Protein AF-A0A1W9XHZ7-F1 (afdb_monomer_lite)

Sequence (477 aa):
MTGFQPDLIRPMPIPFHDLPALVERVLEEKSKRTSPLFPPPMQFPEPEPVSERLSREDRLMGLFKAWVILRHFSPFSNLTDWDAFLYEWIPKVEIAQDLKEYYQIFEKLTAQLHGIHVQVRHRMSDKTAVLPIRLKYAEGRMVVGGIKGEPEILLGDEIVSINEAPFGLVEKQWRKRISASSDQAFRRDFLRQVVIGEKGEHLKLSVRSSGRIREIRLPFLEPPSGLILADIMDGQTAEVLSVFVGKAFMNQGISKALMARLEEELTRRGCTGVFGIYT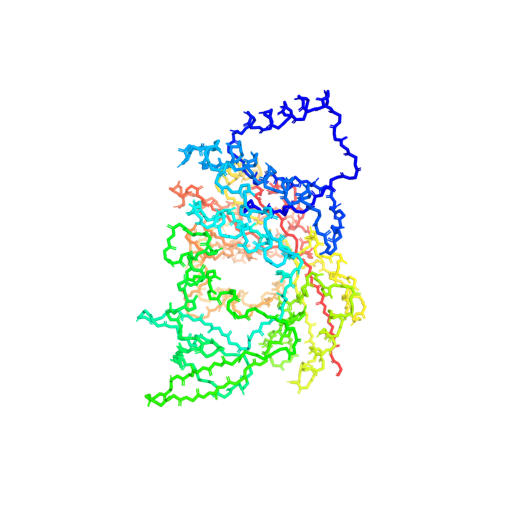ANKPFASGLERLLEKCEWNQPKPRQLVCTSKGEDVERMMKSDWMNHYRLPKSFDIFPWADIITEELEKIRGWPDDPPYYHDGLSPFLKDGADFEPVNSLGLSYRGEIAGRMITTRVVRDTVRYERLFVKKEFQRMGRAIPLLTESIRRQYAHEGHIPTKGGIWIIQADSMPMVQFIRKRMEPYLTSLIETKQSFKSLQ

pLDDT: mean 82.16, std 16.04, range [34.16, 97.56]

Foldseek 3Di:
DPEAALQFDDPDDDPPVCVVVVVVVVVVVVVPDPPDDDDDPDPDDDGDDDDQDDDLVSLLSSLVVVLCCCCPPDPLVPVDDSVVLSVVLSVCSSPQGGPVSSQQSVLLSQLVSLDPRYDYDDPQNPQQFFWQFQWDDDPNFIFTCGGHDDFPHDHGKTFQDKPPHGPVVLLVSQSSRDRHNDPVSSRVVSRVVSGGDHAQAWIWTFIADPNDTDIGITGGGHDPQWDWDWDDDPQAEIETPDTTGDPVNPPVCVSLVNLVVVLVVCVVSNHQKYKYKDWPPDPCRVVVQVSCVVNVWPRWDWFKKKFKFWFVLLVVLLVDPLLPVDDDDPQKDKDFPVPDDPVLVVVPPCDVPADDDPDPVPDPPDPDDDFFDRQQWIFMDGNRHTFWTWTWGDPDPQEIETEGGDGPPVCPPVCPSSNSVSSSSVSQCVVCVVPRTHIYIYIGTPVPVVVVCVCVVRVVVSTPDIIIMIMIMDGRD

Secondary structure (DSSP, 8-state):
-EEE-TT---SSPPPGGGHHHHHHHHHHHHHT-SS-S-PPP--PPPPPPP-SS--HHHHHHHHHHHHHHHHHHSTTTTSS-HHHHHHHHHHHHHT--SHHHHHHHHHHHHHTT--TTEEE--GGG---EE-SEEEEEETTEEEEEEE-S--S--TT-EEEEETTEEHHHHHHHHHTT---SSHHHHHHHHHHHHTEE-TT-EEEEEEEETTEEEEEEEEPBPPPSEEEEEEESSSSEEEEEEEEE-GGGTTSSHHHHHHHHHHHHHHHTT--EEEEEEETTSTTHHHHHHHHHHTTPPPPEEEEEEEEEETHHHHHHHTSHHHHH----TTEEEEEGGG--HHHHHHHTT-TTSPP-SSGGG-TT-SSS-SS-TTT-EEEEETTEEEEEEEEEEEETTEEEEEEEEE-GGGTTTTTHHHHHHHHHHHHHHHTTT-TT-EEEEEEETT-HHHHHHIIIIIGGG-SEEEEEEEEEEE--

Structure (mmCIF, N/CA/C/O backbone):
data_AF-A0A1W9XHZ7-F1
#
_entry.id   AF-A0A1W9XHZ7-F1
#
loop_
_atom_site.group_PDB
_atom_site.id
_atom_site.type_symbol
_atom_site.label_atom_id
_atom_site.label_alt_id
_atom_site.label_comp_id
_atom_site.label_asym_id
_atom_site.label_entity_id
_atom_site.label_seq_id
_atom_site.pdbx_PDB_ins_code
_atom_site.Cartn_x
_atom_site.Cartn_y
_atom_site.Cartn_z
_atom_site.occupancy
_atom_site.B_iso_or_equiv
_atom_site.auth_seq_id
_atom_site.auth_comp_id
_atom_site.auth_asym_id
_atom_site.auth_atom_id
_atom_site.pdbx_PDB_model_num
ATOM 1 N N . MET A 1 1 ? -10.812 17.001 6.864 1.00 36.19 1 MET A N 1
ATOM 2 C CA . MET A 1 1 ? -11.675 17.002 8.065 1.00 36.19 1 MET A CA 1
ATOM 3 C C . MET A 1 1 ? -11.307 18.220 8.877 1.00 36.19 1 MET A C 1
ATOM 5 O O . MET A 1 1 ? -10.132 18.365 9.191 1.00 36.19 1 MET A O 1
ATOM 9 N N . THR A 1 2 ? -12.268 19.085 9.172 1.00 41.31 2 THR A N 1
ATOM 10 C CA . THR A 1 2 ? -12.075 20.257 10.029 1.00 41.31 2 THR A CA 1
ATOM 11 C C . THR A 1 2 ? -12.403 19.807 11.452 1.00 41.31 2 THR A C 1
ATOM 13 O O . THR A 1 2 ? -13.551 19.820 11.884 1.00 41.31 2 THR A O 1
ATOM 16 N N . GLY A 1 3 ? -11.404 19.251 12.140 1.00 46.16 3 GLY A N 1
ATOM 17 C CA . GLY A 1 3 ? -11.535 18.912 13.557 1.00 46.16 3 GLY A CA 1
ATOM 18 C C . GLY A 1 3 ? -11.428 20.182 14.393 1.00 46.16 3 GLY A C 1
ATOM 19 O O . GLY A 1 3 ? -10.591 21.030 14.090 1.00 46.16 3 GLY A O 1
ATOM 20 N N . PHE A 1 4 ? -12.259 20.312 15.424 1.00 55.50 4 PHE A N 1
ATOM 21 C CA . PHE A 1 4 ? -12.187 21.420 16.371 1.00 55.50 4 PHE A CA 1
ATOM 22 C C . PHE A 1 4 ? -12.126 20.877 17.802 1.00 55.50 4 PHE A C 1
ATOM 24 O O . PHE A 1 4 ? -12.840 19.934 18.152 1.00 55.50 4 PHE A O 1
ATOM 31 N N . GLN A 1 5 ? -11.237 21.461 18.600 1.00 57.28 5 GLN A N 1
ATOM 32 C CA . GLN A 1 5 ? -11.004 21.134 20.004 1.00 57.28 5 GLN A CA 1
ATOM 33 C C . GLN A 1 5 ? -11.331 22.405 20.809 1.00 57.28 5 GLN A C 1
ATOM 35 O O . GLN A 1 5 ? -10.547 23.359 20.782 1.00 57.28 5 GLN A O 1
ATOM 40 N N . PRO A 1 6 ? -12.531 22.481 21.415 1.00 57.91 6 PRO A N 1
ATOM 41 C CA . PRO A 1 6 ? -13.087 23.717 21.975 1.00 57.91 6 PRO A CA 1
ATOM 42 C C . PRO A 1 6 ? -12.300 24.278 23.160 1.00 57.91 6 PRO A C 1
ATOM 44 O O . PRO A 1 6 ? -12.413 25.457 23.484 1.00 57.91 6 PRO A O 1
ATOM 47 N N . ASP A 1 7 ? -11.497 23.441 23.791 1.00 56.31 7 ASP A N 1
ATOM 48 C CA . ASP A 1 7 ? -10.775 23.688 25.024 1.00 56.31 7 ASP A CA 1
ATOM 49 C C . ASP A 1 7 ? -9.363 24.251 24.791 1.00 56.31 7 ASP A C 1
ATOM 51 O O . ASP A 1 7 ? -8.827 24.933 25.643 1.00 56.31 7 ASP A O 1
ATOM 55 N N . LEU A 1 8 ? -8.757 24.113 23.617 1.00 52.59 8 LEU A N 1
ATOM 56 C CA . LEU A 1 8 ? -7.355 24.512 23.448 1.00 52.59 8 LEU A CA 1
ATOM 57 C C . LEU A 1 8 ? -7.151 26.031 23.427 1.00 52.59 8 LEU A C 1
ATOM 59 O O . LEU A 1 8 ? -7.563 26.704 22.476 1.00 52.59 8 LEU A O 1
ATOM 63 N N . ILE A 1 9 ? -6.497 26.589 24.451 1.00 47.84 9 ILE A N 1
ATOM 64 C CA . ILE A 1 9 ? -6.181 28.023 24.579 1.00 47.84 9 ILE A CA 1
ATOM 65 C C . ILE A 1 9 ? -4.662 28.227 24.459 1.00 47.84 9 ILE A C 1
ATOM 67 O O . ILE A 1 9 ? -3.875 27.469 25.016 1.00 47.84 9 ILE A O 1
ATOM 71 N N . ARG A 1 10 ? -4.237 29.270 23.732 1.00 48.19 10 ARG A N 1
ATOM 72 C CA . ARG A 1 10 ? -2.845 29.744 23.764 1.00 48.19 10 ARG A CA 1
ATOM 73 C C . ARG A 1 10 ? -2.606 30.463 25.103 1.00 48.19 10 ARG A C 1
ATOM 75 O O . ARG A 1 10 ? -3.413 31.325 25.437 1.00 48.19 10 ARG A O 1
ATOM 82 N N . PRO A 1 11 ? -1.497 30.219 25.817 1.00 40.28 11 PRO A N 1
ATOM 83 C CA . PRO A 1 11 ? -1.254 30.824 27.131 1.00 40.28 11 PRO A CA 1
ATOM 84 C C . PRO A 1 11 ? -1.120 32.357 27.113 1.00 40.28 11 PRO A C 1
ATOM 86 O O . PRO A 1 11 ? -1.281 32.991 28.150 1.00 40.28 11 PRO A O 1
ATOM 89 N N . MET A 1 12 ? -0.865 32.972 25.951 1.00 44.16 12 MET A N 1
ATOM 90 C CA . MET A 1 12 ? -0.882 34.429 25.797 1.00 44.16 12 MET A CA 1
ATOM 91 C C . MET A 1 12 ? -1.950 34.880 24.791 1.00 44.16 12 MET A C 1
ATOM 93 O O . MET A 1 12 ? -2.010 34.313 23.690 1.00 44.16 12 MET A O 1
ATOM 97 N N . PRO A 1 13 ? -2.759 35.909 25.125 1.00 50.41 13 PRO A N 1
ATOM 98 C CA . PRO A 1 13 ? -3.672 36.521 24.172 1.00 50.41 13 PRO A CA 1
ATOM 99 C C . PRO A 1 13 ? -2.875 37.037 22.973 1.00 50.41 13 PRO A C 1
ATOM 101 O O . PRO A 1 13 ? -1.821 37.650 23.137 1.00 50.41 13 PRO A O 1
ATOM 104 N N . ILE A 1 14 ? -3.366 36.775 21.759 1.00 54.50 14 ILE A N 1
ATOM 105 C CA . ILE A 1 14 ? -2.845 37.450 20.568 1.00 54.50 14 ILE A CA 1
ATOM 106 C C . ILE A 1 14 ? -3.210 38.928 20.739 1.00 54.50 14 ILE A C 1
ATOM 108 O O . ILE A 1 14 ? -4.402 39.220 20.885 1.00 54.50 14 ILE A O 1
ATOM 112 N N . PRO A 1 15 ? -2.233 39.849 20.774 1.00 60.06 15 PRO A N 1
ATOM 113 C CA . PRO A 1 15 ? -2.525 41.266 20.881 1.00 60.06 15 PRO A CA 1
ATOM 114 C C . PRO A 1 15 ? -3.509 41.690 19.792 1.00 60.06 15 PRO A C 1
ATOM 116 O O . PRO A 1 15 ? -3.393 41.275 18.641 1.00 60.06 15 PRO A O 1
ATOM 119 N N . PHE A 1 16 ? -4.489 42.526 20.138 1.00 45.38 16 PHE A N 1
ATOM 120 C CA . PHE A 1 16 ? -5.557 42.907 19.207 1.00 45.38 16 PHE A CA 1
ATOM 121 C C . PHE A 1 16 ? -5.018 43.550 17.913 1.00 45.38 16 PHE A C 1
ATOM 123 O O . PHE A 1 16 ? -5.622 43.414 16.853 1.00 45.38 16 PHE A O 1
ATOM 130 N N . HIS A 1 17 ? -3.842 44.184 17.985 1.00 65.56 17 HIS A N 1
ATOM 131 C CA . HIS A 1 17 ? -3.147 44.771 16.839 1.00 65.56 17 HIS A CA 1
ATOM 132 C C . HIS A 1 17 ? -2.531 43.741 15.873 1.00 65.56 17 HIS A C 1
ATOM 134 O O . HIS A 1 17 ? -2.276 44.084 14.724 1.00 65.56 17 HIS A O 1
ATOM 140 N N . ASP A 1 18 ? -2.342 42.489 16.299 1.00 53.91 18 ASP A N 1
ATOM 141 C CA . ASP A 1 18 ? -1.789 41.406 15.474 1.00 53.91 18 ASP A CA 1
ATOM 142 C C . ASP A 1 18 ? -2.874 40.607 14.731 1.00 53.91 18 ASP A C 1
ATOM 144 O O . ASP A 1 18 ? -2.579 39.881 13.776 1.00 53.91 18 ASP A O 1
ATOM 148 N N . LEU A 1 19 ? -4.141 40.732 15.147 1.00 47.31 19 LEU A N 1
ATOM 149 C CA . LEU A 1 19 ? -5.272 40.037 14.524 1.00 47.31 19 LEU A CA 1
ATOM 150 C C . LEU A 1 19 ? -5.466 40.405 13.042 1.00 47.31 19 LEU A C 1
ATOM 152 O O . LEU A 1 19 ? -5.666 39.479 12.254 1.00 47.31 19 LEU A O 1
ATOM 156 N N . PRO A 1 20 ? -5.360 41.680 12.613 1.00 56.88 20 PRO A N 1
ATOM 157 C CA . PRO A 1 20 ? -5.482 42.041 11.202 1.00 56.88 20 PRO A CA 1
ATOM 158 C C . PRO A 1 20 ? -4.428 41.356 10.325 1.00 56.88 20 PRO A C 1
ATOM 160 O O . PRO A 1 20 ? -4.779 40.771 9.309 1.00 56.88 20 PRO A O 1
ATOM 163 N N . ALA A 1 21 ? -3.164 41.314 10.760 1.00 56.12 21 ALA A N 1
ATOM 164 C CA . ALA A 1 21 ? -2.077 40.673 10.012 1.00 56.12 21 ALA A CA 1
ATOM 165 C C . ALA A 1 21 ? -2.195 39.137 9.963 1.00 56.12 21 ALA A C 1
ATOM 167 O O . ALA A 1 21 ? -1.682 38.486 9.047 1.00 56.12 21 ALA A O 1
ATOM 168 N N . LEU A 1 22 ? -2.841 38.534 10.965 1.00 51.94 22 LEU A N 1
ATOM 169 C CA . LEU A 1 22 ? -3.170 37.110 10.975 1.00 51.94 22 LEU A CA 1
ATOM 170 C C . LEU A 1 22 ? -4.322 36.811 10.005 1.00 51.94 22 LEU A C 1
ATOM 172 O O . LEU A 1 22 ? -4.250 35.854 9.238 1.00 51.94 22 LEU A O 1
ATOM 176 N N . VAL A 1 23 ? -5.360 37.650 10.014 1.00 50.34 23 VAL A N 1
ATOM 177 C CA . VAL A 1 23 ? -6.508 37.549 9.104 1.00 50.34 23 VAL A CA 1
ATOM 178 C C . VAL A 1 23 ? -6.069 37.784 7.658 1.00 50.34 23 VAL A C 1
ATOM 180 O O . VAL A 1 23 ? -6.437 36.994 6.795 1.00 50.34 23 VAL A O 1
ATOM 183 N N . GLU A 1 24 ? -5.229 38.785 7.389 1.00 56.81 24 GLU A N 1
ATOM 184 C CA . GLU A 1 24 ? -4.691 39.057 6.051 1.00 56.81 24 GLU A CA 1
ATOM 185 C C . GLU A 1 24 ? -3.868 37.890 5.509 1.00 56.81 24 GLU A C 1
ATOM 187 O O . GLU A 1 24 ? -4.136 37.443 4.399 1.00 56.81 24 GLU A O 1
ATOM 192 N N . ARG A 1 25 ? -2.962 37.301 6.302 1.00 56.97 25 ARG A N 1
ATOM 193 C CA . ARG A 1 25 ? -2.212 36.099 5.885 1.00 56.97 25 ARG A CA 1
ATOM 194 C C . ARG A 1 25 ? -3.127 34.935 5.506 1.00 56.97 25 ARG A C 1
ATOM 196 O O . ARG A 1 25 ? -2.900 34.255 4.509 1.00 56.97 25 ARG A O 1
ATOM 203 N N . VAL A 1 26 ? -4.194 34.728 6.272 1.00 51.84 26 VAL A N 1
ATOM 204 C CA . VAL A 1 26 ? -5.178 33.667 6.017 1.00 51.84 26 VAL A CA 1
ATOM 205 C C . VAL A 1 26 ? -6.039 33.968 4.778 1.00 51.84 26 VAL A C 1
ATOM 207 O O . VAL A 1 26 ? -6.432 33.053 4.047 1.00 51.84 26 VAL A O 1
ATOM 210 N N . LEU A 1 27 ? -6.326 35.243 4.506 1.00 53.81 27 LEU A N 1
ATOM 211 C CA . LEU A 1 27 ? -7.033 35.685 3.301 1.00 53.81 27 LEU A CA 1
ATOM 212 C C . LEU A 1 27 ? -6.139 35.624 2.047 1.00 53.81 27 LEU A C 1
ATOM 214 O O . LEU A 1 27 ? -6.616 35.217 0.986 1.00 53.81 27 LEU A O 1
ATOM 218 N N . GLU A 1 28 ? -4.845 35.928 2.164 1.00 52.88 28 GLU A N 1
ATOM 219 C CA . GLU A 1 28 ? -3.842 35.758 1.102 1.00 52.88 28 GLU A CA 1
ATOM 220 C C . GLU A 1 28 ? -3.629 34.283 0.735 1.00 52.88 28 GLU A C 1
ATOM 222 O O . GLU A 1 28 ? -3.523 33.938 -0.444 1.00 52.88 28 GLU A O 1
ATOM 227 N N . GLU A 1 29 ? -3.630 33.378 1.718 1.00 51.62 29 GLU A N 1
ATOM 228 C CA . GLU A 1 29 ? -3.616 31.930 1.469 1.00 51.62 29 GLU A CA 1
ATOM 229 C C . GLU A 1 29 ? -4.889 31.443 0.753 1.00 51.62 29 GLU A C 1
ATOM 231 O O . GLU A 1 29 ? -4.840 30.491 -0.032 1.00 51.62 29 GLU A O 1
ATOM 236 N N . LYS A 1 30 ? -6.035 32.104 0.976 1.00 48.19 30 LYS A N 1
ATOM 237 C CA . LYS A 1 30 ? -7.289 31.835 0.251 1.00 48.19 30 LYS A CA 1
ATOM 238 C C . LYS A 1 30 ? -7.222 32.290 -1.210 1.00 48.19 30 LYS A C 1
ATOM 240 O O . LYS A 1 30 ? -7.724 31.563 -2.069 1.00 48.19 30 LYS A O 1
ATOM 245 N N . SER A 1 31 ? -6.627 33.451 -1.501 1.00 49.69 31 SER A N 1
ATOM 246 C CA . SER A 1 31 ? -6.617 34.028 -2.858 1.00 49.69 31 SER A CA 1
ATOM 247 C C . SER A 1 31 ? -5.683 33.290 -3.826 1.00 49.69 31 SER A C 1
ATOM 249 O O . SER A 1 31 ? -5.933 33.268 -5.029 1.00 49.69 31 SER A O 1
ATOM 251 N N . LYS A 1 32 ? -4.660 32.595 -3.309 1.00 47.09 32 LYS A N 1
ATOM 252 C CA . LYS A 1 32 ? -3.700 31.803 -4.104 1.00 47.09 32 LYS A CA 1
ATOM 253 C C . LYS A 1 32 ? -4.208 30.421 -4.543 1.00 47.09 32 LYS A C 1
ATOM 255 O O . LYS A 1 32 ? -3.453 29.662 -5.151 1.00 47.09 32 LYS A O 1
ATOM 260 N N . ARG A 1 33 ? -5.469 30.059 -4.277 1.00 38.88 33 ARG A N 1
ATOM 261 C CA . ARG A 1 33 ? -6.035 28.762 -4.694 1.00 38.88 33 ARG A CA 1
ATOM 262 C C . ARG A 1 33 ? -6.372 28.729 -6.193 1.00 38.88 33 ARG A C 1
ATOM 264 O O . ARG A 1 33 ? -7.524 28.877 -6.581 1.00 38.88 33 ARG A O 1
ATOM 271 N N . THR A 1 34 ? -5.381 28.415 -7.024 1.00 43.16 34 THR A N 1
ATOM 272 C CA . THR A 1 34 ? -5.603 27.504 -8.162 1.00 43.16 34 THR A CA 1
ATOM 273 C C . THR A 1 34 ? -5.514 26.082 -7.613 1.00 43.16 34 THR A C 1
ATOM 275 O O . THR A 1 34 ? -4.657 25.822 -6.771 1.00 43.16 34 THR A O 1
ATOM 278 N N . SER A 1 35 ? -6.460 25.207 -7.977 1.00 52.84 35 SER A N 1
ATOM 279 C CA . SER A 1 35 ? -6.627 23.859 -7.402 1.00 52.84 35 SER A CA 1
ATOM 280 C C . SER A 1 35 ? -5.298 23.174 -7.070 1.00 52.84 35 SER A C 1
ATOM 282 O O . SER A 1 35 ? -4.546 22.891 -8.003 1.00 52.84 35 SER A O 1
ATOM 284 N N . PRO A 1 36 ? -5.012 22.847 -5.793 1.00 43.72 36 PRO A N 1
ATOM 285 C CA . PRO A 1 36 ? -3.801 22.102 -5.502 1.00 43.72 36 PRO A CA 1
ATOM 286 C C . PRO A 1 36 ? -4.038 20.844 -4.662 1.00 43.72 36 PRO A C 1
ATOM 288 O O . PRO A 1 36 ? -4.919 20.762 -3.802 1.00 43.72 36 PRO A O 1
ATOM 291 N N . LEU A 1 37 ? -3.164 19.869 -4.928 1.00 43.03 37 LEU A N 1
ATOM 292 C CA . LEU A 1 37 ? -2.411 19.123 -3.920 1.00 43.03 37 LEU A CA 1
ATOM 293 C C . LEU A 1 37 ? -2.627 19.679 -2.507 1.00 43.03 37 LEU A C 1
ATOM 295 O O . LEU A 1 37 ? -2.367 20.855 -2.256 1.00 43.03 37 LEU A O 1
ATOM 299 N N . PHE A 1 38 ? -3.106 18.817 -1.606 1.00 34.16 38 PHE A N 1
ATOM 300 C CA . PHE A 1 38 ? -3.296 19.123 -0.191 1.00 34.16 38 PHE A CA 1
ATOM 301 C C . PHE A 1 38 ? -2.130 19.983 0.330 1.00 34.16 38 PHE A C 1
ATOM 303 O O . PHE A 1 38 ? -0.991 19.506 0.288 1.00 34.16 38 PHE A O 1
ATOM 310 N N . PRO A 1 39 ? -2.371 21.225 0.799 1.00 38.97 39 PRO A N 1
ATOM 311 C CA . PRO A 1 39 ? -1.317 21.992 1.445 1.00 38.97 39 PRO A CA 1
ATOM 312 C C . PRO A 1 39 ? -0.773 21.180 2.630 1.00 38.97 39 PRO A C 1
ATOM 314 O O . PRO A 1 39 ? -1.526 20.381 3.211 1.00 38.97 39 PRO A O 1
ATOM 317 N N . PRO A 1 40 ? 0.509 21.350 3.007 1.00 40.88 40 PRO A N 1
ATOM 318 C CA . PRO A 1 40 ? 0.993 20.792 4.261 1.00 40.88 40 PRO A CA 1
ATOM 319 C C . PRO A 1 40 ? 0.025 21.227 5.372 1.00 40.88 40 PRO A C 1
ATOM 321 O O . PRO A 1 40 ? -0.438 22.372 5.355 1.00 40.88 40 PRO A O 1
ATOM 324 N N . PRO A 1 41 ? -0.364 20.322 6.288 1.00 44.34 41 PRO A N 1
ATOM 325 C CA . PRO A 1 41 ? -1.288 20.680 7.350 1.00 44.34 41 PRO A CA 1
ATOM 326 C C . PRO A 1 41 ? -0.715 21.891 8.082 1.00 44.34 41 PRO A C 1
ATOM 328 O O . PRO A 1 41 ? 0.449 21.858 8.479 1.00 44.34 41 PRO A O 1
ATOM 331 N N . MET A 1 42 ? -1.520 22.950 8.226 1.00 40.56 42 MET A N 1
ATOM 332 C CA . MET A 1 42 ? -1.204 24.065 9.116 1.00 40.56 42 MET A CA 1
ATOM 333 C C . MET A 1 42 ? -0.717 23.464 10.438 1.00 40.56 42 MET A C 1
ATOM 335 O O . MET A 1 42 ? -1.468 22.753 11.112 1.00 40.56 42 MET A O 1
ATOM 339 N N . GLN A 1 43 ? 0.559 23.673 10.762 1.00 37.22 43 GLN A N 1
ATOM 340 C CA . GLN A 1 43 ? 1.115 23.242 12.035 1.00 37.22 43 GLN A CA 1
ATOM 341 C C . GLN A 1 43 ? 0.643 24.239 13.083 1.00 37.22 43 GLN A C 1
ATOM 343 O O . GLN A 1 43 ? 1.273 25.265 13.328 1.00 37.22 43 GLN A O 1
ATOM 348 N N . PHE A 1 44 ? -0.515 23.948 13.668 1.00 40.50 44 PHE A N 1
ATOM 349 C CA . PHE A 1 44 ? -0.895 24.574 14.919 1.00 40.50 44 PHE A CA 1
ATOM 350 C C . PHE A 1 44 ? 0.063 24.058 16.003 1.00 40.50 44 PHE A C 1
ATOM 352 O O . PHE A 1 44 ? 0.312 22.849 16.043 1.00 40.50 44 PHE A O 1
ATOM 359 N N . PRO A 1 45 ? 0.640 24.937 16.841 1.00 41.00 45 PRO A N 1
ATOM 360 C CA . PRO A 1 45 ? 1.456 24.503 17.970 1.00 41.00 45 PRO A CA 1
ATOM 361 C C . PRO A 1 45 ? 0.660 23.543 18.858 1.00 41.00 45 PRO A C 1
ATOM 363 O O . PRO A 1 45 ? -0.568 23.660 18.942 1.00 41.00 45 PRO A O 1
ATOM 366 N N . GLU A 1 46 ? 1.355 22.589 19.490 1.00 43.09 46 GLU A N 1
ATOM 367 C CA . GLU A 1 46 ? 0.686 21.650 20.384 1.00 43.09 46 GLU A CA 1
ATOM 368 C C . GLU A 1 46 ? -0.007 22.430 21.506 1.00 43.09 46 GLU A C 1
ATOM 370 O O . GLU A 1 46 ? 0.607 23.269 22.168 1.00 43.09 46 GLU A O 1
ATOM 375 N N . PRO A 1 47 ? -1.307 22.213 21.674 1.00 50.16 47 PRO A N 1
ATOM 376 C CA . PRO A 1 47 ? -2.095 22.953 22.625 1.00 50.16 47 PRO A CA 1
ATOM 377 C C . PRO A 1 47 ? -1.894 22.375 24.032 1.00 50.16 47 PRO A C 1
ATOM 379 O O . PRO A 1 47 ? -1.871 21.156 24.211 1.00 50.16 47 PRO A O 1
ATOM 382 N N . GLU A 1 48 ? -1.762 23.232 25.042 1.00 47.25 48 GLU A N 1
ATOM 383 C CA . GLU A 1 48 ? -1.678 22.762 26.426 1.00 47.25 48 GLU A CA 1
ATOM 384 C C . GLU A 1 48 ? -3.047 22.240 26.907 1.00 47.25 48 GLU A C 1
ATOM 386 O O . GLU A 1 48 ? -4.085 22.808 26.549 1.00 47.25 48 GLU A O 1
ATOM 391 N N . PRO A 1 49 ? -3.085 21.144 27.691 1.00 50.97 49 PRO A N 1
ATOM 392 C CA . PRO A 1 49 ? -4.332 20.570 28.182 1.00 50.97 49 PRO A CA 1
ATOM 393 C C . PRO A 1 49 ? -5.027 21.527 29.154 1.00 50.97 49 PRO A C 1
ATOM 395 O O . PRO A 1 49 ? -4.405 22.044 30.082 1.00 50.97 49 PRO A O 1
ATOM 398 N N . VAL A 1 50 ? -6.335 21.722 28.982 1.00 55.66 50 VAL A N 1
ATOM 399 C CA . VAL A 1 50 ? -7.129 22.480 29.956 1.00 55.66 50 VAL A CA 1
ATOM 400 C C . VAL A 1 50 ? -7.303 21.679 31.243 1.00 55.66 50 VAL A C 1
ATOM 402 O O . VAL A 1 50 ? -7.408 20.452 31.223 1.00 55.66 50 VAL A O 1
ATOM 405 N N . SER A 1 51 ? -7.358 22.406 32.361 1.00 57.59 51 SER A N 1
ATOM 406 C CA . SER A 1 51 ? -7.851 21.945 33.662 1.00 57.59 51 SER A CA 1
ATOM 407 C C . SER A 1 51 ? -9.081 21.031 33.528 1.00 57.59 51 SER A C 1
ATOM 409 O O . SER A 1 51 ? -9.990 21.309 32.746 1.00 57.59 51 SER A O 1
ATOM 411 N N . GLU A 1 52 ? -9.162 19.974 34.348 1.00 61.00 52 GLU A N 1
ATOM 412 C CA . GLU A 1 52 ? -10.324 19.066 34.406 1.00 61.00 52 GLU A CA 1
ATOM 413 C C . GLU A 1 52 ? -11.647 19.786 34.730 1.00 61.00 52 GLU A C 1
ATOM 415 O O . GLU A 1 52 ? -12.732 19.256 34.484 1.00 61.00 52 GLU A O 1
ATOM 420 N N . ARG A 1 53 ? -11.566 21.009 35.266 1.00 67.12 53 ARG A N 1
ATOM 421 C CA . ARG A 1 53 ? -12.704 21.899 35.504 1.00 67.12 53 ARG A CA 1
ATOM 422 C C . ARG A 1 53 ? -12.589 23.134 34.622 1.00 67.12 53 ARG A C 1
ATOM 424 O O . ARG A 1 53 ? -11.671 23.932 34.803 1.00 67.12 53 ARG A O 1
ATOM 431 N N . LEU A 1 54 ? -13.557 23.295 33.724 1.00 75.94 54 LEU A N 1
ATOM 432 C CA . LEU A 1 54 ? -13.722 24.496 32.908 1.00 75.94 54 LEU A CA 1
ATOM 433 C C . LEU A 1 54 ? -14.441 25.575 33.719 1.00 75.94 54 LEU A C 1
ATOM 435 O O . LEU A 1 54 ? -15.505 25.308 34.286 1.00 75.94 54 LEU A O 1
ATOM 439 N N . SER A 1 55 ? -13.909 26.797 33.739 1.00 84.19 55 SER A N 1
ATOM 440 C CA . SER A 1 55 ? -14.669 27.964 34.203 1.00 84.19 55 SER A CA 1
ATOM 441 C C . SER A 1 55 ? -15.830 28.270 33.246 1.00 84.19 55 SER A C 1
ATOM 443 O O . SER A 1 55 ? -15.905 27.732 32.137 1.00 84.19 55 SER A O 1
ATOM 445 N N . ARG A 1 56 ? -16.763 29.137 33.655 1.00 86.00 56 ARG A N 1
ATOM 446 C CA . ARG A 1 56 ? -17.821 29.620 32.751 1.00 86.00 56 ARG A CA 1
ATOM 447 C C . ARG A 1 56 ? -17.205 30.297 31.524 1.00 86.00 56 ARG A C 1
ATOM 449 O O . ARG A 1 56 ? -17.657 30.077 30.402 1.00 86.00 56 ARG A O 1
ATOM 456 N N . GLU A 1 57 ? -16.160 31.081 31.746 1.00 84.94 57 GLU A N 1
ATOM 457 C CA . GLU A 1 57 ? -15.413 31.817 30.735 1.00 84.94 57 GLU A CA 1
ATOM 458 C C . GLU A 1 57 ? -14.739 30.863 29.740 1.00 84.94 57 GLU A C 1
ATOM 460 O O . GLU A 1 57 ? -14.853 31.081 28.534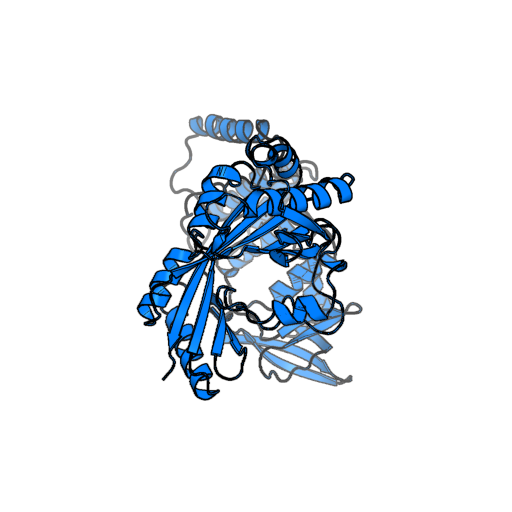 1.00 84.94 57 GLU A O 1
ATOM 465 N N . ASP A 1 58 ? -14.137 29.763 30.209 1.00 82.38 58 ASP A N 1
ATOM 466 C CA . ASP A 1 58 ? -13.547 28.734 29.336 1.00 82.38 58 ASP A CA 1
ATOM 467 C C . ASP A 1 58 ? -14.605 28.072 28.450 1.00 82.38 58 ASP A C 1
ATOM 469 O O . ASP A 1 58 ? -14.394 27.881 27.247 1.00 82.38 58 ASP A O 1
ATOM 473 N N . ARG A 1 59 ? -15.774 27.757 29.027 1.00 87.25 59 ARG A N 1
ATOM 474 C CA . ARG A 1 59 ? -16.883 27.148 28.281 1.00 87.25 59 ARG A CA 1
ATOM 475 C C . ARG A 1 59 ? -17.394 28.078 27.180 1.00 87.25 59 ARG A C 1
ATOM 477 O O . ARG A 1 59 ? -17.562 27.654 26.035 1.00 87.25 59 ARG A O 1
ATOM 484 N N . LEU A 1 60 ? -17.603 29.353 27.504 1.00 87.88 60 LEU A N 1
ATOM 485 C CA . LEU A 1 60 ? -18.041 30.366 26.540 1.00 87.88 60 LEU A CA 1
ATOM 486 C C . LEU A 1 60 ? -16.981 30.645 25.470 1.00 87.88 60 LEU A C 1
ATOM 488 O O . LEU A 1 60 ? -17.312 30.763 24.291 1.00 87.88 60 LEU A O 1
ATOM 492 N N . MET A 1 61 ? -15.704 30.687 25.849 1.00 84.12 61 MET A N 1
ATOM 493 C CA . MET A 1 61 ? -14.593 30.852 24.912 1.00 84.12 61 MET A CA 1
ATOM 494 C C . MET A 1 61 ? -14.575 29.738 23.858 1.00 84.12 61 MET A C 1
ATOM 496 O O . MET A 1 61 ? -14.400 30.015 22.668 1.00 84.12 61 MET A O 1
ATOM 500 N N . GLY A 1 62 ? -14.800 28.483 24.258 1.00 83.56 62 GLY A N 1
ATOM 501 C CA . GLY A 1 62 ? -14.911 27.373 23.312 1.00 83.56 62 GLY A CA 1
ATOM 502 C C . GLY A 1 62 ? -16.087 27.515 22.346 1.00 83.56 62 GLY A C 1
ATOM 503 O O . GLY A 1 62 ? -15.941 27.218 21.156 1.00 83.56 62 GLY A O 1
ATOM 504 N N . LEU A 1 63 ? -17.223 28.045 22.817 1.00 87.44 63 LEU A N 1
ATOM 505 C CA . LEU A 1 63 ? -18.386 28.328 21.969 1.00 87.44 63 LEU A CA 1
ATOM 506 C C . LEU A 1 63 ? -18.065 29.421 20.949 1.00 87.44 63 LEU A C 1
ATOM 508 O O . LEU A 1 63 ? -18.328 29.236 19.761 1.00 87.44 63 LEU A O 1
ATOM 512 N N . PHE A 1 64 ? -17.443 30.520 21.379 1.00 84.81 64 PHE A N 1
ATOM 513 C CA . PHE A 1 64 ? -17.063 31.613 20.483 1.00 84.81 64 PHE A CA 1
ATOM 514 C C . PHE A 1 64 ? -16.054 31.167 19.428 1.00 84.81 64 PHE A C 1
ATOM 516 O O . PHE A 1 64 ? -16.205 31.503 18.256 1.00 84.81 64 PHE A O 1
ATOM 523 N N . LYS A 1 65 ? -15.067 30.345 19.793 1.00 82.12 65 LYS A N 1
ATOM 524 C CA . LYS A 1 65 ? -14.130 29.755 18.826 1.00 82.12 65 LYS A CA 1
ATOM 525 C C . LYS A 1 65 ? -14.840 28.878 17.795 1.00 82.12 65 LYS A C 1
ATOM 527 O O . LYS A 1 65 ? -14.597 29.042 16.599 1.00 82.12 65 LYS A O 1
ATOM 532 N N . ALA A 1 66 ? -15.724 27.977 18.239 1.00 81.44 66 ALA A N 1
ATOM 533 C CA . ALA A 1 66 ? -16.511 27.141 17.330 1.00 81.44 66 ALA A CA 1
ATOM 534 C C . ALA A 1 66 ? -17.327 28.011 16.375 1.00 81.44 66 ALA A C 1
ATOM 536 O O . ALA A 1 66 ? -17.304 27.800 15.167 1.00 81.44 66 ALA A O 1
ATOM 537 N N . TRP A 1 67 ? -18.002 29.020 16.918 1.00 84.44 67 TRP A N 1
ATOM 538 C CA . TRP A 1 67 ? -18.814 29.957 16.164 1.00 84.44 67 TRP A CA 1
ATOM 539 C C . TRP A 1 67 ? -18.000 30.736 15.122 1.00 84.44 67 TRP A C 1
ATOM 541 O O . TRP A 1 67 ? -18.398 30.768 13.962 1.00 84.44 67 TRP A O 1
ATOM 551 N N . VAL A 1 68 ? -16.825 31.275 15.476 1.00 81.12 68 VAL A N 1
ATOM 552 C CA . VAL A 1 68 ? -15.932 31.976 14.530 1.00 81.12 68 VAL A CA 1
ATOM 553 C C . VAL A 1 68 ? -15.516 31.044 13.392 1.00 81.12 68 VAL A C 1
ATOM 555 O O . VAL A 1 68 ? -15.581 31.418 12.218 1.00 81.12 68 VAL A O 1
ATOM 558 N N . ILE A 1 69 ? -15.121 29.811 13.720 1.00 77.06 69 ILE A N 1
ATOM 559 C CA . ILE A 1 69 ? -14.712 28.812 12.727 1.00 77.06 69 ILE A CA 1
ATOM 560 C C . ILE A 1 69 ? -15.878 28.461 11.801 1.00 77.06 69 ILE A C 1
ATOM 562 O O . ILE A 1 69 ? -15.726 28.460 10.579 1.00 77.06 69 ILE A O 1
ATOM 566 N N . LEU A 1 70 ? -17.054 28.191 12.362 1.00 76.44 70 LEU A N 1
ATOM 567 C CA . LEU A 1 70 ? -18.233 27.801 11.598 1.00 76.44 70 LEU A CA 1
ATOM 568 C C . LEU A 1 70 ? -18.761 28.942 10.719 1.00 76.44 70 LEU A C 1
ATOM 570 O O . LEU A 1 70 ? -19.068 28.705 9.553 1.00 76.44 70 LEU A O 1
ATOM 574 N N . ARG A 1 71 ? -18.788 30.175 11.229 1.00 77.81 71 ARG A N 1
ATOM 575 C CA . ARG A 1 71 ? -19.252 31.359 10.496 1.00 77.81 71 ARG A CA 1
ATOM 576 C C . ARG A 1 71 ? -18.317 31.748 9.351 1.00 77.81 71 ARG A C 1
ATOM 578 O O . ARG A 1 71 ? -18.795 32.083 8.272 1.00 77.81 71 ARG A O 1
ATOM 585 N N . HIS A 1 72 ? -16.998 31.724 9.561 1.00 73.19 72 HIS A N 1
ATOM 586 C CA . HIS A 1 72 ? -16.041 32.331 8.618 1.00 73.19 72 HIS A CA 1
ATOM 587 C C . HIS A 1 72 ? -15.215 31.331 7.793 1.00 73.19 72 HIS A C 1
ATOM 589 O O . HIS A 1 72 ? -14.703 31.679 6.720 1.00 73.19 72 HIS A O 1
ATOM 595 N N . PHE A 1 73 ? -15.062 30.093 8.271 1.00 68.50 73 PHE A N 1
ATOM 596 C CA . PHE A 1 73 ? -14.151 29.103 7.682 1.00 68.50 73 PHE A CA 1
ATOM 597 C C . PHE A 1 73 ? -14.843 27.839 7.177 1.00 68.50 73 PHE A C 1
ATOM 599 O O . PHE A 1 73 ? -14.218 27.037 6.479 1.00 68.50 73 PHE A O 1
ATOM 606 N N . SER A 1 74 ? -16.123 27.661 7.487 1.00 64.75 74 SER A N 1
ATOM 607 C CA . SER A 1 74 ? -16.905 26.525 7.021 1.00 64.75 74 SER A CA 1
ATOM 608 C C . SER A 1 74 ? -17.632 26.833 5.706 1.00 64.75 74 SER A C 1
ATOM 610 O O . SER A 1 74 ? -18.116 27.953 5.538 1.00 64.75 74 SER A O 1
ATOM 612 N N . PRO A 1 75 ? -17.829 25.849 4.802 1.00 62.28 75 PRO A N 1
ATOM 613 C CA . PRO A 1 75 ? -18.757 25.984 3.669 1.00 62.28 75 PRO A CA 1
ATOM 614 C C . PRO A 1 75 ? -20.225 26.187 4.101 1.00 62.28 75 PRO A C 1
ATOM 616 O O . PRO A 1 75 ? -21.098 26.368 3.260 1.00 62.28 75 PRO A O 1
ATOM 619 N N . PHE A 1 76 ? -20.499 26.144 5.408 1.00 62.28 76 PHE A N 1
ATOM 620 C CA . PHE A 1 76 ? -21.817 26.278 6.023 1.00 62.28 76 PHE A CA 1
ATOM 621 C C . PHE A 1 76 ? -22.191 27.718 6.407 1.00 62.28 76 PHE A C 1
ATOM 623 O O . PHE A 1 76 ? -23.247 27.913 7.000 1.00 62.28 76 PHE A O 1
ATOM 630 N N . SER A 1 77 ? -21.376 28.727 6.068 1.00 60.47 77 SER A N 1
ATOM 631 C CA . SER A 1 77 ? -21.562 30.128 6.491 1.00 60.47 77 SER A CA 1
ATOM 632 C C . SER A 1 77 ? -22.928 30.739 6.146 1.00 60.47 77 SER A C 1
ATOM 634 O O . SER A 1 77 ? -23.317 31.720 6.767 1.00 60.47 77 SER A O 1
ATOM 636 N N . ASN A 1 78 ? -23.669 30.170 5.192 1.00 63.47 78 ASN A N 1
ATOM 637 C CA . ASN A 1 78 ? -24.968 30.687 4.745 1.00 63.47 78 ASN A CA 1
ATOM 638 C C . ASN A 1 78 ? -26.162 29.833 5.222 1.00 63.47 78 ASN A C 1
ATOM 640 O O . ASN A 1 78 ? -27.271 30.027 4.734 1.00 63.47 78 ASN A O 1
ATOM 644 N N . LEU A 1 79 ? -25.951 28.854 6.113 1.00 65.19 79 LEU A N 1
ATOM 645 C CA . LEU A 1 79 ? -26.993 27.893 6.511 1.00 65.19 79 LEU A CA 1
ATOM 646 C C . LEU A 1 79 ? -27.911 28.369 7.643 1.00 65.19 79 LEU A C 1
ATOM 648 O O . LEU A 1 79 ? -28.972 27.782 7.833 1.00 65.19 79 LEU A O 1
ATOM 652 N N . THR A 1 80 ? -27.516 29.380 8.414 1.00 71.75 80 THR A N 1
ATOM 653 C CA . THR A 1 80 ? -28.290 29.843 9.571 1.00 71.75 80 THR A CA 1
ATOM 654 C C . THR A 1 80 ? -28.030 31.315 9.855 1.00 71.75 80 THR A C 1
ATOM 656 O O . THR A 1 80 ? -27.016 31.873 9.432 1.00 71.75 80 THR A O 1
ATOM 659 N N . ASP A 1 81 ? -28.927 31.924 10.624 1.00 82.69 81 ASP A N 1
ATOM 660 C CA . ASP A 1 81 ? -28.620 33.137 11.370 1.00 82.69 81 ASP A CA 1
ATOM 661 C C . ASP A 1 81 ? -27.618 32.783 12.479 1.00 82.69 81 ASP A C 1
ATOM 663 O O . ASP A 1 81 ? -27.930 32.056 13.428 1.00 82.69 81 ASP A O 1
ATOM 667 N N . TRP A 1 82 ? -26.378 33.236 12.310 1.00 81.94 82 TRP A N 1
ATOM 668 C CA . TRP A 1 82 ? -25.289 32.942 13.235 1.00 81.94 82 TRP A CA 1
ATOM 669 C C . TRP A 1 82 ? -25.410 33.697 14.551 1.00 81.94 82 TRP A C 1
ATOM 671 O O . TRP A 1 82 ? -24.931 33.196 15.569 1.00 81.94 82 TRP A O 1
ATOM 681 N N . ASP A 1 83 ? -26.030 34.872 14.554 1.00 84.38 83 ASP A N 1
ATOM 682 C CA . ASP A 1 83 ? -26.181 35.659 15.771 1.00 84.38 83 ASP A CA 1
ATOM 683 C C . ASP A 1 83 ? -27.277 35.014 16.635 1.00 84.38 83 ASP A C 1
ATOM 685 O O . ASP A 1 83 ? -27.041 34.717 17.808 1.00 84.38 83 ASP A O 1
ATOM 689 N N . ALA A 1 84 ? -28.414 34.635 16.035 1.00 84.94 84 ALA A N 1
ATOM 690 C CA . ALA A 1 84 ? -29.458 33.855 16.709 1.00 84.94 84 ALA A CA 1
ATOM 691 C C . ALA A 1 84 ? -28.943 32.500 17.228 1.00 84.94 84 ALA A C 1
ATOM 693 O O . ALA A 1 84 ? -29.227 32.121 18.367 1.00 84.94 84 ALA A O 1
ATOM 694 N N . PHE A 1 85 ? -28.133 31.797 16.430 1.00 84.81 85 PHE A N 1
ATOM 695 C CA . PHE A 1 85 ? -27.475 30.556 16.846 1.00 84.81 85 PHE A CA 1
ATOM 696 C C . PHE A 1 85 ? -26.621 30.762 18.103 1.00 84.81 85 PHE A C 1
ATOM 698 O O . PHE A 1 85 ? -26.664 29.952 19.030 1.00 84.81 85 PHE A O 1
ATOM 705 N N . LEU A 1 86 ? -25.852 31.852 18.169 1.00 86.94 86 LEU A N 1
ATOM 706 C CA . LEU A 1 86 ? -25.010 32.128 19.327 1.00 86.94 86 LEU A CA 1
ATOM 707 C C . LEU A 1 86 ? -25.854 32.347 20.589 1.00 86.94 86 LEU A C 1
ATOM 709 O O . LEU A 1 86 ? -25.567 31.740 21.622 1.00 86.94 86 LEU A O 1
ATOM 713 N N . TYR A 1 87 ? -26.925 33.139 20.494 1.00 89.62 87 TYR A N 1
ATOM 714 C CA . TYR A 1 87 ? -27.848 33.367 21.610 1.00 89.62 87 TYR A CA 1
ATOM 715 C C . TYR A 1 87 ? -28.540 32.085 22.085 1.00 89.62 87 TYR A C 1
ATOM 717 O O . TYR A 1 87 ? -28.740 31.910 23.286 1.00 89.62 87 TYR A O 1
ATOM 725 N N . GLU A 1 88 ? -28.861 31.162 21.176 1.00 89.62 88 GLU A N 1
ATOM 726 C CA . GLU A 1 88 ? -29.450 29.866 21.527 1.00 89.62 88 GLU A CA 1
ATOM 727 C C . GLU A 1 88 ? -28.476 28.974 22.319 1.00 89.62 88 GLU A C 1
ATOM 729 O O . GLU A 1 88 ? -28.882 28.260 23.244 1.00 89.62 88 GLU A O 1
ATOM 734 N N . TRP A 1 89 ? -27.192 28.974 21.949 1.00 90.81 89 TRP A N 1
ATOM 735 C CA . TRP A 1 89 ? -26.205 28.030 22.482 1.00 90.81 89 TRP A CA 1
ATOM 736 C C . TRP A 1 89 ? -25.440 28.530 23.709 1.00 90.81 89 TRP A C 1
ATOM 738 O O . TRP A 1 89 ? -24.986 27.687 24.485 1.00 90.81 89 TRP A O 1
ATOM 748 N N . ILE A 1 90 ? -25.356 29.846 23.946 1.00 92.50 90 ILE A N 1
ATOM 749 C CA . ILE A 1 90 ? -24.767 30.428 25.169 1.00 92.50 90 ILE A CA 1
ATOM 750 C C . ILE A 1 90 ? -25.322 29.766 26.443 1.00 92.50 90 ILE A C 1
ATOM 752 O O . ILE A 1 90 ? -24.539 29.121 27.145 1.00 92.50 90 ILE A O 1
ATOM 756 N N . PRO A 1 91 ? -26.642 29.803 26.728 1.00 93.94 91 PRO A N 1
ATOM 757 C CA . PRO A 1 91 ? -27.160 29.256 27.981 1.00 93.94 91 PRO A CA 1
ATOM 758 C C . PRO A 1 91 ? -26.957 27.739 28.083 1.00 93.94 91 PRO A C 1
ATOM 760 O O . PRO A 1 91 ? -26.749 27.212 29.171 1.00 93.94 91 PRO A O 1
ATOM 763 N N . LYS A 1 92 ? -26.964 27.015 26.954 1.00 92.25 92 LYS A N 1
ATOM 764 C CA . LYS A 1 92 ? -26.755 25.558 26.929 1.00 92.25 92 LYS A CA 1
ATOM 765 C C . LYS A 1 92 ? -25.320 25.174 27.273 1.00 92.25 92 LYS A C 1
ATOM 767 O O . LYS A 1 92 ? -25.112 24.153 27.912 1.00 92.25 92 LYS A O 1
ATOM 772 N N . VAL A 1 93 ? -24.341 25.960 26.830 1.00 90.19 93 VAL A N 1
ATOM 773 C CA . VAL A 1 93 ? -22.919 25.729 27.119 1.00 90.19 93 VAL A CA 1
ATOM 774 C C . VAL A 1 93 ? -22.576 26.153 28.548 1.00 90.19 93 VAL A C 1
ATOM 776 O O . VAL A 1 93 ? -21.781 25.490 29.213 1.00 90.19 93 VAL A O 1
ATOM 779 N N . GLU A 1 94 ? -23.199 27.218 29.057 1.00 89.81 94 GLU A N 1
ATOM 780 C CA . GLU A 1 94 ? -22.963 27.716 30.417 1.00 89.81 94 GLU A CA 1
ATOM 781 C C . GLU A 1 94 ? -23.342 26.712 31.504 1.00 89.81 94 GLU A C 1
ATOM 783 O O . GLU A 1 94 ? -22.608 26.603 32.490 1.00 89.81 94 GLU A O 1
ATOM 788 N N . ILE A 1 95 ? -24.439 25.971 31.317 1.00 89.00 95 ILE A N 1
ATOM 789 C CA . ILE A 1 95 ? -24.951 25.019 32.315 1.00 89.00 95 ILE A CA 1
ATOM 790 C C . ILE A 1 95 ? -24.118 23.742 32.446 1.00 89.00 95 ILE A C 1
ATOM 792 O O . ILE A 1 95 ? -24.345 22.994 33.394 1.00 89.00 95 ILE A O 1
ATOM 796 N N . ALA A 1 96 ? -23.175 23.488 31.531 1.00 88.38 96 ALA A N 1
ATOM 797 C CA . ALA A 1 96 ? -22.374 22.271 31.570 1.00 88.38 96 ALA A CA 1
ATOM 798 C C . ALA A 1 96 ? -21.579 22.185 32.882 1.00 88.38 96 ALA A C 1
ATOM 800 O O . ALA A 1 96 ? -20.790 23.083 33.198 1.00 88.38 96 ALA A O 1
ATOM 801 N N . GLN A 1 97 ? -21.786 21.106 33.633 1.00 82.50 97 GLN A N 1
ATOM 802 C CA . GLN A 1 97 ? -21.223 20.934 34.975 1.00 82.50 97 GLN A CA 1
ATOM 803 C C . GLN A 1 97 ? -19.832 20.302 34.955 1.00 82.50 97 GLN A C 1
ATOM 805 O O . GLN A 1 97 ? -19.014 20.555 35.841 1.00 82.50 97 GLN A O 1
ATOM 810 N N . ASP A 1 98 ? -19.558 19.496 33.933 1.00 81.31 98 ASP A N 1
ATOM 811 C CA . ASP A 1 98 ? -18.299 18.790 33.758 1.00 81.31 98 ASP A CA 1
ATOM 812 C C . ASP A 1 98 ? -17.855 18.767 32.287 1.00 81.31 98 ASP A C 1
ATOM 814 O O . ASP A 1 98 ? -18.569 19.186 31.368 1.00 81.31 98 ASP A O 1
ATOM 818 N N . LEU A 1 99 ? -16.635 18.273 32.056 1.00 79.88 99 LEU A N 1
ATOM 819 C CA . LEU A 1 99 ? -16.074 18.141 30.713 1.00 79.88 99 LEU A CA 1
ATOM 820 C C . LEU A 1 99 ? -16.934 17.252 29.805 1.00 79.88 99 LEU A C 1
ATOM 822 O O . LEU A 1 99 ? -17.029 17.512 28.607 1.00 79.88 99 LEU A O 1
ATOM 826 N N . LYS A 1 100 ? -17.553 16.193 30.335 1.00 80.81 100 LYS A N 1
ATOM 827 C CA . LYS A 1 100 ? -18.325 15.232 29.537 1.00 80.81 100 LYS A CA 1
ATOM 828 C C . LYS A 1 100 ? -19.592 15.884 29.004 1.00 80.81 100 LYS A C 1
ATOM 830 O O . LYS A 1 100 ? -19.877 15.767 27.813 1.00 80.81 100 LYS A O 1
ATOM 835 N N . GLU A 1 101 ? -20.329 16.579 29.858 1.00 85.12 101 GLU A N 1
ATOM 836 C CA . GLU A 1 101 ? -21.514 17.336 29.477 1.00 85.12 101 GLU A CA 1
ATOM 837 C C . GLU A 1 101 ? -21.154 18.444 28.485 1.00 85.12 101 GLU A C 1
ATOM 839 O O . GLU A 1 101 ? -21.811 18.577 27.450 1.00 85.12 101 GLU A O 1
ATOM 844 N N . TYR A 1 102 ? -20.056 19.161 28.738 1.00 87.62 102 TYR A N 1
ATOM 845 C CA . TYR A 1 102 ? -19.543 20.198 27.848 1.00 87.62 102 TYR A CA 1
ATOM 846 C C . TYR A 1 102 ? -19.322 19.678 26.421 1.00 87.62 102 TYR A C 1
ATOM 848 O O . TYR A 1 102 ? -19.901 20.209 25.473 1.00 87.62 102 TYR A O 1
ATOM 856 N N . TYR A 1 103 ? -18.574 18.585 26.237 1.00 85.44 103 TYR A N 1
ATOM 857 C CA . TYR A 1 103 ? -18.362 18.027 24.896 1.00 85.44 103 TYR A CA 1
ATOM 858 C C . TYR A 1 103 ? -19.642 17.472 24.267 1.00 85.44 103 TYR A C 1
ATOM 860 O O . TYR A 1 103 ? -19.849 17.644 23.066 1.00 85.44 103 TYR A O 1
ATOM 868 N N . GLN A 1 104 ? -20.541 16.874 25.055 1.00 85.06 104 GLN A N 1
ATOM 869 C CA . GLN A 1 104 ? -21.842 16.420 24.553 1.00 85.06 104 GLN A CA 1
ATOM 870 C C . GLN A 1 104 ? -22.707 17.574 24.034 1.00 85.06 104 GLN A C 1
ATOM 872 O O . GLN A 1 104 ? -23.486 17.382 23.097 1.00 85.06 104 GLN A O 1
ATOM 877 N N . ILE A 1 105 ? -22.592 18.768 24.619 1.00 89.44 105 ILE A N 1
ATOM 878 C CA . ILE A 1 105 ? -23.254 19.976 24.117 1.00 89.44 105 ILE A CA 1
ATOM 879 C C . ILE A 1 105 ? -22.675 20.366 22.753 1.00 89.44 105 ILE A C 1
ATOM 881 O O . ILE A 1 105 ? -23.450 20.596 21.826 1.00 89.44 105 ILE A O 1
ATOM 885 N N . PHE A 1 106 ? -21.349 20.348 22.578 1.00 87.38 106 PHE A N 1
ATOM 886 C CA . PHE A 1 106 ? -20.724 20.621 21.274 1.00 87.38 106 PHE A CA 1
ATOM 887 C C . PHE A 1 106 ? -21.051 19.565 20.213 1.00 87.38 106 PHE A C 1
ATOM 889 O O . PHE A 1 106 ? -21.236 19.897 19.042 1.00 87.38 106 PHE A O 1
ATOM 896 N N . GLU A 1 107 ? -21.160 18.292 20.583 1.00 86.31 107 GLU A N 1
ATOM 897 C CA . GLU A 1 107 ? -21.612 17.242 19.662 1.00 86.31 107 GLU A CA 1
ATOM 898 C C . GLU A 1 107 ? -23.049 17.497 19.193 1.00 86.31 107 GLU A C 1
ATOM 900 O O . GLU A 1 107 ? -23.337 17.404 18.002 1.00 86.31 107 GLU A O 1
ATOM 905 N N . LYS A 1 108 ? -23.949 17.890 20.106 1.00 87.81 108 LYS A N 1
ATOM 906 C CA . LYS A 1 108 ? -25.326 18.276 19.750 1.00 87.81 108 LYS A CA 1
ATOM 907 C C . LYS A 1 108 ? -25.363 19.508 18.850 1.00 87.81 108 LYS A C 1
ATOM 909 O O . LYS A 1 108 ? -26.112 19.526 17.877 1.00 87.81 108 LYS A O 1
ATOM 914 N N . LEU A 1 109 ? -24.542 20.508 19.159 1.00 87.50 109 LEU A N 1
ATOM 915 C CA . LEU A 1 109 ? -24.390 21.731 18.374 1.00 87.50 109 LEU A CA 1
ATOM 916 C C . LEU A 1 109 ? -23.937 21.410 16.950 1.00 87.50 109 LEU A C 1
ATOM 918 O O . LEU A 1 109 ? -24.547 21.841 15.977 1.00 87.50 109 LEU A O 1
ATOM 922 N N . THR A 1 110 ? -22.892 20.599 16.810 1.00 81.75 110 THR A N 1
ATOM 923 C CA . THR A 1 110 ? -22.336 20.258 15.494 1.00 81.75 110 THR A CA 1
ATOM 924 C C . THR A 1 110 ? -23.215 19.290 14.702 1.00 81.75 110 THR A C 1
ATOM 926 O O . THR A 1 110 ? -23.209 19.338 13.469 1.00 81.75 110 THR A O 1
ATOM 929 N N . ALA A 1 111 ? -24.023 18.455 15.363 1.00 83.31 111 ALA A N 1
ATOM 930 C CA . ALA A 1 111 ? -24.980 17.572 14.699 1.00 83.31 111 ALA A CA 1
ATOM 931 C C . ALA A 1 111 ? -26.032 18.334 13.873 1.00 83.31 111 ALA A C 1
ATOM 933 O O . ALA A 1 111 ? -26.433 17.845 12.818 1.00 83.31 111 ALA A O 1
ATOM 934 N N . GLN A 1 112 ? -26.414 19.550 14.290 1.00 79.69 112 GLN A N 1
ATOM 935 C CA . GLN A 1 112 ? -27.355 20.411 13.553 1.00 79.69 112 GLN A CA 1
ATOM 936 C C . GLN A 1 112 ? -26.807 20.916 12.211 1.00 79.69 112 GLN A C 1
ATOM 938 O O . GLN A 1 112 ? -27.567 21.355 11.356 1.00 79.69 112 GLN A O 1
ATOM 943 N N . LEU A 1 113 ? -25.490 20.849 12.001 1.00 74.94 113 LEU A N 1
ATOM 944 C CA . LEU A 1 113 ? -24.858 21.330 10.772 1.00 74.94 113 LEU A CA 1
ATOM 945 C C . LEU A 1 113 ? -25.024 20.358 9.594 1.00 74.94 113 LEU A C 1
ATOM 947 O O . LEU A 1 113 ? -24.718 20.727 8.464 1.00 74.94 113 LEU A O 1
ATOM 951 N N . HIS A 1 114 ? -25.458 19.115 9.852 1.00 69.38 114 HIS A N 1
ATOM 952 C CA . HIS A 1 114 ? -25.682 18.066 8.845 1.00 69.38 114 HIS A CA 1
ATOM 953 C C . HIS A 1 114 ? -24.509 17.858 7.858 1.00 69.38 114 HIS A C 1
ATOM 955 O O . HIS A 1 114 ? -24.691 17.469 6.704 1.00 69.38 114 HIS A O 1
ATOM 961 N N . GLY A 1 115 ? -23.275 18.106 8.307 1.00 64.12 115 GLY A N 1
ATOM 962 C CA . GLY A 1 115 ? -22.083 18.157 7.464 1.00 64.12 115 GLY A CA 1
ATOM 963 C C . GLY A 1 115 ? -21.101 17.020 7.742 1.00 64.12 115 GLY A C 1
ATOM 964 O O . GLY A 1 115 ? -20.826 16.688 8.887 1.00 64.12 115 GLY A O 1
ATOM 965 N N . ILE A 1 116 ? -20.476 16.467 6.697 1.00 52.03 116 ILE A N 1
ATOM 966 C CA . ILE A 1 116 ? -19.473 15.378 6.802 1.00 52.03 116 ILE A CA 1
ATOM 967 C C . ILE A 1 116 ? -18.076 15.833 7.268 1.00 52.03 116 ILE A C 1
ATOM 969 O O . ILE A 1 116 ? -17.116 15.060 7.225 1.00 52.03 116 ILE A O 1
ATOM 973 N N . HIS A 1 117 ? -17.913 17.103 7.640 1.00 63.47 117 HIS A N 1
ATOM 974 C CA . HIS A 1 117 ? -16.597 17.714 7.852 1.00 63.47 117 HIS A CA 1
ATOM 975 C C . HIS A 1 117 ? -16.361 18.270 9.254 1.00 63.47 117 HIS A C 1
ATOM 977 O O . HIS A 1 117 ? -15.272 18.792 9.485 1.00 63.47 117 HIS A O 1
ATOM 983 N N . VAL A 1 118 ? -17.315 18.118 10.177 1.00 65.88 118 VAL A N 1
ATOM 984 C CA . VAL A 1 118 ? -17.213 18.637 11.546 1.00 65.88 118 VAL A CA 1
ATOM 985 C C . VAL A 1 118 ? -17.171 17.478 12.536 1.00 65.88 118 VAL A C 1
ATOM 987 O O . VAL A 1 118 ? -18.053 16.624 12.538 1.00 65.88 118 VAL A O 1
ATOM 990 N N . GLN A 1 119 ? -16.135 17.448 13.375 1.00 69.12 119 GLN A N 1
ATOM 991 C CA . GLN A 1 119 ? -15.994 16.481 14.462 1.00 69.12 119 GLN A CA 1
ATOM 992 C C . GLN A 1 119 ? -15.484 17.197 15.714 1.00 69.12 119 GLN A C 1
ATOM 994 O O . GLN A 1 119 ? -14.480 17.913 15.649 1.00 69.12 119 GLN A O 1
ATOM 999 N N . VAL A 1 120 ? -16.148 16.959 16.845 1.00 75.50 120 VAL A N 1
ATOM 1000 C CA . VAL A 1 120 ? -15.666 17.358 18.172 1.00 75.50 120 VAL A CA 1
ATOM 1001 C C . VAL A 1 120 ? -14.627 16.336 18.624 1.00 75.50 120 VAL A C 1
ATOM 1003 O O . VAL A 1 120 ? -14.893 15.135 18.598 1.00 75.50 120 VAL A O 1
ATOM 1006 N N . ARG A 1 121 ? -13.427 16.793 18.988 1.00 69.50 121 ARG A N 1
ATOM 1007 C CA . ARG A 1 121 ? -12.350 15.932 19.503 1.00 69.50 121 ARG A CA 1
ATOM 1008 C C . ARG A 1 121 ? -12.015 16.317 20.934 1.00 69.50 121 ARG A C 1
ATOM 1010 O O . ARG A 1 121 ? -11.902 17.502 21.223 1.00 69.50 121 ARG A O 1
ATOM 1017 N N . HIS A 1 122 ? -11.827 15.326 21.800 1.00 68.44 122 HIS A N 1
ATOM 1018 C CA . HIS A 1 122 ? -11.446 15.534 23.200 1.00 68.44 122 HIS A CA 1
ATOM 1019 C C . HIS A 1 122 ? -10.742 14.316 23.810 1.00 68.44 122 HIS A C 1
ATOM 1021 O O . HIS A 1 122 ? -10.897 13.202 23.319 1.00 68.44 122 HIS A O 1
ATOM 1027 N N . ARG A 1 123 ? -10.054 14.476 24.947 1.00 59.59 123 ARG A N 1
ATOM 1028 C CA . ARG A 1 123 ? -9.299 13.379 25.590 1.00 59.59 123 ARG A CA 1
ATOM 1029 C C . ARG A 1 123 ? -10.152 12.151 25.938 1.00 59.59 123 ARG A C 1
ATOM 1031 O O . ARG A 1 123 ? -9.742 11.023 25.717 1.00 59.59 123 ARG A O 1
ATOM 1038 N N . MET A 1 124 ? -11.398 12.341 26.390 1.00 56.66 124 MET A N 1
ATOM 1039 C CA . MET A 1 124 ? -12.330 11.209 26.607 1.00 56.66 124 MET A CA 1
ATOM 1040 C C . MET A 1 124 ? -12.802 10.512 25.302 1.00 56.66 124 MET A C 1
ATOM 1042 O O . MET A 1 124 ? -13.498 9.504 25.374 1.00 56.66 124 MET A O 1
ATOM 1046 N N . SER A 1 125 ? -12.466 11.046 24.120 1.00 55.94 125 SER A N 1
ATOM 1047 C CA . SER A 1 125 ? -12.696 10.437 22.799 1.00 55.94 125 SER A CA 1
ATOM 1048 C C . SER A 1 125 ? -11.448 9.716 22.279 1.00 55.94 125 SER A C 1
ATOM 1050 O O . SER A 1 125 ? -11.527 9.029 21.266 1.00 55.94 125 SER A O 1
ATOM 1052 N N . ASP A 1 126 ? -10.333 9.776 23.021 1.00 61.66 126 ASP A N 1
ATOM 1053 C CA . ASP A 1 126 ? -9.107 9.010 22.760 1.00 61.66 126 ASP A CA 1
ATOM 1054 C C . ASP A 1 126 ? -9.226 7.549 23.228 1.00 61.66 126 ASP A C 1
ATOM 1056 O O . ASP A 1 126 ? -8.227 6.840 23.346 1.00 61.66 126 ASP A O 1
ATOM 1060 N N . LYS A 1 127 ? -10.449 7.076 23.498 1.00 70.81 127 LYS A N 1
ATOM 1061 C CA . LYS A 1 127 ? -10.733 5.662 23.739 1.00 70.81 127 LYS A CA 1
ATOM 1062 C C . LYS A 1 127 ? -10.227 4.861 22.541 1.00 70.81 127 LYS A C 1
ATOM 1064 O O . LYS A 1 127 ? -10.725 4.996 21.426 1.00 70.81 127 LYS A O 1
ATOM 1069 N N . THR A 1 128 ? -9.204 4.046 22.767 1.00 71.25 128 THR A N 1
ATOM 1070 C CA . THR A 1 128 ? -8.592 3.224 21.717 1.00 71.25 128 THR A CA 1
ATOM 1071 C C . THR A 1 128 ? -9.107 1.794 21.730 1.00 71.25 128 THR A C 1
ATOM 1073 O O . THR A 1 128 ? -9.043 1.130 20.695 1.00 71.25 128 THR A O 1
ATOM 1076 N N . ALA A 1 129 ? -9.619 1.321 22.872 1.00 84.88 129 ALA A N 1
ATOM 1077 C CA . ALA A 1 129 ? -10.105 -0.039 23.011 1.00 84.88 129 ALA A CA 1
ATOM 1078 C C . ALA A 1 129 ? -11.412 -0.234 22.235 1.00 84.88 129 ALA A C 1
ATOM 1080 O O . ALA A 1 129 ? -12.286 0.636 22.203 1.00 84.88 129 ALA A O 1
ATOM 1081 N N . VAL A 1 130 ? -11.530 -1.390 21.590 1.00 88.31 130 VAL A N 1
ATOM 1082 C CA . VAL A 1 130 ? -12.648 -1.741 20.722 1.00 88.31 130 VAL A CA 1
ATOM 1083 C C . VAL A 1 130 ? -13.230 -3.093 21.094 1.00 88.31 130 VAL A C 1
ATOM 1085 O O . VAL A 1 130 ? -12.520 -3.986 21.554 1.00 88.31 130 VAL A O 1
ATOM 1088 N N . LEU A 1 131 ? -14.524 -3.279 20.854 1.00 89.50 131 LEU A N 1
ATOM 1089 C CA . LEU A 1 131 ? -15.125 -4.602 20.965 1.00 89.50 131 LEU A CA 1
ATOM 1090 C C . LEU A 1 131 ? -14.508 -5.567 19.939 1.00 89.50 131 LEU A C 1
ATOM 1092 O O . LEU A 1 131 ? -14.200 -5.159 18.813 1.00 89.50 131 LEU A O 1
ATOM 1096 N N . PRO A 1 132 ? -14.418 -6.871 20.257 1.00 89.56 132 PRO A N 1
ATOM 1097 C CA . PRO A 1 132 ? -13.957 -7.916 19.340 1.00 89.56 132 PRO A CA 1
ATOM 1098 C C . PRO A 1 132 ? -14.959 -8.240 18.211 1.00 89.56 132 PRO A C 1
ATOM 1100 O O . PRO A 1 132 ? -14.971 -9.345 17.673 1.00 89.56 132 PRO A O 1
ATOM 1103 N N . ILE A 1 133 ? -15.808 -7.289 17.818 1.00 90.19 133 ILE A N 1
ATOM 1104 C CA . ILE A 1 133 ? -16.821 -7.451 16.774 1.00 90.19 133 ILE A CA 1
ATOM 1105 C C . ILE A 1 133 ? -16.825 -6.256 15.823 1.00 90.19 133 ILE A C 1
ATOM 1107 O O . ILE A 1 133 ? -16.476 -5.131 16.178 1.00 90.19 133 ILE A O 1
ATOM 1111 N N . ARG A 1 134 ? -17.267 -6.492 14.590 1.00 90.00 134 ARG A N 1
ATOM 1112 C CA . ARG A 1 134 ? -17.603 -5.449 13.624 1.00 90.00 134 ARG A CA 1
ATOM 1113 C C . ARG A 1 134 ? -19.104 -5.459 13.420 1.00 90.00 134 ARG A C 1
ATOM 1115 O O . ARG A 1 134 ? -19.659 -6.466 12.994 1.00 90.00 134 ARG A O 1
ATOM 1122 N N . LEU A 1 135 ? -19.739 -4.323 13.654 1.00 91.06 135 LEU A N 1
ATOM 1123 C CA . LEU A 1 135 ? -21.162 -4.158 13.401 1.00 91.06 135 LEU A CA 1
ATOM 1124 C C . LEU A 1 135 ? -21.408 -3.708 11.956 1.00 91.06 135 LEU A C 1
ATOM 1126 O O . LEU A 1 135 ? -20.569 -3.047 11.337 1.00 91.06 135 LEU A O 1
ATOM 1130 N N . LYS A 1 136 ? -22.565 -4.080 11.415 1.00 91.56 136 LYS A N 1
ATOM 1131 C CA . LYS A 1 136 ? -23.087 -3.641 10.118 1.00 91.56 136 LYS A CA 1
ATOM 1132 C C . LYS A 1 136 ? -24.575 -3.335 10.244 1.00 91.56 136 LYS A C 1
ATOM 1134 O O . LYS A 1 136 ? -25.240 -3.820 11.154 1.00 91.56 136 LYS A O 1
ATOM 1139 N N . TYR A 1 137 ? -25.089 -2.556 9.300 1.00 88.44 137 TYR A N 1
ATOM 1140 C CA . TYR A 1 137 ? -26.527 -2.455 9.077 1.00 88.44 137 TYR A CA 1
ATOM 1141 C C . TYR A 1 137 ? -26.951 -3.431 7.986 1.00 88.44 137 TYR A C 1
ATOM 1143 O O . TYR A 1 137 ? -26.342 -3.445 6.916 1.00 88.44 137 TYR A O 1
ATOM 1151 N N . ALA A 1 138 ? -28.011 -4.190 8.242 1.00 84.94 138 ALA A N 1
ATOM 1152 C CA . ALA A 1 138 ? -28.688 -5.026 7.257 1.00 84.94 138 ALA A CA 1
ATOM 1153 C C . ALA A 1 138 ? -30.200 -4.919 7.488 1.00 84.94 138 ALA A C 1
ATOM 1155 O O . ALA A 1 138 ? -30.658 -5.121 8.607 1.00 84.94 138 ALA A O 1
ATOM 1156 N N . GLU A 1 139 ? -30.964 -4.548 6.455 1.00 83.69 139 GLU A N 1
ATOM 1157 C CA . GLU A 1 139 ? -32.440 -4.480 6.513 1.00 83.69 139 GLU A CA 1
ATOM 1158 C C . GLU A 1 139 ? -32.991 -3.657 7.697 1.00 83.69 139 GLU A C 1
ATOM 1160 O O . GLU A 1 139 ? -33.926 -4.056 8.383 1.00 83.69 139 GLU A O 1
ATOM 1165 N N . GLY A 1 140 ? -32.366 -2.513 7.995 1.00 83.69 140 GLY A N 1
ATOM 1166 C CA . GLY A 1 140 ? -32.773 -1.654 9.117 1.00 83.69 140 GLY A CA 1
ATOM 1167 C C . GLY A 1 140 ? -32.394 -2.180 10.507 1.00 83.69 140 GLY A C 1
ATOM 1168 O O . GLY A 1 140 ? -32.704 -1.532 11.502 1.00 83.69 140 GLY A O 1
ATOM 1169 N N . ARG A 1 141 ? -31.685 -3.309 10.587 1.00 88.00 141 ARG A N 1
ATOM 1170 C CA . ARG A 1 141 ? -31.204 -3.925 11.828 1.00 88.00 141 ARG A CA 1
ATOM 1171 C C . ARG A 1 141 ? -29.697 -3.759 11.971 1.00 88.00 141 ARG A C 1
ATOM 1173 O O . ARG A 1 141 ? -28.968 -3.704 10.976 1.00 88.00 141 ARG A O 1
ATOM 1180 N N . MET A 1 142 ? -29.231 -3.707 13.214 1.00 91.06 142 MET A N 1
ATOM 1181 C CA . MET A 1 142 ? -27.809 -3.745 13.534 1.00 91.06 142 MET A CA 1
ATOM 1182 C C . MET A 1 142 ? -27.384 -5.196 13.747 1.00 91.06 142 MET A C 1
ATOM 1184 O O . MET A 1 142 ? -27.928 -5.877 14.609 1.00 91.06 142 MET A O 1
ATOM 1188 N N . VAL A 1 143 ? -26.426 -5.671 12.957 1.00 92.88 143 VAL A N 1
ATOM 1189 C CA . VAL A 1 143 ? -25.995 -7.074 12.947 1.00 92.88 143 VAL A CA 1
ATOM 1190 C C . VAL A 1 143 ? -24.485 -7.204 13.081 1.00 92.88 143 VAL A C 1
ATOM 1192 O O . VAL A 1 143 ? -23.725 -6.288 12.746 1.00 92.88 143 VAL A O 1
ATOM 1195 N N . VAL A 1 144 ? -24.033 -8.368 13.529 1.00 92.12 144 VAL A N 1
ATOM 1196 C CA . VAL A 1 144 ? -22.614 -8.721 13.573 1.00 92.12 144 VAL A CA 1
ATOM 1197 C C . VAL A 1 144 ? -22.130 -9.064 12.166 1.00 92.12 144 VAL A C 1
ATOM 1199 O O . VAL A 1 144 ? -22.521 -10.060 11.571 1.00 92.12 144 VAL A O 1
ATOM 1202 N N . GLY A 1 145 ? -21.255 -8.229 11.616 1.00 89.75 145 GLY A N 1
ATOM 1203 C CA . GLY A 1 145 ? -20.663 -8.395 10.287 1.00 89.75 145 GLY A CA 1
ATOM 1204 C C . GLY A 1 145 ? -19.195 -8.823 10.289 1.00 89.75 145 GLY A C 1
ATOM 1205 O O . GLY A 1 145 ? -18.574 -8.827 9.225 1.00 89.75 145 GLY A O 1
ATOM 1206 N N . GLY A 1 146 ? -18.620 -9.095 11.460 1.00 88.31 146 GLY A N 1
ATOM 1207 C CA . GLY A 1 146 ? -17.248 -9.562 11.639 1.00 88.31 146 GLY A CA 1
ATOM 1208 C C . GLY A 1 146 ? -16.964 -9.866 13.106 1.00 88.31 146 GLY A C 1
ATOM 1209 O O . GLY A 1 146 ? -17.514 -9.204 13.983 1.00 88.31 146 GLY A O 1
ATOM 1210 N N . ILE A 1 147 ? -16.098 -10.840 13.362 1.00 87.56 147 ILE A N 1
ATOM 1211 C CA . ILE A 1 147 ? -15.721 -11.298 14.702 1.00 87.56 147 ILE A CA 1
ATOM 1212 C C . ILE A 1 147 ? -14.194 -11.417 14.764 1.00 87.56 147 ILE A C 1
ATOM 1214 O O . ILE A 1 147 ? -13.564 -11.805 13.780 1.00 87.56 147 ILE A O 1
ATOM 1218 N N . LYS A 1 148 ? -13.599 -11.051 15.901 1.00 80.00 148 LYS A N 1
ATOM 1219 C CA . LYS A 1 148 ? -12.193 -11.302 16.234 1.00 80.00 148 LYS A CA 1
ATOM 1220 C C . LYS A 1 148 ? -12.121 -12.159 17.499 1.00 80.00 148 LYS A C 1
ATOM 1222 O O . LYS A 1 148 ? -12.679 -11.771 18.517 1.00 80.00 148 LYS A O 1
ATOM 1227 N N . GLY A 1 149 ? -11.397 -13.274 17.446 1.00 71.06 149 GLY A N 1
ATOM 1228 C CA . GLY A 1 149 ? -11.359 -14.253 18.540 1.00 71.06 149 GLY A CA 1
ATOM 1229 C C . GLY A 1 149 ? -12.616 -15.125 18.578 1.00 71.06 149 GLY A C 1
ATOM 1230 O O . GLY A 1 149 ? -13.316 -15.232 17.573 1.00 71.06 149 GLY A O 1
ATOM 1231 N N . GLU A 1 150 ? -12.901 -15.716 19.737 1.00 58.72 150 GLU A N 1
ATOM 1232 C CA . GLU A 1 150 ? -14.044 -16.617 19.956 1.00 58.72 150 GLU A CA 1
ATOM 1233 C C . GLU A 1 150 ? -15.072 -16.022 20.940 1.00 58.72 150 GLU A C 1
ATOM 1235 O O . GLU A 1 150 ? -15.280 -16.552 22.029 1.00 58.72 150 GLU A O 1
ATOM 1240 N N . PRO A 1 151 ? -15.709 -14.879 20.631 1.00 65.75 151 PRO A N 1
ATOM 1241 C CA . PRO A 1 151 ? -16.844 -14.428 21.421 1.00 65.75 151 PRO A CA 1
ATOM 1242 C C . PRO A 1 151 ? -18.024 -15.397 21.269 1.00 65.75 151 PRO A C 1
ATOM 1244 O O . PRO A 1 151 ? -18.234 -15.976 20.207 1.00 65.75 151 PRO A O 1
ATOM 1247 N N . GLU A 1 152 ? -18.872 -15.481 22.295 1.00 78.81 152 GLU A N 1
ATOM 1248 C CA . GLU A 1 152 ? -20.131 -16.253 22.314 1.00 78.81 152 GLU A CA 1
ATOM 1249 C C . GLU A 1 152 ? -21.182 -15.782 21.278 1.00 78.81 152 GLU A C 1
ATOM 1251 O O . GLU A 1 152 ? -22.340 -16.197 21.321 1.00 78.81 152 GLU A O 1
ATOM 1256 N N . ILE A 1 153 ? -20.805 -14.909 20.342 1.00 87.12 153 ILE A N 1
ATOM 1257 C CA . ILE A 1 153 ? -21.640 -14.248 19.339 1.00 87.12 153 ILE A CA 1
ATOM 1258 C C . ILE A 1 153 ? -21.318 -14.794 17.943 1.00 87.12 153 ILE A C 1
ATOM 1260 O O . ILE A 1 153 ? -20.179 -15.160 17.667 1.00 87.12 153 ILE A O 1
ATOM 1264 N N . LEU A 1 154 ? -22.303 -14.842 17.048 1.00 88.12 154 LEU A N 1
ATOM 1265 C CA . LEU A 1 154 ? -22.138 -15.396 15.701 1.00 88.12 154 LEU A CA 1
ATOM 1266 C C . LEU A 1 154 ? -22.213 -14.314 14.622 1.00 88.12 154 LEU A C 1
ATOM 1268 O O . LEU A 1 154 ? -22.799 -13.249 14.811 1.00 88.12 154 LEU A O 1
ATOM 1272 N N . LEU A 1 155 ? -21.613 -14.579 13.458 1.00 90.69 155 LEU A N 1
ATOM 1273 C CA . LEU A 1 155 ? -21.814 -13.723 12.288 1.00 90.69 155 LEU A CA 1
ATOM 1274 C C . LEU A 1 155 ? -23.300 -13.728 11.907 1.00 90.69 155 LEU A C 1
ATOM 1276 O O . LEU A 1 155 ? -23.921 -14.782 11.826 1.00 90.69 155 LEU A O 1
ATOM 1280 N N . GLY A 1 156 ? -23.856 -12.545 11.652 1.00 89.94 156 GLY A N 1
ATOM 1281 C CA . GLY A 1 156 ? -25.269 -12.353 11.323 1.00 89.94 156 GLY A CA 1
ATOM 1282 C C . GLY A 1 156 ? -26.193 -12.169 12.529 1.00 89.94 156 GLY A C 1
ATOM 1283 O O . GLY A 1 156 ? -27.339 -11.773 12.331 1.00 89.94 156 GLY A O 1
ATOM 1284 N N . ASP A 1 157 ? -25.709 -12.380 13.756 1.00 92.31 157 ASP A N 1
ATOM 1285 C CA . ASP A 1 157 ? -26.485 -12.137 14.972 1.00 92.31 157 ASP A CA 1
ATOM 1286 C C . ASP A 1 157 ? -26.989 -10.679 15.031 1.00 92.31 157 ASP A C 1
ATOM 1288 O O . ASP A 1 157 ? -26.239 -9.734 14.764 1.00 92.31 157 ASP A O 1
ATOM 1292 N N . GLU A 1 158 ? -28.261 -10.486 15.391 1.00 94.88 158 GLU A N 1
ATOM 1293 C CA . GLU A 1 158 ? -28.885 -9.162 15.505 1.00 94.88 158 GLU A CA 1
ATOM 1294 C C . GLU A 1 158 ? -28.674 -8.584 16.906 1.00 94.88 158 GLU A C 1
ATOM 1296 O O . GLU A 1 158 ? -28.990 -9.223 17.907 1.00 94.88 158 GLU A O 1
ATOM 1301 N N . ILE A 1 159 ? -28.211 -7.339 16.988 1.00 94.25 159 ILE A N 1
ATOM 1302 C CA . ILE A 1 159 ? -28.098 -6.600 18.244 1.00 94.25 159 ILE A CA 1
ATOM 1303 C C . ILE A 1 159 ? -29.427 -5.900 18.540 1.00 94.25 159 ILE A C 1
ATOM 1305 O O . ILE A 1 159 ? -29.793 -4.921 17.890 1.00 94.25 159 ILE A O 1
ATOM 1309 N N . VAL A 1 160 ? -30.136 -6.395 19.553 1.00 94.56 160 VAL A N 1
ATOM 1310 C CA . VAL A 1 160 ? -31.461 -5.908 19.962 1.00 94.56 160 VAL A CA 1
ATOM 1311 C C . VAL A 1 160 ? -31.352 -4.730 20.931 1.00 94.56 160 VAL A C 1
ATOM 1313 O O . VAL A 1 160 ? -32.120 -3.771 20.832 1.00 94.56 160 VAL A O 1
ATOM 1316 N N . SER A 1 161 ? -30.401 -4.776 21.866 1.00 94.75 161 SER A N 1
ATOM 1317 C CA . SER A 1 161 ? -30.170 -3.705 22.842 1.00 94.75 161 SER A CA 1
ATOM 1318 C C . SER A 1 161 ? -28.694 -3.579 23.217 1.00 94.75 161 SER A C 1
ATOM 1320 O O . SER A 1 161 ? -27.927 -4.541 23.115 1.00 94.75 161 SER A O 1
ATOM 1322 N N . ILE A 1 162 ? -28.310 -2.378 23.651 1.00 93.25 162 ILE A N 1
ATOM 1323 C CA . ILE A 1 162 ? -26.981 -2.033 24.167 1.00 93.25 162 ILE A CA 1
ATOM 1324 C C . ILE A 1 162 ? -27.176 -1.440 25.561 1.00 93.25 162 ILE A C 1
ATOM 1326 O O . ILE A 1 162 ? -27.912 -0.464 25.698 1.00 93.25 162 ILE A O 1
ATOM 1330 N N . ASN A 1 163 ? -26.524 -2.003 26.581 1.00 91.88 163 ASN A N 1
ATOM 1331 C CA . ASN A 1 163 ? -26.694 -1.608 27.984 1.00 91.88 163 ASN A CA 1
ATOM 1332 C C . ASN A 1 163 ? -28.179 -1.459 28.355 1.00 91.88 163 ASN A C 1
ATOM 1334 O O . ASN A 1 163 ? -28.595 -0.437 28.887 1.00 91.88 163 ASN A O 1
ATOM 1338 N N . GLU A 1 164 ? -28.978 -2.470 27.991 1.00 91.00 164 GLU A N 1
ATOM 1339 C CA . GLU A 1 164 ? -30.429 -2.560 28.246 1.00 91.00 164 GLU A CA 1
ATOM 1340 C C . GLU A 1 164 ? -31.301 -1.602 27.418 1.00 91.00 164 GLU A C 1
ATOM 1342 O O . GLU A 1 164 ? -32.501 -1.834 27.279 1.00 91.00 164 GLU A O 1
ATOM 1347 N N . ALA A 1 165 ? -30.720 -0.591 26.768 1.00 93.81 165 ALA A N 1
ATOM 1348 C CA . ALA A 1 165 ? -31.444 0.307 25.880 1.00 93.81 165 ALA A CA 1
ATOM 1349 C C . ALA A 1 165 ? -31.672 -0.342 24.498 1.00 93.81 165 ALA A C 1
ATOM 1351 O O . ALA A 1 165 ? -30.702 -0.728 23.834 1.00 93.81 165 ALA A O 1
ATOM 1352 N N . PRO A 1 166 ? -32.928 -0.441 24.012 1.00 94.25 166 PRO A N 1
ATOM 1353 C CA . PRO A 1 166 ? -33.229 -0.923 22.668 1.00 94.25 166 PRO A CA 1
ATOM 1354 C C . PRO A 1 166 ? -32.438 -0.173 21.600 1.00 94.25 166 PRO A C 1
ATOM 1356 O O . PRO A 1 166 ? -32.332 1.056 21.644 1.00 94.25 166 PRO A O 1
ATOM 1359 N N . PHE A 1 167 ? -31.944 -0.906 20.603 1.00 88.69 167 PHE A N 1
ATOM 1360 C CA . PHE A 1 167 ? -31.123 -0.371 19.519 1.00 88.69 167 PHE A CA 1
ATOM 1361 C C . PHE A 1 167 ? -31.724 0.905 18.892 1.00 88.69 167 PHE A C 1
ATOM 1363 O O . PHE A 1 167 ? -31.016 1.900 18.750 1.00 88.69 167 PHE A O 1
ATOM 1370 N N . GLY A 1 168 ? -33.034 0.936 18.619 1.00 89.44 168 GLY A N 1
ATOM 1371 C CA . GLY A 1 168 ? -33.695 2.115 18.042 1.00 89.44 168 GLY A CA 1
ATOM 1372 C C . GLY A 1 168 ? -33.654 3.368 18.932 1.00 89.44 168 GLY A C 1
ATOM 1373 O O . GLY A 1 168 ? -33.557 4.486 18.424 1.00 89.44 168 GLY A O 1
ATOM 1374 N N . LEU A 1 169 ? -33.669 3.212 20.263 1.00 91.44 169 LEU A N 1
ATOM 1375 C CA . LEU A 1 169 ? -33.485 4.339 21.186 1.00 91.44 169 LEU A CA 1
ATOM 1376 C C . LEU A 1 169 ? -32.033 4.811 21.197 1.00 91.44 169 LEU A C 1
ATOM 1378 O O . LEU A 1 169 ? -31.788 6.018 21.177 1.00 91.44 169 LEU A O 1
ATOM 1382 N N . VAL A 1 170 ? -31.082 3.876 21.176 1.00 90.81 170 VAL A N 1
ATOM 1383 C CA . VAL A 1 170 ? -29.650 4.191 21.111 1.00 90.81 170 VAL A CA 1
ATOM 1384 C C . VAL A 1 170 ? -29.334 4.942 19.816 1.00 90.81 170 VAL A C 1
ATOM 1386 O O . VAL A 1 170 ? -28.747 6.021 19.865 1.00 90.81 170 VAL A O 1
ATOM 1389 N N . GLU A 1 171 ? -29.800 4.453 18.665 1.00 90.75 171 GLU A N 1
ATOM 1390 C CA . GLU A 1 171 ? -29.632 5.129 17.374 1.00 90.75 171 GLU A CA 1
ATOM 1391 C C . GLU A 1 171 ? -30.210 6.552 17.419 1.00 90.75 171 GLU A C 1
ATOM 1393 O O . GLU A 1 171 ? -29.528 7.513 17.057 1.00 90.75 171 GLU A O 1
ATOM 1398 N N . LYS A 1 172 ? -31.436 6.720 17.937 1.00 91.25 172 LYS A N 1
ATOM 1399 C CA . LYS A 1 172 ? -32.090 8.033 18.062 1.00 91.25 172 LYS A CA 1
ATOM 1400 C C . LYS A 1 172 ? -31.304 9.002 18.949 1.00 91.25 172 LYS A C 1
ATOM 1402 O O . LYS A 1 172 ? -31.299 10.202 18.675 1.00 91.25 172 LYS A O 1
ATOM 1407 N N . GLN A 1 173 ? -30.647 8.517 20.002 1.00 89.50 173 GLN A N 1
ATOM 1408 C CA . GLN A 1 173 ? -29.778 9.342 20.845 1.00 89.50 173 GLN A CA 1
ATOM 1409 C C . GLN A 1 173 ? -28.506 9.764 20.103 1.00 89.50 173 GLN A C 1
ATOM 1411 O O . GLN A 1 173 ? -28.137 10.937 20.146 1.00 89.50 173 GLN A O 1
ATOM 1416 N N . TRP A 1 174 ? -27.870 8.845 19.376 1.00 89.12 174 TRP A N 1
ATOM 1417 C CA . TRP A 1 174 ? -26.668 9.142 18.594 1.00 89.12 174 TRP A CA 1
ATOM 1418 C C . TRP A 1 174 ? -26.936 10.063 17.402 1.00 89.12 174 TRP A C 1
ATOM 1420 O O . TRP A 1 174 ? -26.095 10.905 17.091 1.00 89.12 174 TRP A O 1
ATOM 1430 N N . ARG A 1 175 ? -28.121 9.998 16.782 1.00 89.69 175 ARG A N 1
ATOM 1431 C CA . ARG A 1 175 ? -28.539 10.941 15.722 1.00 89.69 175 ARG A CA 1
ATOM 1432 C C . ARG A 1 175 ? -28.529 12.396 16.173 1.00 89.69 175 ARG A C 1
ATOM 1434 O O . ARG A 1 175 ? -28.323 13.280 15.356 1.00 89.69 175 ARG A O 1
ATOM 1441 N N . LYS A 1 176 ? -28.710 12.649 17.471 1.00 88.62 176 LYS A N 1
ATOM 1442 C CA . LYS A 1 176 ? -28.631 13.999 18.045 1.00 88.62 176 LYS A CA 1
ATOM 1443 C C . LYS A 1 176 ? -27.196 14.480 18.269 1.00 88.62 176 LYS A C 1
ATOM 1445 O O . LYS A 1 176 ? -27.031 15.613 18.692 1.00 88.62 176 LYS A O 1
ATOM 1450 N N . ARG A 1 177 ? -26.187 13.623 18.081 1.00 84.81 177 ARG A N 1
ATOM 1451 C CA . ARG A 1 177 ? -24.778 13.880 18.439 1.00 84.81 177 ARG A CA 1
ATOM 1452 C C . ARG A 1 177 ? -23.808 13.715 17.266 1.00 84.81 177 ARG A C 1
ATOM 1454 O O . ARG A 1 177 ? -22.690 14.204 17.338 1.00 84.81 177 ARG A O 1
ATOM 1461 N N . ILE A 1 178 ? -24.209 13.031 16.194 1.00 83.81 178 ILE A N 1
ATOM 1462 C CA . ILE A 1 178 ? -23.376 12.812 15.006 1.00 83.81 178 ILE A CA 1
ATOM 1463 C C . ILE A 1 178 ? -23.859 13.716 13.876 1.00 83.81 178 ILE A C 1
ATOM 1465 O O . ILE A 1 178 ? -24.982 13.567 13.395 1.00 83.81 178 ILE A O 1
ATOM 1469 N N . SER A 1 179 ? -22.983 14.609 13.415 1.00 82.81 179 SER A N 1
ATOM 1470 C CA . SER A 1 179 ? -23.199 15.369 12.183 1.00 82.81 179 SER A CA 1
ATOM 1471 C C . SER A 1 179 ? -22.964 14.473 10.972 1.00 82.81 179 SER A C 1
ATOM 1473 O O . SER A 1 179 ? -21.896 13.880 10.822 1.00 82.81 179 SER A O 1
ATOM 1475 N N . ALA A 1 180 ? -23.969 14.342 10.114 1.00 80.81 180 ALA A N 1
ATOM 1476 C CA . ALA A 1 180 ? -23.890 13.530 8.910 1.00 80.81 180 ALA A CA 1
ATOM 1477 C C . ALA A 1 180 ? -24.794 14.104 7.818 1.00 80.81 180 ALA A C 1
ATOM 1479 O O . ALA A 1 180 ? -25.906 14.545 8.101 1.00 80.81 180 ALA A O 1
ATOM 1480 N N . SER A 1 181 ? -24.333 14.044 6.566 1.00 80.38 181 SER A N 1
ATOM 1481 C CA . SER A 1 181 ? -25.089 14.528 5.400 1.00 80.38 181 SER A CA 1
ATOM 1482 C C . SER A 1 181 ? -26.055 13.494 4.818 1.00 80.38 181 SER A C 1
ATOM 1484 O O . SER A 1 181 ? -26.774 13.783 3.868 1.00 80.38 181 SER A O 1
ATOM 1486 N N . SER A 1 182 ? -26.024 12.257 5.321 1.00 83.12 182 SER A N 1
ATOM 1487 C CA . SER A 1 182 ? -26.893 11.166 4.885 1.00 83.12 182 SER A CA 1
ATOM 1488 C C . SER A 1 182 ? -27.015 10.096 5.965 1.00 83.12 182 SER A C 1
ATOM 1490 O O . SER A 1 182 ? -26.148 9.966 6.834 1.00 83.12 182 SER A O 1
ATOM 1492 N N . ASP A 1 183 ? -28.051 9.262 5.864 1.00 86.25 183 ASP A N 1
ATOM 1493 C CA . ASP A 1 183 ? -28.223 8.104 6.746 1.00 86.25 183 ASP A CA 1
ATOM 1494 C C . ASP A 1 183 ? -27.057 7.119 6.660 1.00 86.25 183 ASP A C 1
ATOM 1496 O O . ASP A 1 183 ? -26.662 6.532 7.665 1.00 86.25 183 ASP A O 1
ATOM 1500 N N . GLN A 1 184 ? -26.468 6.941 5.477 1.00 84.12 184 GLN A N 1
ATOM 1501 C CA . GLN A 1 184 ? -25.323 6.050 5.307 1.00 84.12 184 GLN A CA 1
ATOM 1502 C C . GLN A 1 184 ? -24.082 6.586 6.029 1.00 84.12 184 GLN A C 1
ATOM 1504 O O . GLN A 1 184 ? -23.378 5.817 6.689 1.00 84.12 184 GLN A O 1
ATOM 1509 N N . ALA A 1 185 ? -23.823 7.895 5.929 1.00 82.06 185 ALA A N 1
ATOM 1510 C CA . ALA A 1 185 ? -22.727 8.538 6.646 1.00 82.06 185 ALA A CA 1
ATOM 1511 C C . ALA A 1 185 ? -22.939 8.440 8.163 1.00 82.06 185 ALA A C 1
ATOM 1513 O O . ALA A 1 185 ? -22.037 7.993 8.871 1.00 82.06 185 ALA A O 1
ATOM 1514 N N . PHE A 1 186 ? -24.155 8.739 8.635 1.00 89.00 186 PHE A N 1
ATOM 1515 C CA . PHE A 1 186 ? -24.527 8.595 10.041 1.00 89.00 186 PHE A CA 1
ATOM 1516 C C . PHE A 1 186 ? -24.286 7.167 10.541 1.00 89.00 186 PHE A C 1
ATOM 1518 O O . PHE A 1 186 ? -23.571 6.970 11.520 1.00 89.00 186 PHE A O 1
ATOM 1525 N N . ARG A 1 187 ? -24.834 6.158 9.851 1.00 88.56 187 ARG A N 1
ATOM 1526 C CA . ARG A 1 187 ? -24.725 4.746 10.248 1.00 88.56 187 ARG A CA 1
ATOM 1527 C C . ARG A 1 187 ? -23.273 4.289 10.317 1.00 88.56 187 ARG A C 1
ATOM 1529 O O . ARG A 1 187 ? -22.903 3.615 11.271 1.00 88.56 187 ARG A O 1
ATOM 1536 N N . ARG A 1 188 ? -22.435 4.664 9.345 1.00 85.12 188 ARG A N 1
ATOM 1537 C CA . ARG A 1 188 ? -20.997 4.348 9.361 1.00 85.12 188 ARG A CA 1
ATOM 1538 C C . ARG A 1 188 ? -20.326 4.867 10.633 1.00 85.12 188 ARG A C 1
ATOM 1540 O O . ARG A 1 188 ? -19.560 4.129 11.252 1.00 85.12 188 ARG A O 1
ATOM 1547 N N . ASP A 1 189 ? -20.593 6.115 10.998 1.00 84.50 189 ASP A N 1
ATOM 1548 C CA . ASP A 1 189 ? -19.922 6.769 12.121 1.00 84.50 189 ASP A CA 1
ATOM 1549 C C . ASP A 1 189 ? -20.502 6.295 13.461 1.00 84.50 189 ASP A C 1
ATOM 1551 O O . ASP A 1 189 ? -19.744 5.947 14.362 1.00 84.50 189 ASP A O 1
ATOM 1555 N N . PHE A 1 190 ? -21.823 6.124 13.553 1.00 89.19 190 PHE A N 1
ATOM 1556 C CA . PHE A 1 190 ? -22.506 5.516 14.696 1.00 89.19 190 PHE A CA 1
ATOM 1557 C C . PHE A 1 190 ? -21.966 4.116 15.019 1.00 89.19 190 PHE A C 1
ATOM 1559 O O . PHE A 1 190 ? -21.571 3.859 16.154 1.00 89.19 190 PHE A O 1
ATOM 1566 N N . LEU A 1 191 ? -21.876 3.225 14.024 1.00 88.69 191 LEU A N 1
ATOM 1567 C CA . LEU A 1 191 ? -21.368 1.865 14.237 1.00 88.69 191 LEU A CA 1
ATOM 1568 C C . LEU A 1 191 ? -19.917 1.852 14.734 1.00 88.69 191 LEU A C 1
ATOM 1570 O O . LEU A 1 191 ? -19.551 0.970 15.507 1.00 88.69 191 LEU A O 1
ATOM 1574 N N . ARG A 1 192 ? -19.092 2.814 14.301 1.00 84.06 192 ARG A N 1
ATOM 1575 C CA . ARG A 1 192 ? -17.714 2.965 14.792 1.00 84.06 192 ARG A CA 1
ATOM 1576 C C . ARG A 1 192 ? -17.680 3.433 16.241 1.00 84.06 192 ARG A C 1
ATOM 1578 O O . ARG A 1 192 ? -16.867 2.925 16.998 1.00 84.06 192 ARG A O 1
ATOM 1585 N N . GLN A 1 193 ? -18.555 4.359 16.622 1.00 85.12 193 GLN A N 1
ATOM 1586 C CA . GLN A 1 193 ? -18.602 4.887 17.985 1.00 85.12 193 GLN A CA 1
ATOM 1587 C C . GLN A 1 193 ? -19.111 3.853 18.998 1.00 85.12 193 GLN A C 1
ATOM 1589 O O . GLN A 1 193 ? -18.565 3.757 20.090 1.00 85.12 193 GLN A O 1
ATOM 1594 N N . VAL A 1 194 ? -20.104 3.031 18.636 1.00 88.38 194 VAL A N 1
ATOM 1595 C CA . VAL A 1 194 ? -20.669 2.004 19.538 1.00 88.38 194 VAL A CA 1
ATOM 1596 C C . VAL A 1 194 ? -19.643 0.949 19.951 1.00 88.38 194 VAL A C 1
ATOM 1598 O O . VAL A 1 194 ? -19.715 0.424 21.059 1.00 88.38 194 VAL A O 1
ATOM 1601 N N . VAL A 1 195 ? -18.698 0.616 19.068 1.00 88.44 195 VAL A N 1
ATOM 1602 C CA . VAL A 1 195 ? -17.692 -0.418 19.345 1.00 88.44 195 VAL A CA 1
ATOM 1603 C C . VAL A 1 195 ? -16.451 0.118 20.050 1.00 88.44 195 VAL A C 1
ATOM 1605 O O . VAL A 1 195 ? -15.570 -0.684 20.328 1.00 88.44 195 VAL A O 1
ATOM 1608 N N . ILE A 1 196 ? -16.357 1.420 20.331 1.00 86.12 196 ILE A N 1
ATOM 1609 C CA . ILE A 1 196 ? -15.222 2.041 21.027 1.00 86.12 196 ILE A CA 1
ATOM 1610 C C . ILE A 1 196 ? -15.580 2.249 22.503 1.00 86.12 196 ILE A C 1
ATOM 1612 O O . ILE A 1 196 ? -16.657 2.748 22.825 1.00 86.12 196 ILE A O 1
ATOM 1616 N N . GLY A 1 197 ? -14.666 1.895 23.404 1.00 85.06 197 GLY A N 1
ATOM 1617 C CA . GLY A 1 197 ? -14.883 1.961 24.849 1.00 85.06 197 GLY A CA 1
ATOM 1618 C C . GLY A 1 197 ? -13.582 2.033 25.641 1.00 85.06 197 GLY A C 1
ATOM 1619 O O . GLY A 1 197 ? -12.503 2.210 25.075 1.00 85.06 197 GLY A O 1
ATOM 1620 N N . GLU A 1 198 ? -13.679 1.955 26.967 1.00 83.75 198 GLU A N 1
ATOM 1621 C CA . GLU A 1 198 ? -12.497 1.957 27.837 1.00 83.75 198 GLU A CA 1
ATOM 1622 C C . GLU A 1 198 ? -11.953 0.549 28.021 1.00 83.75 198 GLU A C 1
ATOM 1624 O O . GLU A 1 198 ? -12.701 -0.420 28.131 1.00 83.75 198 GLU A O 1
ATOM 1629 N N . LYS A 1 199 ? -10.625 0.433 28.060 1.00 82.19 199 LYS A N 1
ATOM 1630 C CA . LYS A 1 199 ? -9.947 -0.849 28.250 1.00 82.19 199 LYS A CA 1
ATOM 1631 C C . LYS A 1 199 ? -10.434 -1.519 29.536 1.00 82.19 199 LYS A C 1
ATOM 1633 O O . LYS A 1 199 ? -10.380 -0.920 30.605 1.00 82.19 199 LYS A O 1
ATOM 1638 N N . GLY A 1 200 ? -10.839 -2.783 29.431 1.00 79.00 200 GLY A N 1
ATOM 1639 C CA . GLY A 1 200 ? -11.285 -3.584 30.575 1.00 79.00 200 GLY A CA 1
ATOM 1640 C C . GLY A 1 200 ? -12.753 -3.383 30.960 1.00 79.00 200 GLY A C 1
ATOM 1641 O O . GLY A 1 200 ? -13.305 -4.218 31.679 1.00 79.00 200 GLY A O 1
ATOM 1642 N N . GLU A 1 201 ? -13.424 -2.351 30.439 1.00 89.62 201 GLU A N 1
ATOM 1643 C CA . GLU A 1 201 ? -14.880 -2.268 30.524 1.00 89.62 201 GLU A CA 1
ATOM 1644 C C . GLU A 1 201 ? -15.537 -3.325 29.631 1.00 89.62 201 GLU A C 1
ATOM 1646 O O . GLU A 1 201 ? -14.950 -3.830 28.669 1.00 89.62 201 GLU A O 1
ATOM 1651 N N . HIS A 1 202 ? -16.786 -3.649 29.955 1.00 90.62 202 HIS A N 1
ATOM 1652 C CA . HIS A 1 202 ? -17.595 -4.590 29.195 1.00 90.62 202 HIS A CA 1
ATOM 1653 C C . HIS A 1 202 ? -18.841 -3.891 28.666 1.00 90.62 202 HIS A C 1
ATOM 1655 O O . HIS A 1 202 ? -19.504 -3.156 29.396 1.00 90.62 202 HIS A O 1
ATOM 1661 N N . LEU A 1 203 ? -19.196 -4.172 27.414 1.00 91.69 203 LEU A N 1
ATOM 1662 C CA . LEU A 1 203 ? -20.479 -3.778 26.855 1.00 91.69 203 LEU A CA 1
ATOM 1663 C C . LEU A 1 203 ? -21.473 -4.929 26.975 1.00 91.69 203 LEU A C 1
ATOM 1665 O O . LEU A 1 203 ? -21.211 -6.047 26.523 1.00 91.69 203 LEU A O 1
ATOM 1669 N N . LYS A 1 204 ? -22.630 -4.636 27.568 1.00 94.06 204 LYS A N 1
ATOM 1670 C CA . LYS A 1 204 ? -23.749 -5.569 27.686 1.00 94.06 204 LYS A CA 1
ATOM 1671 C C . LYS A 1 204 ? -24.603 -5.486 26.423 1.00 94.06 204 LYS A C 1
ATOM 1673 O O . LYS A 1 204 ? -25.144 -4.425 26.111 1.00 94.06 204 LYS A O 1
ATOM 1678 N N . LEU A 1 205 ? -24.743 -6.596 25.706 1.00 93.75 205 LEU A N 1
ATOM 1679 C CA . LEU A 1 205 ? -25.521 -6.696 24.473 1.00 93.75 205 LEU A CA 1
ATOM 1680 C C . LEU A 1 205 ? -26.624 -7.739 24.634 1.00 93.75 205 LEU A C 1
ATOM 1682 O O . LEU A 1 205 ? -26.359 -8.852 25.081 1.00 93.75 205 LEU A O 1
ATOM 1686 N N . SER A 1 206 ? -27.848 -7.408 24.221 1.00 94.31 206 SER A N 1
ATOM 1687 C CA . SER A 1 206 ? -28.859 -8.438 23.946 1.00 94.31 206 SER A CA 1
ATOM 1688 C C . SER A 1 206 ? -28.823 -8.777 22.471 1.00 94.31 206 SER A C 1
ATOM 1690 O O . SER A 1 206 ? -28.983 -7.899 21.620 1.00 94.31 206 SER A O 1
ATOM 1692 N N . VAL A 1 207 ? -28.620 -10.051 22.176 1.00 94.00 207 VAL A N 1
ATOM 1693 C CA . VAL A 1 207 ? -28.380 -10.552 20.831 1.00 94.00 207 VAL A CA 1
ATOM 1694 C C . VAL A 1 207 ? -29.456 -11.558 20.461 1.00 94.00 207 VAL A C 1
ATOM 1696 O O . VAL A 1 207 ? -29.727 -12.484 21.225 1.00 94.00 207 VAL A O 1
ATOM 1699 N N . ARG A 1 208 ? -30.066 -11.392 19.287 1.00 93.75 208 ARG A N 1
ATOM 1700 C CA . ARG A 1 208 ? -31.007 -12.352 18.715 1.00 93.75 208 ARG A CA 1
ATOM 1701 C C . ARG A 1 208 ? -30.281 -13.260 17.728 1.00 93.75 208 ARG A C 1
ATOM 1703 O O . ARG A 1 208 ? -29.805 -12.795 16.695 1.00 93.75 208 ARG A O 1
ATOM 1710 N N . SER A 1 209 ? -30.264 -14.554 18.039 1.00 88.06 209 SER A N 1
ATOM 1711 C CA . SER A 1 209 ? -29.720 -15.618 17.193 1.00 88.06 209 SER A CA 1
ATOM 1712 C C . SER A 1 209 ? -30.783 -16.694 16.992 1.00 88.06 209 SER A C 1
ATOM 1714 O O . SER A 1 209 ? -31.354 -17.192 17.964 1.00 88.06 209 SER A O 1
ATOM 1716 N N . SER A 1 210 ? -31.110 -17.024 15.739 1.00 83.50 210 SER A N 1
ATOM 1717 C CA . SER A 1 210 ? -32.147 -18.021 15.399 1.00 83.50 210 SER A CA 1
ATOM 1718 C C . SER A 1 210 ? -33.483 -17.818 16.144 1.00 83.50 210 SER A C 1
ATOM 1720 O O . SER A 1 210 ? -34.097 -18.762 16.635 1.00 83.50 210 SER A O 1
ATOM 1722 N N . GLY A 1 211 ? -33.912 -16.559 16.294 1.00 83.81 211 GLY A N 1
ATOM 1723 C CA . GLY A 1 211 ? -35.163 -16.182 16.970 1.00 83.81 211 GLY A CA 1
ATOM 1724 C C . GLY A 1 211 ? -35.106 -16.127 18.502 1.00 83.81 211 GLY A C 1
ATOM 1725 O O . GLY A 1 211 ? -36.017 -15.572 19.113 1.00 83.81 211 GLY A O 1
ATOM 1726 N N . ARG A 1 212 ? -34.038 -16.620 19.142 1.00 90.38 212 ARG A N 1
ATOM 1727 C CA . ARG A 1 212 ? -33.847 -16.537 20.599 1.00 90.38 212 ARG A CA 1
ATOM 1728 C C . ARG A 1 212 ? -33.002 -15.325 20.963 1.00 90.38 212 ARG A C 1
ATOM 1730 O O . ARG A 1 212 ? -32.017 -15.042 20.289 1.00 90.38 212 ARG A O 1
ATOM 1737 N N . ILE A 1 213 ? -33.380 -14.625 22.030 1.00 93.19 213 ILE A N 1
ATOM 1738 C CA . ILE A 1 213 ? -32.604 -13.508 22.580 1.00 93.19 213 ILE A CA 1
ATOM 1739 C C . ILE A 1 213 ? -31.762 -14.029 23.741 1.00 93.19 213 ILE A C 1
ATOM 1741 O O . ILE A 1 213 ? -32.280 -14.710 24.623 1.00 93.19 213 ILE A O 1
ATOM 1745 N N . ARG A 1 214 ? -30.474 -13.696 23.737 1.00 92.94 214 ARG A N 1
ATOM 1746 C CA . ARG A 1 214 ? -29.536 -13.971 24.829 1.00 92.94 214 ARG A CA 1
ATOM 1747 C C . ARG A 1 214 ? -28.731 -12.729 25.163 1.00 92.94 214 ARG A C 1
ATOM 1749 O O . ARG A 1 214 ? -28.512 -11.872 24.309 1.00 92.94 214 ARG A O 1
ATOM 1756 N N . GLU A 1 215 ? -28.293 -12.647 26.406 1.00 93.25 215 GLU A N 1
ATOM 1757 C CA . GLU A 1 215 ? -27.426 -11.579 26.882 1.00 93.25 215 GLU A CA 1
ATOM 1758 C C . GLU A 1 215 ? -25.964 -12.009 26.768 1.00 93.25 215 GLU A C 1
ATOM 1760 O O . GLU A 1 215 ? -25.622 -13.131 27.129 1.00 93.25 215 GLU A O 1
ATOM 1765 N N . ILE A 1 216 ? -25.113 -11.117 26.264 1.00 92.19 216 ILE A N 1
ATOM 1766 C CA . ILE A 1 216 ? -23.670 -11.329 26.136 1.00 92.19 216 ILE A CA 1
ATOM 1767 C C . ILE A 1 216 ? -22.957 -10.099 26.694 1.00 92.19 216 ILE A C 1
ATOM 1769 O O . ILE A 1 216 ? -23.397 -8.962 26.497 1.00 92.19 216 ILE A O 1
ATOM 1773 N N . ARG A 1 217 ? -21.833 -10.315 27.377 1.00 92.75 217 ARG A N 1
ATOM 1774 C CA . ARG A 1 217 ? -20.925 -9.248 27.808 1.00 92.75 217 ARG A CA 1
ATOM 1775 C C . ARG A 1 217 ? -19.632 -9.353 27.022 1.00 92.75 217 ARG A C 1
ATOM 1777 O O . ARG A 1 217 ? -18.958 -10.373 27.086 1.00 92.75 217 ARG A O 1
ATOM 1784 N N . LEU A 1 218 ? -19.294 -8.302 26.282 1.00 90.75 218 LEU A N 1
ATOM 1785 C CA . LEU A 1 218 ? -18.071 -8.259 25.484 1.00 90.75 218 LEU A CA 1
ATOM 1786 C C . LEU A 1 218 ? -17.087 -7.249 26.075 1.00 90.75 218 LEU A C 1
ATOM 1788 O O . LEU A 1 218 ? -17.487 -6.107 26.298 1.00 90.75 218 LEU A O 1
ATOM 1792 N N . PRO A 1 219 ? -15.818 -7.625 26.303 1.00 90.69 219 PRO A N 1
ATOM 1793 C CA . PRO A 1 219 ? -14.808 -6.686 26.766 1.00 90.69 219 PRO A CA 1
ATOM 1794 C C . PRO A 1 219 ? -14.379 -5.743 25.638 1.00 90.69 219 PRO A C 1
ATOM 1796 O O . PRO A 1 219 ? -14.297 -6.142 24.473 1.00 90.69 219 PRO A O 1
ATOM 1799 N N . PHE A 1 220 ? -14.035 -4.505 25.982 1.00 89.06 220 PHE A N 1
ATOM 1800 C CA . PHE A 1 220 ? -13.271 -3.636 25.090 1.00 89.06 220 PHE A CA 1
ATOM 1801 C C . PHE A 1 220 ? -11.786 -4.003 25.177 1.00 89.06 220 PHE A C 1
ATOM 1803 O O . PHE A 1 220 ? -11.148 -3.879 26.227 1.00 89.06 220 PHE A O 1
ATOM 1810 N N . LEU A 1 221 ? -11.236 -4.460 24.054 1.00 85.38 221 LEU A N 1
ATOM 1811 C CA . LEU A 1 221 ? -9.853 -4.907 23.923 1.00 85.38 221 LEU A CA 1
ATOM 1812 C C . LEU A 1 221 ? -9.001 -3.820 23.279 1.00 85.38 221 LEU A C 1
ATOM 1814 O O . LEU A 1 221 ? -9.468 -3.088 22.408 1.00 85.38 221 LEU A O 1
ATOM 1818 N N . GLU A 1 222 ? -7.730 -3.734 23.663 1.00 80.50 222 GLU A N 1
ATOM 1819 C CA . GLU A 1 222 ? -6.801 -2.851 22.962 1.00 80.50 222 GLU A CA 1
ATOM 1820 C C . GLU A 1 222 ? -6.693 -3.244 21.480 1.00 80.50 222 GLU A C 1
ATOM 1822 O O . GLU A 1 222 ? -6.706 -4.433 21.134 1.00 80.50 222 GLU A O 1
ATOM 1827 N N . PRO A 1 223 ? -6.602 -2.256 20.577 1.00 72.31 223 PRO A N 1
ATOM 1828 C CA . PRO A 1 223 ? -6.394 -2.540 19.174 1.00 72.31 223 PRO A CA 1
ATOM 1829 C C . PRO A 1 223 ? -5.009 -3.182 19.003 1.00 72.31 223 PRO A C 1
ATOM 1831 O O . PRO A 1 223 ? -4.096 -2.883 19.774 1.00 72.31 223 PRO A O 1
ATOM 1834 N N . PRO A 1 224 ? -4.817 -4.041 17.988 1.00 78.38 224 PRO A N 1
ATOM 1835 C CA . PRO A 1 224 ? -3.515 -4.649 17.748 1.00 78.38 224 PRO A CA 1
ATOM 1836 C C . PRO A 1 224 ? -2.449 -3.561 17.564 1.00 78.38 224 PRO A C 1
ATOM 1838 O O . PRO A 1 224 ? -2.587 -2.686 16.706 1.00 78.38 224 PRO A O 1
ATOM 1841 N N . SER A 1 225 ? -1.386 -3.622 18.368 1.00 85.75 225 SER A N 1
ATOM 1842 C CA . SER A 1 225 ? -0.312 -2.620 18.374 1.00 85.75 225 SER A CA 1
ATOM 1843 C C . SER A 1 225 ? 0.561 -2.673 17.116 1.00 85.75 225 SER A C 1
ATOM 1845 O O . SER A 1 225 ? 1.193 -1.680 16.756 1.00 85.75 225 SER A O 1
ATOM 1847 N N . GLY A 1 226 ? 0.573 -3.811 16.418 1.00 89.81 226 GLY A N 1
ATOM 1848 C CA . GLY A 1 226 ? 1.290 -4.011 15.165 1.00 89.81 226 GLY A CA 1
ATOM 1849 C C . GLY A 1 226 ? 0.900 -5.307 14.456 1.00 89.81 226 GLY A C 1
ATOM 1850 O O . GLY A 1 226 ? 0.126 -6.108 14.979 1.00 89.81 226 GLY A O 1
ATOM 1851 N N . LEU A 1 227 ? 1.421 -5.481 13.246 1.00 93.19 227 LEU A N 1
ATOM 1852 C CA . LEU A 1 227 ? 1.206 -6.627 12.372 1.00 93.19 227 LEU A CA 1
ATOM 1853 C C . LEU A 1 227 ? 2.482 -6.899 11.573 1.00 93.19 227 LEU A C 1
ATOM 1855 O O . LEU A 1 227 ? 3.087 -5.971 11.035 1.00 93.19 227 LEU A O 1
ATOM 1859 N N . ILE A 1 228 ? 2.841 -8.172 11.450 1.00 96.25 228 ILE A N 1
ATOM 1860 C CA . ILE A 1 228 ? 3.832 -8.655 10.494 1.00 96.25 228 ILE A CA 1
ATOM 1861 C C . ILE A 1 228 ? 3.193 -9.730 9.617 1.00 96.25 228 ILE A C 1
ATOM 1863 O O . ILE A 1 228 ? 2.412 -10.542 10.112 1.00 96.25 228 ILE A O 1
ATOM 1867 N N . LEU A 1 229 ? 3.477 -9.691 8.318 1.00 96.38 229 LEU A N 1
ATOM 1868 C CA . LEU A 1 229 ? 2.970 -10.635 7.326 1.00 96.38 229 LEU A CA 1
ATOM 1869 C C . LEU A 1 229 ? 4.135 -11.173 6.506 1.00 96.38 229 LEU A C 1
ATOM 1871 O O . LEU A 1 229 ? 4.987 -10.394 6.072 1.00 96.38 229 LEU A O 1
ATOM 1875 N N . ALA A 1 230 ? 4.122 -12.478 6.262 1.00 95.31 230 ALA A N 1
ATOM 1876 C CA . ALA A 1 230 ? 5.034 -13.135 5.344 1.00 95.31 230 ALA A CA 1
ATOM 1877 C C . ALA A 1 230 ? 4.303 -14.196 4.520 1.00 95.31 230 ALA A C 1
ATOM 1879 O O . ALA A 1 230 ? 3.290 -14.733 4.975 1.00 95.31 230 ALA A O 1
ATOM 1880 N N . ASP A 1 231 ? 4.836 -14.482 3.338 1.00 93.19 231 ASP A N 1
ATOM 1881 C CA . ASP A 1 231 ? 4.383 -15.548 2.447 1.00 93.19 231 ASP A CA 1
ATOM 1882 C C . ASP A 1 231 ? 5.494 -16.584 2.252 1.00 93.19 231 ASP A C 1
ATOM 1884 O O . ASP A 1 231 ? 6.668 -16.221 2.219 1.00 93.19 231 ASP A O 1
ATOM 1888 N N . ILE A 1 232 ? 5.142 -17.866 2.158 1.00 92.69 232 ILE A N 1
ATOM 1889 C CA . ILE A 1 232 ? 6.101 -18.967 1.980 1.00 92.69 232 ILE A CA 1
ATOM 1890 C C . ILE A 1 232 ? 6.031 -19.393 0.517 1.00 92.69 232 ILE A C 1
ATOM 1892 O O . ILE A 1 232 ? 5.035 -19.974 0.096 1.00 92.69 232 ILE A O 1
ATOM 1896 N N . MET A 1 233 ? 7.087 -19.113 -0.245 1.00 78.88 233 MET A N 1
ATOM 1897 C CA . MET A 1 233 ? 7.039 -19.199 -1.708 1.00 78.88 233 MET A CA 1
ATOM 1898 C C . MET A 1 233 ? 7.302 -20.618 -2.229 1.00 78.88 233 MET A C 1
ATOM 1900 O O . MET A 1 233 ? 6.619 -21.044 -3.148 1.00 78.88 233 MET A O 1
ATOM 1904 N N . ASP A 1 234 ? 8.189 -21.383 -1.577 1.00 76.81 234 ASP A N 1
ATOM 1905 C CA . ASP A 1 234 ? 8.625 -22.715 -2.054 1.00 76.81 234 ASP A CA 1
ATOM 1906 C C . ASP A 1 234 ? 8.801 -23.736 -0.911 1.00 76.81 234 ASP A C 1
ATOM 1908 O O . ASP A 1 234 ? 9.665 -24.612 -0.938 1.00 76.81 234 ASP A O 1
ATOM 1912 N N . GLY A 1 235 ? 8.055 -23.566 0.183 1.00 75.81 235 GLY A N 1
ATOM 1913 C CA . GLY A 1 235 ? 8.140 -24.412 1.385 1.00 75.81 235 GLY A CA 1
ATOM 1914 C C . GLY A 1 235 ? 9.424 -24.264 2.218 1.00 75.81 235 GLY A C 1
ATOM 1915 O O . GLY A 1 235 ? 9.451 -24.725 3.354 1.00 75.81 235 GLY A O 1
ATOM 1916 N N . GLN A 1 236 ? 10.465 -23.610 1.691 1.00 86.25 236 GLN A N 1
ATOM 1917 C CA . GLN A 1 236 ? 11.748 -23.397 2.379 1.00 86.25 236 GLN A CA 1
ATOM 1918 C C . GLN A 1 236 ? 12.139 -21.922 2.534 1.00 86.25 236 GLN A C 1
ATOM 1920 O O . GLN A 1 236 ? 12.903 -21.588 3.435 1.00 86.25 236 GLN A O 1
ATOM 1925 N N . THR A 1 237 ? 11.627 -21.028 1.687 1.00 90.50 237 THR A N 1
ATOM 1926 C CA . THR A 1 237 ? 11.949 -19.594 1.747 1.00 90.50 237 THR A CA 1
ATOM 1927 C C . THR A 1 237 ? 10.681 -18.772 1.906 1.00 90.50 237 THR A C 1
ATOM 1929 O O . THR A 1 237 ? 9.663 -19.071 1.278 1.00 90.50 237 THR A O 1
ATOM 1932 N N . ALA A 1 238 ? 10.751 -17.733 2.738 1.00 93.88 238 ALA A N 1
ATOM 1933 C CA . ALA A 1 238 ? 9.648 -16.808 2.959 1.00 93.88 238 ALA A CA 1
ATOM 1934 C C . ALA A 1 238 ? 9.988 -15.361 2.573 1.00 93.88 238 ALA A C 1
ATOM 1936 O O . ALA A 1 238 ? 11.117 -14.902 2.753 1.00 93.88 238 ALA A O 1
ATOM 1937 N N . GLU A 1 239 ? 8.988 -14.622 2.100 1.00 94.88 239 GLU A N 1
ATOM 1938 C CA . GLU A 1 239 ? 9.054 -13.181 1.859 1.00 94.88 239 GLU A CA 1
ATOM 1939 C C . GLU A 1 239 ? 8.274 -12.431 2.939 1.00 94.88 239 GLU A C 1
ATOM 1941 O O . GLU A 1 239 ? 7.087 -12.676 3.143 1.00 94.88 239 GLU A O 1
ATOM 1946 N N . VAL A 1 240 ? 8.905 -11.465 3.606 1.00 96.19 240 VAL A N 1
ATOM 1947 C CA . VAL A 1 240 ? 8.215 -10.502 4.470 1.00 96.19 240 VAL A CA 1
ATOM 1948 C C . VAL A 1 240 ? 7.504 -9.476 3.599 1.00 96.19 240 VAL A C 1
ATOM 1950 O O . VAL A 1 240 ? 8.134 -8.601 3.008 1.00 96.19 240 VAL A O 1
ATOM 1953 N N . LEU A 1 241 ? 6.175 -9.548 3.587 1.00 94.06 241 LEU A N 1
ATOM 1954 C CA . LEU A 1 241 ? 5.313 -8.662 2.807 1.00 94.06 241 LEU A CA 1
ATOM 1955 C C . LEU A 1 241 ? 5.070 -7.318 3.500 1.00 94.06 241 LEU A C 1
ATOM 1957 O O . LEU A 1 241 ? 4.894 -6.290 2.849 1.00 94.06 241 LEU A O 1
ATOM 1961 N N . SER A 1 242 ? 4.989 -7.316 4.833 1.00 94.00 242 SER A N 1
ATOM 1962 C CA . SER A 1 242 ? 4.674 -6.106 5.595 1.00 94.00 242 SER A CA 1
ATOM 1963 C C . SER A 1 242 ? 5.121 -6.212 7.045 1.00 94.00 242 SER A C 1
ATOM 1965 O O . SER A 1 242 ? 4.880 -7.221 7.701 1.00 94.00 242 SER A O 1
ATOM 1967 N N . VAL A 1 243 ? 5.650 -5.109 7.577 1.00 94.06 243 VAL A N 1
ATOM 1968 C CA . VAL A 1 243 ? 5.852 -4.882 9.014 1.00 94.06 243 VAL A CA 1
ATOM 1969 C C . VAL A 1 243 ? 5.244 -3.529 9.360 1.00 94.06 243 VAL A C 1
ATOM 1971 O O . VAL A 1 243 ? 5.661 -2.498 8.835 1.00 94.06 243 VAL A O 1
ATOM 1974 N N . PHE A 1 244 ? 4.252 -3.519 10.243 1.00 91.94 244 PHE A N 1
ATOM 1975 C CA . PHE A 1 244 ? 3.529 -2.314 10.629 1.00 91.94 244 PHE A CA 1
ATOM 1976 C C . PHE A 1 244 ? 3.357 -2.241 12.143 1.00 91.94 244 PHE A C 1
ATOM 1978 O O . PHE A 1 244 ? 3.005 -3.224 12.787 1.00 91.94 244 PHE A O 1
ATOM 1985 N N . VAL A 1 245 ? 3.555 -1.054 12.711 1.00 90.81 245 VAL A N 1
ATOM 1986 C CA . VAL A 1 245 ? 3.274 -0.753 14.120 1.00 90.81 245 VAL A CA 1
ATOM 1987 C C . VAL A 1 245 ? 2.515 0.564 14.173 1.00 90.81 245 VAL A C 1
ATOM 1989 O O . VAL A 1 245 ? 2.877 1.528 13.496 1.00 90.81 245 VAL A O 1
ATOM 1992 N N . GLY A 1 246 ? 1.442 0.605 14.961 1.00 83.94 246 GLY A N 1
ATOM 1993 C CA . GLY A 1 246 ? 0.652 1.819 15.139 1.00 83.94 246 GLY A CA 1
ATOM 1994 C C . GLY A 1 246 ? 1.499 2.943 15.739 1.00 83.94 246 GLY A C 1
ATOM 1995 O O . GLY A 1 246 ? 2.325 2.701 16.615 1.00 83.94 246 GLY A O 1
ATOM 1996 N N . LYS A 1 247 ? 1.280 4.192 15.306 1.00 79.62 247 LYS A N 1
ATOM 1997 C CA . LYS A 1 247 ? 2.096 5.355 15.713 1.00 79.62 247 LYS A CA 1
ATOM 1998 C C . LYS A 1 247 ? 2.239 5.494 17.239 1.00 79.62 247 LYS A C 1
ATOM 2000 O O . LYS A 1 247 ? 3.328 5.794 17.714 1.00 79.62 247 LYS A O 1
ATOM 2005 N N . ALA A 1 248 ? 1.163 5.230 17.986 1.00 76.12 248 ALA A N 1
ATOM 2006 C CA . ALA A 1 248 ? 1.127 5.283 19.453 1.00 76.12 248 ALA A CA 1
ATOM 2007 C C . ALA A 1 248 ? 2.006 4.221 20.148 1.00 76.12 248 ALA A C 1
ATOM 2009 O O . ALA A 1 248 ? 2.298 4.337 21.332 1.00 76.12 248 ALA A O 1
ATOM 2010 N N . PHE A 1 249 ? 2.438 3.202 19.406 1.00 80.06 249 PHE A N 1
ATOM 2011 C CA . PHE A 1 249 ? 3.191 2.048 19.893 1.00 80.06 249 PHE A CA 1
ATOM 2012 C C . PHE A 1 249 ? 4.619 1.991 19.315 1.00 80.06 249 PHE A C 1
ATOM 2014 O O . PHE A 1 249 ? 5.350 1.019 19.505 1.00 80.06 249 PHE A O 1
ATOM 2021 N N . MET A 1 250 ? 5.046 3.024 18.580 1.00 78.75 250 MET A N 1
ATOM 2022 C CA . MET A 1 250 ? 6.410 3.088 18.052 1.00 78.75 250 MET A CA 1
ATOM 2023 C C . MET A 1 250 ? 7.438 3.263 19.176 1.00 78.75 250 MET A C 1
ATOM 2025 O O . MET A 1 250 ? 7.129 3.753 20.257 1.00 78.75 250 MET A O 1
ATOM 2029 N N . ASN A 1 251 ? 8.687 2.880 18.898 1.00 79.75 251 ASN A N 1
ATOM 2030 C CA . ASN A 1 251 ? 9.828 2.986 19.819 1.00 79.75 251 ASN A CA 1
ATOM 2031 C C . ASN A 1 251 ? 9.728 2.150 21.112 1.00 79.75 251 ASN A C 1
ATOM 2033 O O . ASN A 1 251 ? 10.544 2.326 22.007 1.00 79.75 251 ASN A O 1
ATOM 2037 N N . GLN A 1 252 ? 8.801 1.190 21.185 1.00 86.56 252 GLN A N 1
ATOM 2038 C CA . GLN A 1 252 ? 8.637 0.274 22.329 1.00 86.56 252 GLN A CA 1
ATOM 2039 C C . GLN A 1 252 ? 9.199 -1.137 22.067 1.00 86.56 252 GLN A C 1
ATOM 2041 O O . GLN A 1 252 ? 8.905 -2.080 22.788 1.00 86.56 252 GLN A O 1
ATOM 2046 N N . GLY A 1 253 ? 9.968 -1.322 20.989 1.00 88.62 253 GLY A N 1
ATOM 2047 C CA . GLY A 1 253 ? 10.528 -2.630 20.621 1.00 88.62 253 GLY A CA 1
ATOM 2048 C C . GLY A 1 253 ? 9.549 -3.599 19.940 1.00 88.62 253 GLY A C 1
ATOM 2049 O O . GLY A 1 253 ? 9.961 -4.692 19.562 1.00 88.62 253 GLY A O 1
ATOM 2050 N N . ILE A 1 254 ? 8.296 -3.195 19.697 1.00 92.06 254 ILE A N 1
ATOM 2051 C CA . ILE A 1 254 ? 7.255 -4.058 19.105 1.00 92.06 254 ILE A CA 1
ATOM 2052 C C . ILE A 1 254 ? 7.661 -4.608 17.736 1.00 92.06 254 ILE A C 1
ATOM 2054 O O . ILE A 1 254 ? 7.526 -5.805 17.512 1.00 92.06 254 ILE A O 1
ATOM 2058 N N . SER A 1 255 ? 8.226 -3.794 16.836 1.00 92.75 255 SER A N 1
ATOM 2059 C CA . SER A 1 255 ? 8.679 -4.301 15.532 1.00 92.75 255 SER A CA 1
ATOM 2060 C C . SER A 1 255 ? 9.762 -5.373 15.669 1.00 92.75 255 SER A C 1
ATOM 2062 O O . SER A 1 255 ? 9.749 -6.340 14.920 1.00 92.75 255 SER A O 1
ATOM 2064 N N . LYS A 1 256 ? 10.670 -5.237 16.647 1.00 94.69 256 LYS A N 1
ATOM 2065 C CA . LYS A 1 256 ? 11.713 -6.240 16.908 1.00 94.69 256 LYS A CA 1
ATOM 2066 C C . LYS A 1 256 ? 11.097 -7.547 17.410 1.00 94.69 256 LYS A C 1
ATOM 2068 O O . LYS A 1 256 ? 11.476 -8.612 16.939 1.00 94.69 256 LYS A O 1
ATOM 2073 N N . ALA A 1 257 ? 10.125 -7.461 18.319 1.00 95.12 257 ALA A N 1
ATOM 2074 C CA . ALA A 1 257 ? 9.398 -8.627 18.816 1.00 95.12 257 ALA A CA 1
ATOM 2075 C C . ALA A 1 257 ? 8.592 -9.326 17.706 1.00 95.12 257 ALA A C 1
ATOM 2077 O O . ALA A 1 257 ? 8.598 -10.551 17.629 1.00 95.12 257 ALA A O 1
ATOM 2078 N N . LEU A 1 258 ? 7.950 -8.559 16.817 1.00 96.50 258 LEU A N 1
ATOM 2079 C CA . LEU A 1 258 ? 7.236 -9.096 15.656 1.00 96.50 258 LEU A CA 1
ATOM 2080 C C . LEU A 1 258 ? 8.177 -9.836 14.698 1.00 96.50 258 LEU A C 1
ATOM 2082 O O . LEU A 1 258 ? 7.850 -10.943 14.285 1.00 96.50 258 LEU A O 1
ATOM 2086 N N . MET A 1 259 ? 9.340 -9.259 14.379 1.00 96.88 259 MET A N 1
ATOM 2087 C CA . MET A 1 259 ? 10.356 -9.914 13.543 1.00 96.88 259 MET A CA 1
ATOM 2088 C C . MET A 1 259 ? 10.841 -11.221 14.178 1.00 96.88 259 MET A C 1
ATOM 2090 O O . MET A 1 259 ? 10.808 -12.254 13.525 1.00 96.88 259 MET A O 1
ATOM 2094 N N . ALA A 1 260 ? 11.197 -11.204 15.467 1.00 96.31 260 ALA A N 1
ATOM 2095 C CA . ALA A 1 260 ? 11.649 -12.403 16.175 1.00 96.31 260 ALA A CA 1
ATOM 2096 C C . ALA A 1 260 ? 10.580 -13.509 16.189 1.00 96.31 260 ALA A C 1
ATOM 2098 O O . ALA A 1 260 ? 10.880 -14.670 15.925 1.00 96.31 260 ALA A O 1
ATOM 2099 N N . ARG A 1 261 ? 9.314 -13.147 16.441 1.00 96.88 261 ARG A N 1
ATOM 2100 C CA . ARG A 1 261 ? 8.208 -14.112 16.436 1.00 96.88 261 ARG A CA 1
ATOM 2101 C C . ARG A 1 261 ? 7.918 -14.658 15.039 1.00 96.88 261 ARG A C 1
ATOM 2103 O O . ARG A 1 261 ? 7.543 -15.821 14.917 1.00 96.88 261 ARG A O 1
ATOM 2110 N N . LEU A 1 262 ? 8.066 -13.831 14.003 1.00 97.19 262 LEU A N 1
ATOM 2111 C CA . LEU A 1 262 ? 7.957 -14.286 12.622 1.00 97.19 262 LEU A CA 1
ATOM 2112 C C . LEU A 1 262 ? 9.062 -15.296 12.305 1.00 97.19 262 LEU A C 1
ATOM 2114 O O . LEU A 1 262 ? 8.757 -16.363 11.791 1.00 97.19 262 LEU A O 1
ATOM 2118 N N . GLU A 1 263 ? 10.316 -14.971 12.616 1.00 96.88 263 GLU A N 1
ATOM 2119 C CA . GLU A 1 263 ? 11.467 -15.848 12.375 1.00 96.88 263 GLU A CA 1
ATOM 2120 C C . GLU A 1 263 ? 11.275 -17.215 13.054 1.00 96.88 263 GLU A C 1
ATOM 2122 O O . GLU A 1 263 ? 11.401 -18.240 12.392 1.00 96.88 263 GLU A O 1
ATOM 2127 N N . GLU A 1 264 ? 10.851 -17.239 14.323 1.00 96.81 264 GLU A N 1
ATOM 2128 C CA . GLU A 1 264 ? 10.536 -18.475 15.057 1.00 96.81 264 GLU A CA 1
ATOM 2129 C C . GLU A 1 264 ? 9.428 -19.299 14.377 1.00 96.81 264 GLU A C 1
ATOM 2131 O O . GLU A 1 264 ? 9.545 -20.516 14.219 1.00 96.81 264 GLU A O 1
ATOM 2136 N N . GLU A 1 265 ? 8.344 -18.645 13.951 1.00 96.75 265 GLU A N 1
ATOM 2137 C CA . GLU A 1 265 ? 7.228 -19.313 13.278 1.00 96.75 265 GLU A CA 1
ATOM 2138 C C . GLU A 1 265 ? 7.627 -19.856 11.899 1.00 96.75 265 GLU A C 1
ATOM 2140 O O . GLU A 1 265 ? 7.162 -20.928 11.507 1.00 96.75 265 GLU A O 1
ATOM 2145 N N . LEU A 1 266 ? 8.494 -19.149 11.172 1.00 96.19 266 LEU A N 1
ATOM 2146 C CA . LEU A 1 266 ? 9.033 -19.595 9.889 1.00 96.19 266 LEU A CA 1
ATOM 2147 C C . LEU A 1 266 ? 9.967 -20.799 10.067 1.00 96.19 266 LEU A C 1
ATOM 2149 O O . LEU A 1 266 ? 9.786 -21.794 9.364 1.00 96.19 266 LEU A O 1
ATOM 2153 N N . THR A 1 267 ? 10.880 -20.769 11.045 1.00 95.81 267 THR A N 1
ATOM 2154 C CA . THR A 1 267 ? 11.719 -21.929 11.402 1.00 95.81 267 THR A CA 1
ATOM 2155 C C . THR A 1 267 ? 10.849 -23.136 11.761 1.00 95.81 267 THR A C 1
ATOM 2157 O O . THR A 1 267 ? 11.050 -24.232 11.240 1.00 95.81 267 THR A O 1
ATOM 2160 N N . ARG A 1 268 ? 9.804 -22.944 12.580 1.00 95.56 268 ARG A N 1
ATOM 2161 C CA . ARG A 1 268 ? 8.864 -24.015 12.964 1.00 95.56 268 ARG A CA 1
ATOM 2162 C C . ARG A 1 268 ? 8.138 -24.635 11.765 1.00 95.56 268 ARG A C 1
ATOM 2164 O O . ARG A 1 268 ? 7.755 -25.802 11.819 1.00 95.56 268 ARG A O 1
ATOM 2171 N N . ARG A 1 269 ? 7.926 -23.863 10.697 1.00 94.56 269 ARG A N 1
ATOM 2172 C CA . ARG A 1 269 ? 7.308 -24.316 9.440 1.00 94.56 269 ARG A CA 1
ATOM 2173 C C . ARG A 1 269 ? 8.306 -24.901 8.436 1.00 94.56 269 ARG A C 1
ATOM 2175 O O . ARG A 1 269 ? 7.875 -25.311 7.365 1.00 94.56 269 ARG A O 1
ATOM 2182 N N . GLY A 1 270 ? 9.590 -24.987 8.786 1.00 94.38 270 GLY A N 1
ATOM 2183 C CA . GLY A 1 270 ? 10.634 -25.586 7.952 1.00 94.38 270 GLY A CA 1
ATOM 2184 C C . GLY A 1 270 ? 11.323 -24.616 6.991 1.00 94.38 270 GLY A C 1
ATOM 2185 O O . GLY A 1 270 ? 12.060 -25.065 6.114 1.00 94.38 270 GLY A O 1
ATOM 2186 N N . CYS A 1 271 ? 11.115 -23.304 7.139 1.00 95.69 271 CYS A N 1
ATOM 2187 C CA . CYS A 1 271 ? 11.830 -22.324 6.329 1.00 95.69 271 CYS A CA 1
ATOM 2188 C C . CYS A 1 271 ? 13.298 -22.218 6.767 1.00 95.69 271 CYS A C 1
ATOM 2190 O O . CYS A 1 271 ? 13.594 -22.093 7.952 1.00 95.69 271 CYS A O 1
ATOM 2192 N N . THR A 1 272 ? 14.210 -22.194 5.799 1.00 95.06 272 THR A N 1
ATOM 2193 C CA . THR A 1 272 ? 15.663 -22.037 5.981 1.00 95.06 272 THR A CA 1
ATOM 2194 C C . THR A 1 272 ? 16.136 -20.612 5.698 1.00 95.06 272 THR A C 1
ATOM 2196 O O . THR A 1 272 ? 17.273 -20.244 6.000 1.00 95.06 272 THR A O 1
ATOM 2199 N N . GLY A 1 273 ? 15.269 -19.776 5.126 1.00 94.75 273 GLY A N 1
ATOM 2200 C CA . GLY A 1 273 ? 15.597 -18.402 4.789 1.00 94.75 273 GLY A CA 1
ATOM 2201 C C . GLY A 1 273 ? 14.376 -17.501 4.714 1.00 94.75 273 GLY A C 1
ATOM 2202 O O . GLY A 1 273 ? 13.262 -17.930 4.405 1.00 94.75 273 GLY A O 1
ATOM 2203 N N . VAL A 1 274 ? 14.604 -16.221 4.980 1.00 95.88 274 VAL A N 1
ATOM 2204 C CA . VAL A 1 274 ? 13.596 -15.176 4.848 1.00 95.88 274 VAL A CA 1
ATOM 2205 C C . VAL A 1 274 ? 14.215 -13.942 4.202 1.00 95.88 274 VAL A C 1
ATOM 2207 O O . VAL A 1 274 ? 15.336 -13.553 4.528 1.00 95.88 274 VAL A O 1
ATOM 2210 N N . PHE A 1 275 ? 13.503 -13.312 3.272 1.00 95.19 275 PHE A N 1
ATOM 2211 C CA . PHE A 1 275 ? 13.898 -12.028 2.696 1.00 95.19 275 PHE A CA 1
ATOM 2212 C C . PHE A 1 275 ? 12.778 -11.000 2.792 1.00 95.19 275 PHE A C 1
ATOM 2214 O O . PHE A 1 275 ? 11.632 -11.320 3.080 1.00 95.19 275 PHE A O 1
ATOM 2221 N N . GLY A 1 276 ? 13.122 -9.738 2.566 1.00 93.56 276 GLY A N 1
ATOM 2222 C CA . GLY A 1 276 ? 12.172 -8.639 2.501 1.00 93.56 276 GLY A CA 1
ATOM 2223 C C . GLY A 1 276 ? 12.595 -7.645 1.436 1.00 93.56 276 GLY A C 1
ATOM 2224 O O . GLY A 1 276 ? 13.780 -7.308 1.325 1.00 93.56 276 GLY A O 1
ATOM 2225 N N . ILE A 1 277 ? 11.621 -7.171 0.662 1.00 93.56 277 ILE A N 1
ATOM 2226 C CA . ILE A 1 277 ? 11.808 -6.176 -0.392 1.00 93.56 277 ILE A CA 1
ATOM 2227 C C . ILE A 1 277 ? 11.093 -4.895 0.019 1.00 93.56 277 ILE A C 1
ATOM 2229 O O . ILE A 1 277 ? 9.952 -4.911 0.475 1.00 93.56 277 ILE A O 1
ATOM 2233 N N . TYR A 1 278 ? 11.755 -3.756 -0.154 1.00 94.44 278 TYR A N 1
ATOM 2234 C CA . TYR A 1 278 ? 11.139 -2.464 0.120 1.00 94.44 278 TYR A CA 1
ATOM 2235 C C . TYR A 1 278 ? 11.657 -1.375 -0.811 1.00 94.44 278 TYR A C 1
ATOM 2237 O O . TYR A 1 278 ? 12.738 -1.460 -1.396 1.00 94.44 278 TYR A O 1
ATOM 2245 N N . THR A 1 279 ? 10.867 -0.315 -0.949 1.00 94.75 279 THR A N 1
ATOM 2246 C CA . THR A 1 279 ? 11.255 0.861 -1.723 1.00 94.75 279 THR A CA 1
ATOM 2247 C C . THR A 1 279 ? 12.254 1.720 -0.950 1.00 94.75 279 THR A C 1
ATOM 2249 O O . THR A 1 279 ? 11.976 2.154 0.170 1.00 94.75 279 THR A O 1
ATOM 2252 N N . ALA A 1 280 ? 13.394 2.013 -1.572 1.00 92.38 280 ALA A N 1
ATOM 2253 C CA . ALA A 1 280 ? 14.407 2.904 -1.027 1.00 92.38 280 ALA A CA 1
ATOM 2254 C C . ALA A 1 280 ? 13.906 4.359 -0.953 1.00 92.38 280 ALA A C 1
ATOM 2256 O O . ALA A 1 280 ? 12.940 4.746 -1.614 1.00 92.38 280 ALA A O 1
ATOM 2257 N N . ASN A 1 281 ? 14.586 5.185 -0.153 1.00 88.25 281 ASN A N 1
ATOM 2258 C CA . ASN A 1 281 ? 14.348 6.634 -0.048 1.00 88.25 281 ASN A CA 1
ATOM 2259 C C . ASN A 1 281 ?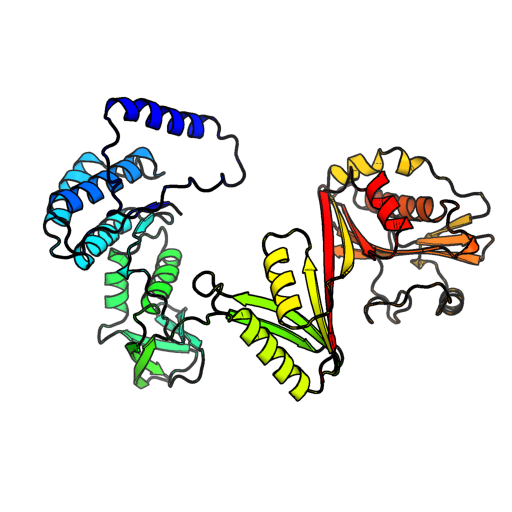 12.912 7.028 0.352 1.00 88.25 281 ASN A C 1
ATOM 2261 O O . ASN A 1 281 ? 12.466 8.148 0.105 1.00 88.25 281 ASN A O 1
ATOM 2265 N N . LYS A 1 282 ? 12.168 6.115 0.986 1.00 90.81 282 LYS A N 1
ATOM 2266 C CA . LYS A 1 282 ? 10.882 6.419 1.624 1.00 90.81 282 LYS A CA 1
ATOM 2267 C C . LYS A 1 282 ? 11.095 6.846 3.079 1.00 90.81 282 LYS A C 1
ATOM 2269 O O . LYS A 1 282 ? 12.053 6.384 3.698 1.00 90.81 282 LYS A O 1
ATOM 2274 N N . PRO A 1 283 ? 10.183 7.641 3.676 1.00 90.50 283 PRO A N 1
ATOM 2275 C CA . PRO A 1 283 ? 10.307 8.077 5.071 1.00 90.50 283 PRO A CA 1
ATOM 2276 C C . PRO A 1 283 ? 10.485 6.936 6.086 1.00 90.50 283 PRO A C 1
ATOM 2278 O O . PRO A 1 283 ? 11.110 7.129 7.122 1.00 90.50 283 PRO A O 1
ATOM 2281 N N . PHE A 1 284 ? 9.964 5.740 5.788 1.00 87.94 284 PHE A N 1
ATOM 2282 C CA . PHE A 1 284 ? 10.100 4.563 6.650 1.00 87.94 284 PHE A CA 1
ATOM 2283 C C . PHE A 1 284 ? 11.432 3.810 6.480 1.00 87.94 284 PHE A C 1
ATOM 2285 O O . PHE A 1 284 ? 11.772 3.003 7.344 1.00 87.94 284 PHE A O 1
ATOM 2292 N N . ALA A 1 285 ? 12.181 4.038 5.394 1.00 91.56 285 ALA A N 1
ATOM 2293 C CA . ALA A 1 285 ? 13.308 3.190 5.000 1.00 91.56 285 ALA A CA 1
ATOM 2294 C C . ALA A 1 285 ? 14.419 3.172 6.059 1.00 91.56 285 ALA A C 1
ATOM 2296 O O . ALA A 1 285 ? 14.847 2.103 6.470 1.00 91.56 285 ALA A O 1
ATOM 2297 N N . SER A 1 286 ? 14.806 4.330 6.600 1.00 91.19 286 SER A N 1
ATOM 2298 C CA . SER A 1 286 ? 15.839 4.409 7.647 1.00 91.19 286 SER A CA 1
ATOM 2299 C C . SER A 1 286 ? 15.417 3.755 8.971 1.00 91.19 286 SER A C 1
ATOM 2301 O O . SER A 1 286 ? 16.248 3.267 9.738 1.00 91.19 286 SER A O 1
ATOM 2303 N N . GLY A 1 287 ? 14.117 3.748 9.278 1.00 91.50 287 GLY A N 1
ATOM 2304 C CA . GLY A 1 287 ? 13.566 3.021 10.422 1.00 91.50 287 GLY A CA 1
ATOM 2305 C C . GLY A 1 287 ? 13.635 1.510 10.215 1.00 91.50 287 GLY A C 1
ATOM 2306 O O . GLY A 1 287 ? 14.065 0.792 11.115 1.00 91.50 287 GLY A O 1
ATOM 2307 N N . LEU A 1 288 ? 13.262 1.052 9.020 1.00 93.81 288 LEU A N 1
ATOM 2308 C CA . LEU A 1 288 ? 13.308 -0.354 8.633 1.00 93.81 288 LEU A CA 1
ATOM 2309 C C . LEU A 1 288 ? 14.747 -0.883 8.563 1.00 93.81 288 LEU A C 1
ATOM 2311 O O . LEU A 1 288 ? 15.020 -1.937 9.116 1.00 93.81 288 LEU A O 1
ATOM 2315 N N . GLU A 1 289 ? 15.682 -0.145 7.965 1.00 95.50 289 GLU A N 1
ATOM 2316 C CA . GLU A 1 289 ? 17.095 -0.543 7.864 1.00 95.50 289 GLU A CA 1
ATOM 2317 C C . GLU A 1 289 ? 17.731 -0.744 9.250 1.00 95.50 289 GLU A C 1
ATOM 2319 O O . GLU A 1 289 ? 18.378 -1.761 9.489 1.00 95.50 289 GLU A O 1
ATOM 2324 N N . ARG A 1 290 ? 17.451 0.154 10.207 1.00 94.06 290 ARG A N 1
ATOM 2325 C CA . A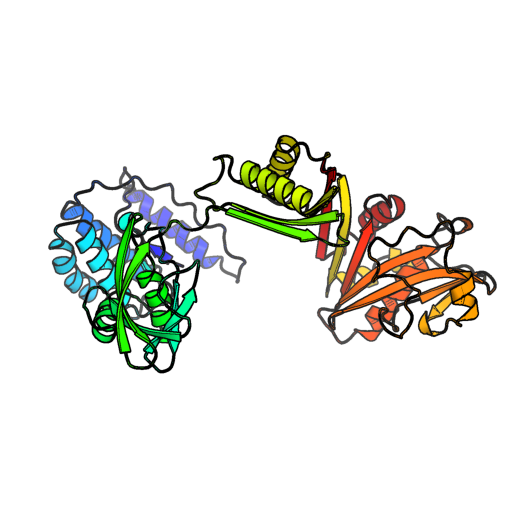RG A 1 290 ? 17.881 -0.009 11.609 1.00 94.06 290 ARG A CA 1
ATOM 2326 C C . ARG A 1 290 ? 17.210 -1.186 12.313 1.00 94.06 290 ARG A C 1
ATOM 2328 O O . ARG A 1 290 ? 17.794 -1.765 13.224 1.00 94.06 290 ARG A O 1
ATOM 2335 N N . LEU A 1 291 ? 15.964 -1.509 11.961 1.00 94.69 291 LEU A N 1
ATOM 2336 C CA . LEU A 1 291 ? 15.281 -2.691 12.490 1.00 94.69 291 LEU A CA 1
ATOM 2337 C C . LEU A 1 291 ? 15.939 -3.970 11.967 1.00 94.69 291 LEU A C 1
ATOM 2339 O O . LEU A 1 291 ? 16.241 -4.846 12.767 1.00 94.69 291 LEU A O 1
ATOM 2343 N N . LEU A 1 292 ? 16.184 -4.047 10.657 1.00 96.50 292 LEU A N 1
ATOM 2344 C CA . LEU A 1 292 ? 16.840 -5.180 10.003 1.00 96.50 292 LEU A CA 1
ATOM 2345 C C . LEU A 1 292 ? 18.221 -5.442 10.618 1.00 96.50 292 LEU A C 1
ATOM 2347 O O . LEU A 1 292 ? 18.503 -6.567 11.018 1.00 96.50 292 LEU A O 1
ATOM 2351 N N . GLU A 1 293 ? 19.027 -4.394 10.804 1.00 96.31 293 GLU A N 1
ATOM 2352 C CA . GLU A 1 293 ? 20.323 -4.480 11.489 1.00 96.31 293 GLU A CA 1
ATOM 2353 C C . GLU A 1 293 ? 20.186 -5.028 12.922 1.00 96.31 293 GLU A C 1
ATOM 2355 O O . GLU A 1 293 ? 20.871 -5.975 13.297 1.00 96.31 293 GLU A O 1
ATOM 2360 N N . LYS A 1 294 ? 19.240 -4.503 13.716 1.00 95.19 294 LYS A N 1
ATOM 2361 C CA . LYS A 1 294 ? 18.964 -4.981 15.089 1.00 95.19 294 LYS A CA 1
ATOM 2362 C C . LYS A 1 294 ? 18.430 -6.412 15.166 1.00 95.19 294 LYS A C 1
ATOM 2364 O O . LYS A 1 294 ? 18.433 -6.989 16.257 1.00 95.19 294 LYS A O 1
ATOM 2369 N N . CYS A 1 295 ? 17.892 -6.921 14.066 1.00 95.62 295 CYS A N 1
ATOM 2370 C CA . CYS A 1 295 ? 17.409 -8.286 13.913 1.00 95.62 295 CYS A CA 1
ATOM 2371 C C . CYS A 1 295 ? 18.451 -9.186 13.234 1.00 95.62 295 CYS A C 1
ATOM 2373 O O . CYS A 1 295 ? 18.120 -10.324 12.919 1.00 95.62 295 CYS A O 1
ATOM 2375 N N . GLU A 1 296 ? 19.682 -8.708 13.013 1.00 96.12 296 GLU A N 1
ATOM 2376 C CA . GLU A 1 296 ? 20.783 -9.477 12.411 1.00 96.12 296 GLU A CA 1
ATOM 2377 C C . GLU A 1 296 ? 20.480 -9.953 10.981 1.00 96.12 296 GLU A C 1
ATOM 2379 O O . GLU A 1 296 ? 20.916 -11.014 10.538 1.00 96.12 296 GLU A O 1
ATOM 2384 N N . TRP A 1 297 ? 19.703 -9.164 10.242 1.00 97.50 297 TRP A N 1
ATOM 2385 C CA . TRP A 1 297 ? 19.528 -9.363 8.810 1.00 97.50 297 TRP A CA 1
ATOM 2386 C C . TRP A 1 297 ? 20.738 -8.818 8.052 1.00 97.50 297 TRP A C 1
ATOM 2388 O O . TRP A 1 297 ? 21.386 -7.860 8.482 1.00 97.50 297 TRP A O 1
ATOM 2398 N N . ASN A 1 298 ? 21.015 -9.379 6.875 1.00 96.25 298 ASN A N 1
ATOM 2399 C CA . ASN A 1 298 ? 22.095 -8.884 6.028 1.00 96.25 298 ASN A CA 1
ATOM 2400 C C . ASN A 1 298 ? 21.862 -7.424 5.625 1.00 96.25 298 ASN A C 1
ATOM 2402 O O . ASN A 1 298 ? 20.724 -6.994 5.405 1.00 96.25 298 ASN A O 1
ATOM 2406 N N . GLN A 1 299 ? 22.952 -6.675 5.438 1.00 95.69 299 GLN A N 1
ATOM 2407 C CA . GLN A 1 299 ? 22.865 -5.292 4.978 1.00 95.69 299 GLN A CA 1
ATOM 2408 C C . GLN A 1 299 ? 22.024 -5.213 3.689 1.00 95.69 299 GLN A C 1
ATOM 2410 O O . GLN A 1 299 ? 22.317 -5.940 2.731 1.00 95.69 299 GLN A O 1
ATOM 2415 N N . PRO A 1 300 ? 20.990 -4.352 3.639 1.00 96.00 300 PRO A N 1
ATOM 2416 C CA . PRO A 1 300 ? 20.132 -4.269 2.470 1.00 96.00 300 PRO A CA 1
ATOM 2417 C C . PRO A 1 300 ? 20.904 -3.832 1.226 1.00 96.00 300 PRO A C 1
ATOM 2419 O O . PRO A 1 300 ? 21.606 -2.818 1.242 1.00 96.00 300 PRO A O 1
ATOM 2422 N N . LYS A 1 301 ? 20.743 -4.577 0.133 1.00 94.12 301 LYS A N 1
ATOM 2423 C CA . LYS A 1 301 ? 21.392 -4.311 -1.154 1.00 94.12 301 LYS A CA 1
ATOM 2424 C C . LYS A 1 301 ? 20.376 -3.775 -2.163 1.00 94.12 301 LYS A C 1
ATOM 2426 O O . LYS A 1 301 ? 19.225 -4.223 -2.139 1.00 94.12 301 LYS A O 1
ATOM 2431 N N . PRO A 1 302 ? 20.768 -2.852 -3.060 1.00 93.12 302 PRO A N 1
ATOM 2432 C CA . PRO A 1 302 ? 19.951 -2.492 -4.213 1.00 93.12 302 PRO A CA 1
ATOM 2433 C C . PRO A 1 302 ? 19.546 -3.744 -5.001 1.00 93.12 302 PRO A C 1
ATOM 2435 O O . PRO A 1 302 ? 20.384 -4.602 -5.271 1.00 93.12 302 PRO A O 1
ATOM 2438 N N . ARG A 1 303 ? 18.258 -3.851 -5.334 1.00 90.88 303 ARG A N 1
ATOM 2439 C CA . ARG A 1 303 ? 17.666 -4.983 -6.060 1.00 90.88 303 ARG A CA 1
ATOM 2440 C C . ARG A 1 303 ? 17.310 -4.571 -7.480 1.00 90.88 303 ARG A C 1
ATOM 2442 O O . ARG A 1 303 ? 17.888 -5.077 -8.431 1.00 90.88 303 ARG A O 1
ATOM 2449 N N . GLN A 1 304 ? 16.381 -3.628 -7.623 1.00 91.50 304 GLN A N 1
ATOM 2450 C CA . GLN A 1 304 ? 15.872 -3.198 -8.925 1.00 91.50 304 GLN A CA 1
ATOM 2451 C C . GLN A 1 304 ? 15.610 -1.697 -8.982 1.00 91.50 304 GLN A C 1
ATOM 2453 O O . GLN A 1 304 ? 15.228 -1.087 -7.981 1.00 91.50 304 GLN A O 1
ATOM 2458 N N . LEU A 1 305 ? 15.724 -1.140 -10.186 1.00 93.12 305 LEU A N 1
ATOM 2459 C CA . LEU A 1 305 ? 15.146 0.138 -10.570 1.00 93.12 305 LEU A CA 1
ATOM 2460 C C . LEU A 1 305 ? 13.837 -0.137 -11.321 1.00 93.12 305 LEU A C 1
ATOM 2462 O O . LEU A 1 305 ? 13.815 -0.900 -12.287 1.00 93.12 305 LEU A O 1
ATOM 2466 N N . VAL A 1 306 ? 12.758 0.496 -10.873 1.00 93.12 306 VAL A N 1
ATOM 2467 C CA . VAL A 1 306 ? 11.443 0.512 -11.514 1.00 93.12 306 VAL A CA 1
ATOM 2468 C C . VAL A 1 306 ? 11.265 1.887 -12.145 1.00 93.12 306 VAL A C 1
ATOM 2470 O O . VAL A 1 306 ? 11.022 2.885 -11.462 1.00 93.12 306 VAL A O 1
ATOM 2473 N N . CYS A 1 307 ? 11.429 1.940 -13.459 1.00 95.88 307 CYS A N 1
ATOM 2474 C CA . CYS A 1 307 ? 11.365 3.161 -14.250 1.00 95.88 307 CYS A CA 1
ATOM 2475 C C . CYS A 1 307 ? 9.997 3.234 -14.918 1.00 95.88 307 CYS A C 1
ATOM 2477 O O . CYS A 1 307 ? 9.617 2.298 -15.609 1.00 95.88 307 CYS A O 1
ATOM 2479 N N . THR A 1 308 ? 9.261 4.326 -14.754 1.00 96.75 308 THR A N 1
ATOM 2480 C CA . THR A 1 308 ? 7.939 4.513 -15.364 1.00 96.75 308 THR A CA 1
ATOM 2481 C C . THR A 1 308 ? 7.937 5.774 -16.209 1.00 96.75 308 THR A C 1
ATOM 2483 O O . THR A 1 308 ? 8.385 6.818 -15.743 1.00 96.75 308 THR A O 1
ATOM 2486 N N . SER A 1 309 ? 7.399 5.695 -17.424 1.00 97.12 309 SER A N 1
ATOM 2487 C CA . SER A 1 309 ? 7.142 6.849 -18.294 1.00 97.12 309 SER A CA 1
ATOM 2488 C C . SER A 1 309 ? 5.710 6.781 -18.804 1.00 97.12 309 SER A C 1
ATOM 2490 O O . SER A 1 309 ? 5.263 5.704 -19.210 1.00 97.12 309 SER A O 1
ATOM 2492 N N . LYS A 1 310 ? 4.984 7.900 -18.741 1.00 96.00 310 LYS A N 1
ATOM 2493 C CA . LYS A 1 310 ? 3.549 7.982 -19.031 1.00 96.00 310 LYS A CA 1
ATOM 2494 C C . LYS A 1 310 ? 3.184 9.255 -19.792 1.00 96.00 310 LYS A C 1
ATOM 2496 O O . LYS A 1 310 ? 3.739 10.320 -19.545 1.00 96.00 310 LYS A O 1
ATOM 2501 N N . GLY A 1 311 ? 2.203 9.140 -20.685 1.00 95.06 311 GLY A N 1
ATOM 2502 C CA . GLY A 1 311 ? 1.573 10.266 -21.376 1.00 95.06 311 GLY A CA 1
ATOM 2503 C C . GLY A 1 311 ? 2.572 11.187 -22.074 1.00 95.06 311 GLY A C 1
ATOM 2504 O O . GLY A 1 311 ? 3.363 10.732 -22.899 1.00 95.06 311 GLY A O 1
ATOM 2505 N N . GLU A 1 312 ? 2.550 12.478 -21.740 1.00 95.06 312 GLU A N 1
ATOM 2506 C CA . GLU A 1 312 ? 3.421 13.495 -22.347 1.00 95.06 312 GLU A CA 1
ATOM 2507 C C . GLU A 1 312 ? 4.920 13.190 -22.187 1.00 95.06 312 GLU A C 1
ATOM 2509 O O . GLU A 1 312 ? 5.720 13.559 -23.046 1.00 95.06 312 GLU A O 1
ATOM 2514 N N . ASP A 1 313 ? 5.330 12.470 -21.140 1.00 96.56 313 ASP A N 1
ATOM 2515 C CA . ASP A 1 313 ? 6.730 12.063 -20.977 1.00 96.56 313 ASP A CA 1
ATOM 2516 C C . ASP A 1 313 ? 7.174 11.083 -22.063 1.00 96.56 313 ASP A C 1
ATOM 2518 O O . ASP A 1 313 ? 8.294 11.179 -22.569 1.00 96.56 313 ASP A O 1
ATOM 2522 N N . VAL A 1 314 ? 6.274 10.195 -22.490 1.00 95.75 314 VAL A N 1
ATOM 2523 C CA . VAL A 1 314 ? 6.520 9.271 -23.604 1.00 95.75 314 VAL A CA 1
ATOM 2524 C C . VAL A 1 314 ? 6.648 10.057 -24.905 1.00 95.75 314 VAL A C 1
ATOM 2526 O O . VAL A 1 314 ? 7.568 9.810 -25.679 1.00 95.75 314 VAL A O 1
ATOM 2529 N N . GLU A 1 315 ? 5.784 11.051 -25.123 1.00 94.12 315 GLU A N 1
ATOM 2530 C CA . GLU A 1 315 ? 5.848 11.951 -26.285 1.00 94.12 315 GLU A CA 1
ATOM 2531 C C . GLU A 1 315 ? 7.198 12.675 -26.367 1.00 94.12 315 GLU A C 1
ATOM 2533 O O . GLU A 1 315 ? 7.814 12.766 -27.434 1.00 94.12 315 GLU A O 1
ATOM 2538 N N . ARG A 1 316 ? 7.694 13.168 -25.226 1.00 95.69 316 ARG A N 1
ATOM 2539 C CA . ARG A 1 316 ? 9.018 13.798 -25.129 1.00 95.69 316 ARG A CA 1
ATOM 2540 C C . ARG A 1 316 ? 10.138 12.791 -25.374 1.00 95.69 316 ARG A C 1
ATOM 2542 O O . ARG A 1 316 ? 11.069 13.104 -26.116 1.00 95.69 316 ARG A O 1
ATOM 2549 N N . MET A 1 317 ? 10.030 11.582 -24.821 1.00 96.19 317 MET A N 1
ATOM 2550 C CA . MET A 1 317 ? 11.000 10.508 -25.043 1.00 96.19 317 MET A CA 1
ATOM 2551 C C . MET A 1 317 ? 11.114 10.160 -26.529 1.00 96.19 317 MET A C 1
ATOM 2553 O O . MET A 1 317 ? 12.226 10.077 -27.045 1.00 96.19 317 MET A O 1
ATOM 2557 N N . MET A 1 318 ? 9.990 10.030 -27.240 1.00 95.19 318 MET A N 1
ATOM 2558 C CA . MET A 1 318 ? 9.959 9.710 -28.673 1.00 95.19 318 MET A CA 1
ATOM 2559 C C . MET A 1 318 ? 10.675 10.748 -29.544 1.00 95.19 318 MET A C 1
ATOM 2561 O O . MET A 1 318 ? 11.212 10.404 -30.598 1.00 95.19 318 MET A O 1
ATOM 2565 N N . LYS A 1 319 ? 10.706 12.008 -29.099 1.00 94.38 319 LYS A N 1
ATOM 2566 C CA . LYS A 1 319 ? 11.371 13.127 -29.786 1.00 94.38 319 LYS A CA 1
ATOM 2567 C C . LYS A 1 319 ? 12.843 13.301 -29.400 1.00 94.38 319 LYS A C 1
ATOM 2569 O O . LYS A 1 319 ? 13.502 14.181 -29.940 1.00 94.38 319 LYS A O 1
ATOM 2574 N N . SER A 1 320 ? 13.359 12.501 -28.470 1.00 94.75 320 SER A N 1
ATOM 2575 C CA . SER A 1 320 ? 14.736 12.630 -27.987 1.00 94.75 320 SER A CA 1
ATOM 2576 C C . SER A 1 320 ? 15.779 12.131 -28.994 1.00 94.75 320 SER A C 1
ATOM 2578 O O . SER A 1 320 ? 15.537 11.207 -29.776 1.00 94.75 320 SER A O 1
ATOM 2580 N N . ASP A 1 321 ? 16.987 12.694 -28.926 1.00 91.50 321 ASP A N 1
ATOM 2581 C CA . ASP A 1 321 ? 18.081 12.349 -29.842 1.00 91.50 321 ASP A CA 1
ATOM 2582 C C . ASP A 1 321 ? 18.464 10.868 -29.764 1.00 91.50 321 ASP A C 1
ATOM 2584 O O . ASP A 1 321 ? 18.727 10.220 -30.780 1.00 91.50 321 ASP A O 1
ATOM 2588 N N . TRP A 1 322 ? 18.474 10.295 -28.555 1.00 92.69 322 TRP A N 1
ATOM 2589 C CA . TRP A 1 322 ? 18.943 8.926 -28.353 1.00 92.69 322 TRP A CA 1
ATOM 2590 C C . TRP A 1 322 ? 18.030 7.882 -28.999 1.00 92.69 322 TRP A C 1
ATOM 2592 O O . TRP A 1 322 ? 18.535 6.826 -29.387 1.00 92.69 322 TRP A O 1
ATOM 2602 N N . MET A 1 323 ? 16.734 8.179 -29.161 1.00 93.50 323 MET A N 1
ATOM 2603 C CA . MET A 1 323 ? 15.806 7.299 -29.870 1.00 93.50 323 MET A CA 1
ATOM 2604 C C . MET A 1 323 ? 16.254 7.093 -31.319 1.00 93.50 323 MET A C 1
ATOM 2606 O O . MET A 1 323 ? 16.163 5.982 -31.833 1.00 93.50 323 MET A O 1
ATOM 2610 N N . ASN A 1 324 ? 16.786 8.130 -31.974 1.00 85.12 324 ASN A N 1
ATOM 2611 C CA . ASN A 1 324 ? 17.079 8.126 -33.413 1.00 85.12 324 ASN A CA 1
ATOM 2612 C C . ASN A 1 324 ? 18.575 8.004 -33.754 1.00 85.12 324 ASN A C 1
ATOM 2614 O O . ASN A 1 324 ? 18.930 7.812 -34.917 1.00 85.12 324 ASN A O 1
ATOM 2618 N N . HIS A 1 325 ? 19.456 8.089 -32.757 1.00 86.38 325 HIS A N 1
ATOM 2619 C CA . HIS A 1 325 ? 20.906 8.113 -32.956 1.00 86.38 325 HIS A CA 1
ATOM 2620 C C . HIS A 1 325 ? 21.505 6.762 -33.387 1.00 86.38 325 HIS A C 1
ATOM 2622 O O . HIS A 1 325 ? 22.476 6.721 -34.140 1.00 86.38 325 HIS A O 1
ATOM 2628 N N . TYR A 1 326 ? 20.954 5.642 -32.911 1.00 85.88 326 TYR A N 1
ATOM 2629 C CA . TYR A 1 326 ? 21.550 4.316 -33.106 1.00 85.88 326 TYR A CA 1
ATOM 2630 C C . TYR A 1 326 ? 20.909 3.570 -34.274 1.00 85.88 326 TYR A C 1
ATOM 2632 O O . TYR A 1 326 ? 19.694 3.403 -34.318 1.00 85.88 326 TYR A O 1
ATOM 2640 N N . ARG A 1 327 ? 21.738 3.056 -35.191 1.00 87.69 327 ARG A N 1
ATOM 2641 C CA . ARG A 1 327 ? 21.303 2.211 -36.313 1.00 87.69 327 ARG A CA 1
ATOM 2642 C C . ARG A 1 327 ? 21.972 0.842 -36.267 1.00 87.69 327 ARG A C 1
ATOM 2644 O O . ARG A 1 327 ? 23.147 0.725 -35.907 1.00 87.69 327 ARG A O 1
ATOM 2651 N N . LEU A 1 328 ? 21.219 -0.191 -36.638 1.00 92.06 328 LEU A N 1
ATOM 2652 C CA . LEU A 1 328 ? 21.773 -1.525 -36.834 1.00 92.06 328 LEU A CA 1
ATOM 2653 C C . LEU A 1 328 ? 22.507 -1.608 -38.185 1.00 92.06 328 LEU A C 1
ATOM 2655 O O . LEU A 1 328 ? 22.057 -1.007 -39.162 1.00 92.06 328 LEU A O 1
ATOM 2659 N N . PRO A 1 329 ? 23.640 -2.328 -38.263 1.00 93.00 329 PRO A N 1
ATOM 2660 C CA . PRO A 1 329 ? 24.254 -2.695 -39.531 1.00 93.00 329 PRO A CA 1
ATOM 2661 C C . PRO A 1 329 ? 23.313 -3.597 -40.330 1.00 93.00 329 PRO A C 1
ATOM 2663 O O . PRO A 1 329 ? 22.548 -4.350 -39.737 1.00 93.00 329 PRO A O 1
ATOM 2666 N N . LYS A 1 330 ? 23.465 -3.619 -41.659 1.00 93.00 330 LYS A N 1
ATOM 2667 C CA . LYS A 1 330 ? 22.667 -4.470 -42.567 1.00 93.00 330 LYS A CA 1
ATOM 2668 C C . LYS A 1 330 ? 22.756 -5.979 -42.292 1.00 93.00 330 LYS A C 1
ATOM 2670 O O . LYS A 1 330 ? 22.014 -6.742 -42.881 1.00 93.00 330 LYS A O 1
ATOM 2675 N N . SER A 1 331 ? 23.707 -6.415 -41.469 1.00 95.25 331 SER A N 1
ATOM 2676 C CA . SER A 1 331 ? 23.855 -7.814 -41.060 1.00 95.25 331 SER A CA 1
ATOM 2677 C C . SER A 1 331 ? 22.925 -8.217 -39.913 1.00 95.25 331 SER A C 1
ATOM 2679 O O . SER A 1 331 ? 22.996 -9.365 -39.483 1.00 95.25 331 SER A O 1
ATOM 2681 N N . PHE A 1 332 ? 22.164 -7.273 -39.357 1.00 96.50 332 PHE A N 1
ATOM 2682 C CA . PHE A 1 332 ? 21.214 -7.503 -38.279 1.00 96.50 332 PHE A CA 1
ATOM 2683 C C . PHE A 1 332 ? 19.806 -7.163 -38.741 1.00 96.50 332 PHE A C 1
ATOM 2685 O O . PHE A 1 332 ? 19.608 -6.105 -39.339 1.00 96.50 332 PHE A O 1
ATOM 2692 N N . ASP A 1 333 ? 18.844 -7.980 -38.329 1.00 95.69 333 ASP A N 1
ATOM 2693 C CA . ASP A 1 333 ? 17.428 -7.742 -38.578 1.00 95.69 333 ASP A CA 1
ATOM 2694 C C . ASP A 1 333 ? 16.636 -7.816 -37.269 1.00 95.69 333 ASP A C 1
ATOM 2696 O O . ASP A 1 333 ? 16.973 -8.563 -36.347 1.00 95.69 333 ASP A O 1
ATOM 2700 N N . ILE A 1 334 ? 15.586 -6.999 -37.174 1.00 96.75 334 ILE A N 1
ATOM 2701 C CA . ILE A 1 334 ? 14.620 -7.036 -36.073 1.00 96.75 334 ILE A CA 1
ATOM 2702 C C . ILE A 1 334 ? 13.333 -7.654 -36.607 1.00 96.75 334 ILE A C 1
ATOM 2704 O O . ILE A 1 334 ? 12.792 -7.181 -37.606 1.00 96.75 334 ILE A O 1
ATOM 2708 N N . PHE A 1 335 ? 12.814 -8.658 -35.909 1.00 95.06 335 PHE A N 1
ATOM 2709 C CA . PHE A 1 335 ? 11.602 -9.375 -36.301 1.00 95.06 335 PHE A CA 1
ATOM 2710 C C . PHE A 1 335 ? 10.616 -9.484 -35.124 1.00 95.06 335 PHE A C 1
ATOM 2712 O O . PHE A 1 335 ? 11.042 -9.417 -33.966 1.00 95.06 335 PHE A O 1
ATOM 2719 N N . PRO A 1 336 ? 9.297 -9.593 -35.375 1.00 94.75 336 PRO A N 1
ATOM 2720 C CA . PRO A 1 336 ? 8.316 -9.884 -34.330 1.00 94.75 336 PRO A CA 1
ATOM 2721 C C . PRO A 1 336 ? 8.655 -11.183 -33.598 1.00 94.75 336 PRO A C 1
ATOM 2723 O O . PRO A 1 336 ? 8.904 -12.204 -34.228 1.00 94.75 336 PRO A O 1
ATOM 2726 N N . TRP A 1 337 ? 8.627 -11.176 -32.264 1.00 90.88 337 TRP A N 1
ATOM 2727 C CA . TRP A 1 337 ? 8.910 -12.394 -31.496 1.00 90.88 337 TRP A CA 1
ATOM 2728 C C . TRP A 1 337 ? 7.896 -13.513 -31.767 1.00 90.88 337 TRP A C 1
ATOM 2730 O O . TRP A 1 337 ? 8.239 -14.681 -31.660 1.00 90.88 337 TRP A O 1
ATOM 2740 N N . ALA A 1 338 ? 6.668 -13.163 -32.160 1.00 87.75 338 ALA A N 1
ATOM 2741 C CA . ALA A 1 338 ? 5.634 -14.125 -32.532 1.00 87.75 338 ALA A CA 1
ATOM 2742 C C . ALA A 1 338 ? 5.986 -14.974 -33.769 1.00 87.75 338 ALA A C 1
ATOM 2744 O O . ALA A 1 338 ? 5.412 -16.045 -33.937 1.00 87.75 338 ALA A O 1
ATOM 2745 N N . ASP A 1 339 ? 6.933 -14.524 -34.599 1.00 88.50 339 ASP A N 1
ATOM 2746 C CA . ASP A 1 339 ? 7.311 -15.205 -35.842 1.00 88.50 339 ASP A CA 1
ATOM 2747 C C . ASP A 1 339 ? 8.424 -16.250 -35.630 1.00 88.50 339 ASP A C 1
ATOM 2749 O O . ASP A 1 339 ? 8.860 -16.896 -36.582 1.00 88.50 339 ASP A O 1
ATOM 2753 N N . ILE A 1 340 ? 8.913 -16.416 -34.395 1.00 83.44 340 ILE A N 1
ATOM 2754 C CA . ILE A 1 340 ? 9.968 -17.381 -34.074 1.00 83.44 340 ILE A CA 1
ATOM 2755 C C . ILE A 1 340 ? 9.450 -18.823 -34.169 1.00 83.44 340 ILE A C 1
ATOM 2757 O O . ILE A 1 340 ? 8.392 -19.162 -33.633 1.00 83.44 340 ILE A O 1
ATOM 2761 N N . ILE A 1 341 ? 10.220 -19.704 -34.808 1.00 76.56 341 ILE A N 1
ATOM 2762 C CA . ILE A 1 341 ? 9.859 -21.124 -34.908 1.00 76.56 341 ILE A CA 1
ATOM 2763 C C . ILE A 1 341 ? 10.335 -21.912 -33.678 1.00 76.56 341 ILE A C 1
ATOM 2765 O O . ILE A 1 341 ? 11.355 -21.604 -33.060 1.00 76.56 341 ILE A O 1
ATOM 2769 N N . THR A 1 342 ? 9.612 -22.979 -33.327 1.00 73.88 342 THR A N 1
ATOM 2770 C CA . THR A 1 342 ? 9.875 -23.792 -32.123 1.00 73.88 342 THR A CA 1
ATOM 2771 C C . THR A 1 342 ? 11.298 -24.360 -32.069 1.00 73.88 342 THR A C 1
ATOM 2773 O O . THR A 1 342 ? 11.905 -24.395 -31.003 1.00 73.88 342 THR A O 1
ATOM 2776 N N . GLU A 1 343 ? 11.872 -24.751 -33.209 1.00 72.38 343 GLU A N 1
ATOM 2777 C CA . GLU A 1 343 ? 13.248 -25.266 -33.273 1.00 72.38 343 GLU A CA 1
ATOM 2778 C C . GLU A 1 343 ? 14.303 -24.205 -32.929 1.00 72.3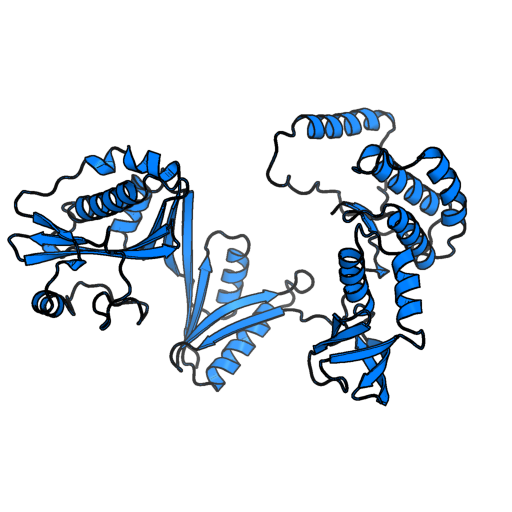8 343 GLU A C 1
ATOM 2780 O O . GLU A 1 343 ? 15.332 -24.515 -32.329 1.00 72.38 343 GLU A O 1
ATOM 2785 N N . GLU A 1 344 ? 14.064 -22.943 -33.286 1.00 74.88 344 GLU A N 1
ATOM 2786 C CA . GLU A 1 344 ? 14.952 -21.833 -32.941 1.00 74.88 344 GLU A CA 1
ATOM 2787 C C . GLU A 1 344 ? 14.833 -21.457 -31.464 1.00 74.88 344 GLU A C 1
ATOM 2789 O O . GLU A 1 344 ? 15.844 -21.155 -30.829 1.00 74.88 344 GLU A O 1
ATOM 2794 N N . LEU A 1 345 ? 13.624 -21.540 -30.898 1.00 74.19 345 LEU A N 1
ATOM 2795 C CA . LEU A 1 345 ? 13.384 -21.351 -29.466 1.00 74.19 345 LEU A CA 1
ATOM 2796 C C . LEU A 1 345 ? 14.154 -22.367 -28.614 1.00 74.19 345 LEU A C 1
ATOM 2798 O O . LEU A 1 345 ? 14.771 -21.982 -27.620 1.00 74.19 345 LEU A O 1
ATOM 2802 N N . GLU A 1 346 ? 14.167 -23.644 -29.003 1.00 72.88 346 GLU A N 1
ATOM 2803 C CA . GLU A 1 346 ? 14.918 -24.671 -28.267 1.00 72.88 346 GLU A CA 1
ATOM 2804 C C . GLU A 1 346 ? 16.440 -24.453 -28.366 1.00 72.88 346 GLU A C 1
ATOM 2806 O O . GLU A 1 346 ? 17.151 -24.683 -27.392 1.00 72.88 346 GLU A O 1
ATOM 2811 N N . LYS A 1 347 ? 16.958 -23.915 -29.482 1.00 72.88 347 LYS A N 1
ATOM 2812 C CA . LYS A 1 347 ? 18.395 -23.589 -29.635 1.00 72.88 347 LYS A CA 1
ATOM 2813 C C . LYS A 1 347 ? 18.876 -22.462 -28.720 1.00 72.88 347 LYS A C 1
ATOM 2815 O O . LYS A 1 347 ? 20.071 -22.366 -28.441 1.00 72.88 347 LYS A O 1
ATOM 2820 N N . ILE A 1 348 ? 17.977 -21.576 -28.303 1.00 73.94 348 ILE A N 1
ATOM 2821 C CA . ILE A 1 348 ? 18.307 -20.439 -27.431 1.00 73.94 348 ILE A CA 1
ATOM 2822 C C . ILE A 1 348 ? 17.902 -20.683 -25.972 1.00 73.94 348 ILE A C 1
ATOM 2824 O O . ILE A 1 348 ? 18.190 -19.855 -25.103 1.00 73.94 348 ILE A O 1
ATOM 2828 N N . ARG A 1 349 ? 17.249 -21.816 -25.689 1.00 69.12 349 ARG A N 1
ATOM 2829 C CA . ARG A 1 349 ? 16.933 -22.255 -24.333 1.00 69.12 349 ARG A CA 1
ATOM 2830 C C . ARG A 1 349 ? 18.234 -22.650 -23.630 1.00 69.12 349 ARG A C 1
ATOM 2832 O O . ARG A 1 349 ? 18.931 -23.562 -24.057 1.00 69.12 349 ARG A O 1
ATOM 2839 N N . GLY A 1 350 ? 18.564 -21.947 -22.547 1.00 63.28 350 GLY A N 1
ATOM 2840 C CA . GLY A 1 350 ? 19.777 -22.217 -21.765 1.00 63.28 350 GLY A CA 1
ATOM 2841 C C . GLY A 1 350 ? 21.051 -21.556 -22.300 1.00 63.28 350 GLY A C 1
ATOM 2842 O O . GLY A 1 350 ? 22.139 -22.091 -22.094 1.00 63.28 350 GLY A O 1
ATOM 2843 N N . TRP A 1 351 ? 20.951 -20.405 -22.979 1.00 71.44 351 TRP A N 1
ATOM 2844 C CA . TRP A 1 351 ? 22.137 -19.600 -23.291 1.00 71.44 351 TRP A CA 1
ATOM 2845 C C . TRP A 1 351 ? 22.973 -19.338 -22.022 1.00 71.44 351 TRP A C 1
ATOM 2847 O O . TRP A 1 351 ? 22.420 -18.847 -21.040 1.00 71.44 351 TRP A O 1
ATOM 2857 N N . PRO A 1 352 ? 24.297 -19.606 -22.028 1.00 59.97 352 PRO A N 1
ATOM 2858 C CA . PRO A 1 352 ? 25.130 -19.512 -20.822 1.00 59.97 352 PRO A CA 1
ATOM 2859 C C . PRO A 1 352 ? 25.181 -18.110 -20.207 1.00 59.97 352 PRO A C 1
ATOM 2861 O O . PRO A 1 352 ? 25.383 -17.961 -19.007 1.00 59.97 352 PRO A O 1
ATOM 2864 N N . ASP A 1 353 ? 25.021 -17.086 -21.050 1.00 64.69 353 ASP A N 1
ATOM 2865 C CA . ASP A 1 353 ? 25.040 -15.676 -20.659 1.00 64.69 353 ASP A CA 1
ATOM 2866 C C . ASP A 1 353 ? 23.633 -15.127 -20.335 1.00 64.69 353 ASP A C 1
ATOM 2868 O O . ASP A 1 353 ? 23.498 -13.933 -20.056 1.00 64.69 353 ASP A O 1
ATOM 2872 N N . ASP A 1 354 ? 22.580 -15.951 -20.412 1.00 63.81 354 ASP A N 1
ATOM 2873 C CA . ASP A 1 354 ? 21.210 -15.547 -20.084 1.00 63.81 354 ASP A CA 1
ATOM 2874 C C . ASP A 1 354 ? 21.057 -15.448 -18.556 1.00 63.81 354 ASP A C 1
ATOM 2876 O O . ASP A 1 354 ? 21.298 -16.437 -17.858 1.00 63.81 354 ASP A O 1
ATOM 2880 N N . PRO A 1 355 ? 20.714 -14.275 -17.992 1.00 61.12 355 PRO A N 1
ATOM 2881 C CA . PRO A 1 355 ? 20.579 -14.138 -16.548 1.00 61.12 355 PRO A CA 1
ATOM 2882 C C . PRO A 1 355 ? 19.492 -15.076 -15.993 1.00 61.12 355 PRO A C 1
ATOM 2884 O O . PRO A 1 355 ? 18.448 -15.243 -16.631 1.00 61.12 355 PRO A O 1
ATOM 2887 N N . PRO A 1 356 ? 19.703 -15.670 -14.800 1.00 56.31 356 PRO A N 1
ATOM 2888 C CA . PRO A 1 356 ? 18.729 -16.565 -14.186 1.00 56.31 356 PRO A CA 1
ATOM 2889 C C . PRO A 1 356 ? 17.380 -15.864 -13.994 1.00 56.31 356 PRO A C 1
ATOM 2891 O O . PRO A 1 356 ? 17.305 -14.693 -13.612 1.00 56.31 356 PRO A O 1
ATOM 2894 N N . TYR A 1 357 ? 16.300 -16.594 -14.268 1.00 54.28 357 TYR A N 1
ATOM 2895 C CA . TYR A 1 357 ? 14.935 -16.109 -14.109 1.00 54.28 357 TYR A CA 1
ATOM 2896 C C . TYR A 1 357 ? 14.606 -16.020 -12.617 1.00 54.28 357 TYR A C 1
ATOM 2898 O O . TYR A 1 357 ? 14.580 -17.026 -11.923 1.00 54.28 357 TYR A O 1
ATOM 2906 N N . TYR A 1 358 ? 14.366 -14.812 -12.107 1.00 48.09 358 TYR A N 1
ATOM 2907 C CA . TYR A 1 358 ? 14.099 -14.605 -10.676 1.00 48.09 358 TYR A CA 1
ATOM 2908 C C . TYR A 1 358 ? 12.673 -14.996 -10.245 1.00 48.09 358 TYR A C 1
ATOM 2910 O O . TYR A 1 358 ? 12.376 -14.964 -9.056 1.00 48.09 358 TYR A O 1
ATOM 2918 N N . HIS A 1 359 ? 11.797 -15.349 -11.192 1.00 48.50 359 HIS A N 1
ATOM 2919 C CA . HIS A 1 359 ? 10.448 -15.850 -10.931 1.00 48.50 359 HIS A CA 1
ATOM 2920 C C . HIS A 1 359 ? 10.092 -16.929 -11.963 1.00 48.50 359 HIS A C 1
ATOM 2922 O O . HIS A 1 359 ? 10.176 -16.675 -13.168 1.00 48.50 359 HIS A O 1
ATOM 2928 N N . ASP A 1 360 ? 9.641 -18.094 -11.494 1.00 38.59 360 ASP A N 1
ATOM 2929 C CA . ASP A 1 360 ? 9.307 -19.260 -12.329 1.00 38.59 360 ASP A CA 1
ATOM 2930 C C . ASP A 1 360 ? 8.172 -19.004 -13.344 1.00 38.59 360 ASP A C 1
ATOM 2932 O O . ASP A 1 360 ? 8.061 -19.702 -14.349 1.00 38.59 360 ASP A O 1
ATOM 2936 N N . GLY A 1 361 ? 7.384 -17.938 -13.165 1.00 39.47 361 GLY A N 1
ATOM 2937 C CA . GLY A 1 361 ? 6.343 -17.498 -14.106 1.00 39.47 361 GLY A CA 1
ATOM 2938 C C . GLY A 1 361 ? 6.802 -16.533 -15.209 1.00 39.47 361 GLY A C 1
ATOM 2939 O O . GLY A 1 361 ? 5.965 -15.972 -15.900 1.00 39.47 361 GLY A O 1
ATOM 2940 N N . LEU A 1 362 ? 8.105 -16.264 -15.366 1.00 46.81 362 LEU A N 1
ATOM 2941 C CA . LEU A 1 362 ? 8.619 -15.274 -16.332 1.00 46.81 362 LEU A CA 1
ATOM 2942 C C . LEU A 1 362 ? 9.570 -15.869 -17.382 1.00 46.81 362 LEU A C 1
ATOM 2944 O O . LEU A 1 362 ? 10.316 -15.130 -18.033 1.00 46.81 362 LEU A O 1
ATOM 2948 N N . SER A 1 363 ? 9.556 -17.189 -17.571 1.00 47.31 363 SER A N 1
ATOM 2949 C CA . SER A 1 363 ? 10.333 -17.823 -18.636 1.00 47.31 363 SER A CA 1
ATOM 2950 C C . SER A 1 363 ? 9.841 -17.341 -20.016 1.00 47.31 363 SER A C 1
ATOM 2952 O O . SER A 1 363 ? 8.646 -17.391 -20.299 1.00 47.31 363 SER A O 1
ATOM 2954 N N . PRO A 1 364 ? 10.725 -16.904 -20.934 1.00 48.44 364 PRO A N 1
ATOM 2955 C CA . PRO A 1 364 ? 10.351 -16.597 -22.315 1.00 48.44 364 PRO A CA 1
ATOM 2956 C C . PRO A 1 364 ? 10.001 -17.864 -23.117 1.00 48.44 364 PRO A C 1
ATOM 2958 O O . PRO A 1 364 ? 9.668 -17.764 -24.294 1.00 48.44 364 PRO A O 1
ATOM 2961 N N . PHE A 1 365 ? 10.089 -19.040 -22.484 1.00 53.53 365 PHE A N 1
ATOM 2962 C CA . PHE A 1 365 ? 9.879 -20.365 -23.061 1.00 53.53 365 PHE A CA 1
ATOM 2963 C C . PHE A 1 365 ? 8.686 -21.108 -22.440 1.00 53.53 365 PHE A C 1
ATOM 2965 O O . PHE A 1 365 ? 8.658 -22.343 -22.499 1.00 53.53 365 PHE A O 1
ATOM 2972 N N . LEU A 1 366 ? 7.759 -20.397 -21.783 1.00 49.50 366 LEU A N 1
ATOM 2973 C CA . LEU A 1 366 ? 6.549 -21.004 -21.226 1.00 49.50 366 LEU A CA 1
ATOM 2974 C C . LEU A 1 366 ? 5.754 -21.698 -22.344 1.00 49.50 366 LEU A C 1
ATOM 2976 O O . LEU A 1 366 ? 5.503 -21.122 -23.404 1.00 49.50 366 LEU A O 1
ATOM 2980 N N . LYS A 1 367 ? 5.405 -22.967 -22.108 1.00 42.00 367 LYS A N 1
ATOM 2981 C CA . LYS A 1 367 ? 4.463 -23.720 -22.939 1.00 42.00 367 LYS A CA 1
ATOM 2982 C C . LYS A 1 367 ? 3.057 -23.181 -22.657 1.00 42.00 367 LYS A C 1
ATOM 2984 O O . LYS A 1 367 ? 2.734 -22.942 -21.501 1.00 42.00 367 LYS A O 1
ATOM 2989 N N . ASP A 1 368 ? 2.264 -23.021 -23.714 1.00 43.44 368 ASP A N 1
ATOM 2990 C CA . ASP A 1 368 ? 0.827 -22.688 -23.698 1.00 43.44 368 ASP A CA 1
ATOM 2991 C C . ASP A 1 368 ? 0.429 -21.193 -23.761 1.00 43.44 368 ASP A C 1
ATOM 2993 O O . ASP A 1 368 ? -0.552 -20.762 -23.165 1.00 43.44 368 ASP A O 1
ATOM 2997 N N . GLY A 1 369 ? 1.107 -20.405 -24.606 1.00 48.41 369 GLY A N 1
ATOM 2998 C CA . GLY A 1 369 ? 0.422 -19.344 -25.368 1.00 48.41 369 GLY A CA 1
ATOM 2999 C C . GLY A 1 369 ? 0.044 -18.032 -24.663 1.00 48.41 369 GLY A C 1
ATOM 3000 O O . GLY A 1 369 ? -0.687 -17.243 -25.258 1.00 48.41 369 GLY A O 1
ATOM 3001 N N . ALA A 1 370 ? 0.553 -17.722 -23.473 1.00 54.78 370 ALA A N 1
ATOM 3002 C CA . ALA A 1 370 ? 0.436 -16.378 -22.901 1.00 54.78 370 ALA A CA 1
ATOM 3003 C C . ALA A 1 370 ? 1.720 -15.973 -22.164 1.00 54.78 370 ALA A C 1
ATOM 3005 O O . ALA A 1 370 ? 2.351 -16.821 -21.546 1.00 54.78 370 ALA A O 1
ATOM 3006 N N . ASP A 1 371 ? 2.094 -14.689 -22.303 1.00 69.62 371 ASP A N 1
ATOM 3007 C CA . ASP A 1 371 ? 2.913 -13.855 -21.385 1.00 69.62 371 ASP A CA 1
ATOM 3008 C C . ASP A 1 371 ? 3.884 -12.889 -22.083 1.00 69.62 371 ASP A C 1
ATOM 3010 O O . ASP A 1 371 ? 4.745 -12.275 -21.440 1.00 69.62 371 ASP A O 1
ATOM 3014 N N . PHE A 1 372 ? 3.727 -12.674 -23.392 1.00 81.56 372 PHE A N 1
ATOM 3015 C CA . PHE A 1 372 ? 4.372 -11.552 -24.068 1.00 81.56 372 PHE A CA 1
ATOM 3016 C C . PHE A 1 372 ? 3.391 -10.695 -24.871 1.00 81.56 372 PHE A C 1
ATOM 3018 O O . PHE A 1 372 ? 2.363 -11.169 -25.344 1.00 81.56 372 PHE A O 1
ATOM 3025 N N . GLU A 1 373 ? 3.703 -9.408 -25.002 1.00 90.31 373 GLU A N 1
ATOM 3026 C CA . GLU A 1 373 ? 2.953 -8.445 -25.804 1.00 90.31 373 GLU A CA 1
ATOM 3027 C C . GLU A 1 373 ? 3.401 -8.560 -27.272 1.00 90.31 373 GLU A C 1
ATOM 3029 O O . GLU A 1 373 ? 4.533 -8.169 -27.591 1.00 90.31 373 GLU A O 1
ATOM 3034 N N . PRO A 1 374 ? 2.558 -9.095 -28.175 1.00 90.06 374 PRO A N 1
ATOM 3035 C CA . PRO A 1 374 ? 2.958 -9.403 -29.547 1.00 90.06 374 PRO A CA 1
ATOM 3036 C C . PRO A 1 374 ? 3.335 -8.161 -30.359 1.00 90.06 374 PRO A C 1
ATOM 3038 O O . PRO A 1 374 ? 4.164 -8.256 -31.262 1.00 90.06 374 PRO A O 1
ATOM 3041 N N . VAL A 1 375 ? 2.776 -6.989 -30.038 1.00 93.81 375 VAL A N 1
ATOM 3042 C CA . VAL A 1 375 ? 3.037 -5.755 -30.794 1.00 93.81 375 VAL A CA 1
ATOM 3043 C C . VAL A 1 375 ? 4.499 -5.321 -30.691 1.00 93.81 375 VAL A C 1
ATOM 3045 O O . VAL A 1 375 ? 5.074 -4.845 -31.674 1.00 93.81 375 VAL A O 1
ATOM 3048 N N . ASN A 1 376 ? 5.106 -5.447 -29.509 1.00 95.38 376 ASN A N 1
ATOM 3049 C CA . ASN A 1 376 ? 6.434 -4.898 -29.246 1.00 95.38 376 ASN A CA 1
ATOM 3050 C C . ASN A 1 376 ? 7.426 -5.865 -28.588 1.00 95.38 376 ASN A C 1
ATOM 3052 O O . ASN A 1 376 ? 8.517 -5.432 -28.212 1.00 95.38 376 ASN A O 1
ATOM 3056 N N . SER A 1 377 ? 7.104 -7.154 -28.506 1.00 94.06 377 SER A N 1
ATOM 3057 C CA . SER A 1 377 ? 8.106 -8.191 -28.259 1.00 94.06 377 SER A CA 1
ATOM 3058 C C . SER A 1 377 ? 8.832 -8.530 -29.554 1.00 94.06 377 SER A C 1
ATOM 3060 O O . SER A 1 377 ? 8.204 -8.842 -30.567 1.00 94.06 377 SER A O 1
ATOM 3062 N N . LEU A 1 378 ? 10.160 -8.449 -29.538 1.00 95.75 378 LEU A N 1
ATOM 3063 C CA . LEU A 1 378 ? 10.993 -8.475 -30.737 1.00 95.75 378 LEU A CA 1
ATOM 3064 C C . LEU A 1 378 ? 12.202 -9.391 -30.572 1.00 95.75 378 LEU A C 1
ATOM 3066 O O . LEU A 1 378 ? 12.856 -9.401 -29.526 1.00 95.75 378 LEU A O 1
ATOM 3070 N N . GLY A 1 379 ? 12.535 -10.102 -31.643 1.00 94.06 379 GLY A N 1
ATOM 3071 C CA . GLY A 1 379 ? 13.808 -10.789 -31.814 1.00 94.06 379 GLY A CA 1
ATOM 3072 C C . GLY A 1 379 ? 14.821 -9.920 -32.557 1.00 94.06 379 GLY A C 1
ATOM 3073 O O . GLY A 1 379 ? 14.461 -9.050 -33.352 1.00 94.06 379 GLY A O 1
ATOM 3074 N N . LEU A 1 380 ? 16.102 -10.162 -32.289 1.00 95.00 380 LEU A N 1
ATOM 3075 C CA . LEU A 1 380 ? 17.228 -9.614 -33.043 1.00 95.00 380 LEU A CA 1
ATOM 3076 C C . LEU A 1 380 ? 17.987 -10.780 -33.667 1.00 95.00 380 LEU A C 1
ATOM 3078 O O . LEU A 1 380 ? 18.462 -11.644 -32.929 1.00 95.00 380 LEU A O 1
ATOM 3082 N N . SER A 1 381 ? 18.142 -10.791 -34.987 1.00 94.44 381 SER A N 1
ATOM 3083 C CA . SER A 1 381 ? 18.990 -11.752 -35.694 1.00 94.44 381 SER A CA 1
ATOM 3084 C C . SER A 1 381 ? 20.294 -11.099 -36.157 1.00 94.44 381 SER A C 1
ATOM 3086 O O . SER A 1 381 ? 20.379 -9.883 -36.332 1.00 94.44 381 SER A O 1
ATOM 3088 N N . TYR A 1 382 ? 21.331 -11.911 -36.333 1.00 94.44 382 TYR A N 1
ATOM 3089 C CA . TYR A 1 382 ? 22.590 -11.569 -36.977 1.00 94.44 382 TYR A CA 1
ATOM 3090 C C . TYR A 1 382 ? 22.902 -12.644 -38.014 1.00 94.44 382 TYR A C 1
ATOM 3092 O O . TYR A 1 382 ? 23.104 -13.802 -37.658 1.00 94.44 382 TYR A O 1
ATOM 3100 N N . ARG A 1 383 ? 22.926 -12.267 -39.299 1.00 92.69 383 ARG A N 1
ATOM 3101 C CA . ARG A 1 383 ? 23.165 -13.188 -40.430 1.00 92.69 383 ARG A CA 1
ATOM 3102 C C . ARG A 1 383 ? 22.278 -14.447 -40.394 1.00 92.69 383 ARG A C 1
ATOM 3104 O O . ARG A 1 383 ? 22.745 -15.538 -40.696 1.00 92.69 383 ARG A O 1
ATOM 3111 N N . GLY A 1 384 ? 21.007 -14.279 -40.027 1.00 87.62 384 GLY A N 1
ATOM 3112 C CA . GLY A 1 384 ? 20.026 -15.368 -39.964 1.00 87.62 384 GLY A CA 1
ATOM 3113 C C . GLY A 1 384 ? 20.008 -16.156 -38.651 1.00 87.62 384 GLY A C 1
ATOM 3114 O O . GLY A 1 384 ? 19.122 -16.978 -38.469 1.00 87.62 384 GLY A O 1
ATOM 3115 N N . GLU A 1 385 ? 20.915 -15.888 -37.708 1.00 89.94 385 GLU A N 1
ATOM 3116 C CA . GLU A 1 385 ? 20.900 -16.525 -36.387 1.00 89.94 385 GLU A CA 1
ATOM 3117 C C . GLU A 1 385 ? 20.403 -15.575 -35.301 1.00 89.94 385 GLU A C 1
ATOM 3119 O O . GLU A 1 385 ? 20.716 -14.386 -35.309 1.00 89.94 385 GLU A O 1
ATOM 3124 N N . ILE A 1 386 ? 19.682 -16.088 -34.304 1.00 90.44 386 ILE A N 1
ATOM 3125 C CA . ILE A 1 386 ? 19.199 -15.262 -33.192 1.00 90.44 386 ILE A CA 1
ATOM 3126 C C . ILE A 1 386 ? 20.386 -14.744 -32.366 1.00 90.44 386 ILE A C 1
ATOM 3128 O O . ILE A 1 386 ? 21.239 -15.498 -31.889 1.00 90.44 386 ILE A O 1
ATOM 3132 N N . ALA A 1 387 ? 20.418 -13.429 -32.182 1.00 91.69 387 ALA A N 1
ATOM 3133 C CA . ALA A 1 387 ? 21.473 -12.669 -31.522 1.00 91.69 387 ALA A CA 1
ATOM 3134 C C . ALA A 1 387 ? 20.991 -11.905 -30.276 1.00 91.69 387 ALA A C 1
ATOM 3136 O O . ALA A 1 387 ? 21.812 -11.446 -29.479 1.00 91.69 387 ALA A O 1
ATOM 3137 N N . GLY A 1 388 ? 19.680 -11.757 -30.083 1.00 90.75 388 GLY A N 1
ATOM 3138 C CA . GLY A 1 388 ? 19.103 -11.080 -28.924 1.00 90.75 388 GLY A CA 1
ATOM 3139 C C . GLY A 1 388 ? 17.578 -11.049 -28.947 1.00 90.75 388 GLY A C 1
ATOM 3140 O O . GLY A 1 388 ? 16.949 -11.542 -29.883 1.00 90.75 388 GLY A O 1
ATOM 3141 N N . ARG A 1 389 ? 16.990 -10.462 -27.904 1.00 91.75 389 ARG A N 1
ATOM 3142 C CA . ARG A 1 389 ? 15.541 -10.321 -27.731 1.00 91.75 389 ARG A CA 1
ATOM 3143 C C . ARG A 1 389 ? 15.179 -9.126 -26.852 1.00 91.75 389 ARG A C 1
ATOM 3145 O O . ARG A 1 389 ? 15.958 -8.703 -25.998 1.00 91.75 389 ARG A O 1
ATOM 3152 N N . MET A 1 390 ? 13.976 -8.614 -27.061 1.00 92.38 390 MET A N 1
ATOM 3153 C CA . MET A 1 390 ? 13.239 -7.758 -26.141 1.00 92.38 390 MET A CA 1
ATOM 3154 C C . MET A 1 390 ? 11.876 -8.404 -25.940 1.00 92.38 390 MET A C 1
ATOM 3156 O O . MET A 1 390 ? 11.074 -8.405 -26.868 1.00 92.38 390 MET A O 1
ATOM 3160 N N . ILE A 1 391 ? 11.618 -8.944 -24.750 1.00 88.94 391 ILE A N 1
ATOM 3161 C CA . ILE A 1 391 ? 10.290 -9.462 -24.404 1.00 88.94 391 ILE A CA 1
ATOM 3162 C C . ILE A 1 391 ? 9.616 -8.497 -23.442 1.00 88.94 391 ILE A C 1
ATOM 3164 O O . ILE A 1 391 ? 10.197 -8.084 -22.429 1.00 88.94 391 ILE A O 1
ATOM 3168 N N . THR A 1 392 ? 8.389 -8.148 -23.793 1.00 91.25 392 THR A N 1
ATOM 3169 C CA . THR A 1 392 ? 7.533 -7.214 -23.075 1.00 91.25 392 THR A CA 1
ATOM 3170 C C . THR A 1 392 ? 6.236 -7.906 -22.690 1.00 91.25 392 THR A C 1
ATOM 3172 O O . THR A 1 392 ? 5.843 -8.871 -23.332 1.00 91.25 392 THR A O 1
ATOM 3175 N N . THR A 1 393 ? 5.538 -7.405 -21.674 1.00 89.69 393 THR A N 1
ATOM 3176 C CA . THR A 1 393 ? 4.243 -7.956 -21.240 1.00 89.69 393 THR A CA 1
ATOM 3177 C C . THR A 1 393 ? 3.270 -6.822 -20.966 1.00 89.69 393 THR A C 1
ATOM 3179 O O . THR A 1 393 ? 3.621 -5.835 -20.315 1.00 89.69 393 THR A O 1
ATOM 3182 N N . ARG A 1 394 ? 2.027 -6.935 -21.438 1.00 89.88 394 ARG A N 1
ATOM 3183 C CA . ARG A 1 394 ? 0.989 -5.950 -21.126 1.00 89.88 394 ARG A CA 1
ATOM 3184 C C . ARG A 1 394 ? 0.436 -6.200 -19.729 1.00 89.88 394 ARG A C 1
ATOM 3186 O O . ARG A 1 394 ? -0.122 -7.255 -19.463 1.00 89.88 394 ARG A O 1
ATOM 3193 N N . VAL A 1 395 ? 0.584 -5.215 -18.845 1.00 86.31 395 VAL A N 1
ATOM 3194 C CA . VAL A 1 395 ? 0.105 -5.307 -17.451 1.00 86.31 395 VAL A CA 1
ATOM 3195 C C . VAL A 1 395 ? -1.336 -4.822 -17.353 1.00 86.31 395 VAL A C 1
ATOM 3197 O O . VAL A 1 395 ? -2.165 -5.423 -16.683 1.00 86.31 395 VAL A O 1
ATOM 3200 N N . VAL A 1 396 ? -1.628 -3.718 -18.037 1.00 86.50 396 VAL A N 1
ATOM 3201 C CA . VAL A 1 396 ? -2.963 -3.130 -18.186 1.00 86.50 396 VAL A CA 1
ATOM 3202 C C . VAL A 1 396 ? -3.053 -2.473 -19.562 1.00 86.50 396 VAL A C 1
ATOM 3204 O O . VAL A 1 396 ? -2.044 -2.316 -20.250 1.00 86.50 396 VAL A O 1
ATOM 3207 N N . ARG A 1 397 ? -4.256 -2.058 -19.972 1.00 88.31 397 ARG A N 1
ATOM 3208 C CA . ARG A 1 397 ? -4.531 -1.531 -21.320 1.00 88.31 397 ARG A CA 1
ATOM 3209 C C . ARG A 1 397 ? -3.527 -0.478 -21.808 1.00 88.31 397 ARG A C 1
ATOM 3211 O O . ARG A 1 397 ? -3.167 -0.514 -22.974 1.00 88.31 397 ARG A O 1
ATOM 3218 N N . ASP A 1 398 ? -3.080 0.430 -20.948 1.00 90.56 398 ASP A N 1
ATOM 3219 C CA . ASP A 1 398 ? -2.221 1.571 -21.296 1.00 90.56 398 ASP A CA 1
ATOM 3220 C C . ASP A 1 398 ? -0.762 1.430 -20.810 1.00 90.56 398 ASP A C 1
ATOM 3222 O O . ASP A 1 398 ? -0.023 2.420 -20.766 1.00 90.56 398 ASP A O 1
ATOM 3226 N N . THR A 1 399 ? -0.364 0.240 -20.345 1.00 92.94 399 THR A N 1
ATOM 3227 C CA . THR A 1 399 ? 0.950 0.017 -19.730 1.00 92.94 399 THR A CA 1
ATOM 3228 C C . THR A 1 399 ? 1.563 -1.297 -20.179 1.00 92.94 399 THR A C 1
ATOM 3230 O O . THR A 1 399 ? 1.075 -2.379 -19.835 1.00 92.94 399 THR A O 1
ATOM 3233 N N . VAL A 1 400 ? 2.701 -1.193 -20.858 1.00 94.25 400 VAL A N 1
ATOM 3234 C CA . VAL A 1 400 ? 3.541 -2.340 -21.206 1.00 94.25 400 VAL A CA 1
ATOM 3235 C C . VAL A 1 400 ? 4.765 -2.373 -20.303 1.00 94.25 400 VAL A C 1
ATOM 3237 O O . VAL A 1 400 ? 5.401 -1.354 -20.039 1.00 94.25 400 VAL A O 1
ATOM 3240 N N . ARG A 1 401 ? 5.104 -3.557 -19.810 1.00 93.06 401 ARG A N 1
ATOM 3241 C CA . ARG A 1 401 ? 6.291 -3.785 -19.003 1.00 93.06 401 ARG A CA 1
ATOM 3242 C C . ARG A 1 401 ? 7.428 -4.324 -19.863 1.00 93.06 401 ARG A C 1
ATOM 3244 O O . ARG A 1 401 ? 7.231 -5.251 -20.640 1.00 93.06 401 ARG A O 1
ATOM 3251 N N . TYR A 1 402 ? 8.606 -3.742 -19.695 1.00 92.81 402 TYR A N 1
ATOM 3252 C CA . TYR A 1 402 ? 9.852 -4.073 -20.369 1.00 92.81 402 TYR A CA 1
ATOM 3253 C C . TYR A 1 402 ? 10.796 -4.715 -19.353 1.00 92.81 402 TYR A C 1
ATOM 3255 O O . TYR A 1 402 ? 11.327 -4.032 -18.475 1.00 92.81 402 TYR A O 1
ATOM 3263 N N . GLU A 1 403 ? 10.995 -6.026 -19.459 1.00 77.38 403 GLU A N 1
ATOM 3264 C CA . GLU A 1 403 ? 11.761 -6.787 -18.460 1.00 77.38 403 GLU A CA 1
ATOM 3265 C C . GLU A 1 403 ? 12.932 -7.570 -19.064 1.00 77.38 403 GLU A C 1
ATOM 3267 O O . GLU A 1 403 ? 13.943 -7.758 -18.394 1.00 77.38 403 GLU A O 1
ATOM 3272 N N . ARG A 1 404 ? 12.836 -8.025 -20.324 1.00 81.00 404 ARG A N 1
ATOM 3273 C CA . ARG A 1 404 ? 13.756 -9.046 -20.863 1.00 81.00 404 ARG A CA 1
ATOM 3274 C C . ARG A 1 404 ? 14.520 -8.556 -22.092 1.00 81.00 404 ARG A C 1
ATOM 3276 O O . ARG A 1 404 ? 14.387 -9.118 -23.179 1.00 81.00 404 ARG A O 1
ATOM 3283 N N . LEU A 1 405 ? 15.312 -7.496 -21.923 1.00 88.44 405 LEU A N 1
ATOM 3284 C CA . LEU A 1 405 ? 16.269 -7.053 -22.941 1.00 88.44 405 LEU A CA 1
ATOM 3285 C C . LEU A 1 405 ? 17.560 -7.865 -22.828 1.00 88.44 405 LEU A C 1
ATOM 3287 O O . LEU A 1 405 ? 18.281 -7.748 -21.839 1.00 88.44 405 LEU A O 1
ATOM 3291 N N . PHE A 1 406 ? 17.884 -8.630 -23.864 1.00 87.81 406 PHE A N 1
ATOM 3292 C CA . PHE A 1 406 ? 19.111 -9.414 -23.927 1.00 87.81 406 PHE A CA 1
ATOM 3293 C C . PHE A 1 406 ? 19.737 -9.347 -25.319 1.00 87.81 406 PHE A C 1
ATOM 3295 O O . PHE A 1 406 ? 19.046 -9.363 -26.334 1.00 87.81 406 PHE A O 1
ATOM 3302 N N . VAL A 1 407 ? 21.066 -9.306 -25.367 1.00 89.31 407 VAL A N 1
ATOM 3303 C CA . VAL A 1 407 ? 21.865 -9.414 -26.592 1.00 89.31 407 VAL A CA 1
ATOM 3304 C C . VAL A 1 407 ? 23.099 -10.256 -26.268 1.00 89.31 407 VAL A C 1
ATOM 3306 O O . VAL A 1 407 ? 23.720 -10.026 -25.226 1.00 89.31 407 VAL A O 1
ATOM 3309 N N . LYS A 1 408 ? 23.468 -11.198 -27.151 1.00 88.50 408 LYS A N 1
ATOM 3310 C CA . LYS A 1 408 ? 24.656 -12.058 -26.995 1.00 88.50 408 LYS A CA 1
ATOM 3311 C C . LYS A 1 408 ? 25.900 -11.229 -26.679 1.00 88.50 408 LYS A C 1
ATOM 3313 O O . LYS A 1 408 ? 26.097 -10.149 -27.242 1.00 88.50 408 LYS A O 1
ATOM 3318 N N . LYS A 1 409 ? 26.755 -11.753 -25.799 1.00 87.25 409 LYS A N 1
ATOM 3319 C CA . LYS A 1 409 ? 27.932 -11.069 -25.244 1.00 87.25 409 LYS A CA 1
ATOM 3320 C C . LYS A 1 409 ? 28.854 -10.459 -26.303 1.00 87.25 409 LYS A C 1
ATOM 3322 O O . LYS A 1 409 ? 29.297 -9.326 -26.138 1.00 87.25 409 LYS A O 1
ATOM 3327 N N . GLU A 1 410 ? 29.069 -11.156 -27.415 1.00 89.69 410 GLU A N 1
ATOM 3328 C CA . GLU A 1 410 ? 29.870 -10.698 -28.563 1.00 89.69 410 GLU A CA 1
ATOM 3329 C C . GLU A 1 410 ? 29.330 -9.436 -29.263 1.00 89.69 410 GLU A C 1
ATOM 3331 O O . GLU A 1 410 ? 30.093 -8.704 -29.889 1.00 89.69 410 GLU A O 1
ATOM 3336 N N . PHE A 1 411 ? 28.037 -9.129 -29.115 1.00 89.56 411 PHE A N 1
ATOM 3337 C CA . PHE A 1 411 ? 27.399 -7.927 -29.668 1.00 89.56 411 PHE A CA 1
ATOM 3338 C C . PHE A 1 411 ? 27.107 -6.853 -28.609 1.00 89.56 411 PHE A C 1
ATOM 3340 O O . PHE A 1 411 ? 26.582 -5.775 -28.925 1.00 89.56 411 PHE A O 1
ATOM 3347 N N . GLN A 1 412 ? 27.440 -7.117 -27.344 1.00 86.25 412 GLN A N 1
ATOM 3348 C CA . GLN A 1 412 ? 27.319 -6.137 -26.269 1.00 86.25 412 GLN A CA 1
ATOM 3349 C C . GLN A 1 412 ? 28.377 -5.036 -26.410 1.00 86.25 412 GLN A C 1
ATOM 3351 O O . GLN A 1 412 ? 29.368 -5.167 -27.121 1.00 86.25 412 GLN A O 1
ATOM 3356 N N . ARG A 1 413 ? 28.146 -3.891 -25.752 1.00 82.44 413 ARG A N 1
ATOM 3357 C CA . ARG A 1 413 ? 29.004 -2.683 -25.803 1.00 82.44 413 ARG A CA 1
ATOM 3358 C C . ARG A 1 413 ? 29.161 -2.027 -27.188 1.00 82.44 413 ARG A C 1
ATOM 3360 O O . ARG A 1 413 ? 29.695 -0.931 -27.268 1.00 82.44 413 ARG A O 1
ATOM 3367 N N . MET A 1 414 ? 28.593 -2.608 -28.246 1.00 85.06 414 MET A N 1
ATOM 3368 C CA . MET A 1 414 ? 28.497 -2.014 -29.590 1.00 85.06 414 MET A CA 1
ATOM 3369 C C . MET A 1 414 ? 27.170 -1.263 -29.829 1.00 85.06 414 MET A C 1
ATOM 3371 O O . MET A 1 414 ? 26.832 -0.920 -30.960 1.00 85.06 414 MET A O 1
ATOM 3375 N N . GLY A 1 415 ? 26.366 -1.064 -28.777 1.00 84.56 415 GLY A N 1
ATOM 3376 C CA . GLY A 1 415 ? 25.085 -0.354 -28.843 1.00 84.56 415 GLY A CA 1
ATOM 3377 C C . GLY A 1 415 ? 23.934 -1.116 -29.514 1.00 84.56 415 GLY A C 1
ATOM 3378 O O . GLY A 1 415 ? 22.899 -0.513 -29.765 1.00 84.56 415 GLY A O 1
ATOM 3379 N N . ARG A 1 416 ? 24.070 -2.423 -29.788 1.00 90.38 416 ARG A N 1
ATOM 3380 C CA . ARG A 1 416 ? 23.070 -3.225 -30.531 1.00 90.38 416 ARG A CA 1
ATOM 3381 C C . ARG A 1 416 ? 21.733 -3.416 -29.809 1.00 90.38 416 ARG A C 1
ATOM 3383 O O . ARG A 1 416 ? 20.707 -3.540 -30.465 1.00 90.38 416 ARG A O 1
ATOM 3390 N N . ALA A 1 417 ? 21.729 -3.355 -28.479 1.00 91.06 417 ALA A N 1
ATOM 3391 C CA . ALA A 1 417 ? 20.508 -3.427 -27.676 1.00 91.06 417 ALA A CA 1
ATOM 3392 C C . ALA A 1 417 ? 19.610 -2.182 -27.825 1.00 91.06 417 ALA A C 1
ATOM 3394 O O . ALA A 1 417 ? 18.401 -2.266 -27.633 1.00 91.06 417 ALA A O 1
ATOM 3395 N N . ILE A 1 418 ? 20.188 -1.024 -28.177 1.00 93.44 418 ILE A N 1
ATOM 3396 C CA . ILE A 1 418 ? 19.459 0.250 -28.212 1.00 93.44 418 ILE A CA 1
ATOM 3397 C C . ILE A 1 418 ? 18.484 0.297 -29.396 1.00 93.44 418 ILE A C 1
ATOM 3399 O O . ILE A 1 418 ? 17.312 0.564 -29.153 1.00 93.44 418 ILE A O 1
ATOM 3403 N N . PRO A 1 419 ? 18.879 -0.018 -30.649 1.00 94.75 419 PRO A N 1
ATOM 3404 C CA . PRO A 1 419 ? 17.924 -0.125 -31.748 1.00 94.75 419 PRO A CA 1
ATOM 3405 C C . PRO A 1 419 ? 16.774 -1.091 -31.455 1.00 94.75 419 PRO A C 1
ATOM 3407 O O . PRO A 1 419 ? 15.628 -0.729 -31.691 1.00 94.75 419 PRO A O 1
ATOM 3410 N N . LEU A 1 420 ? 17.061 -2.256 -30.859 1.00 96.06 420 LEU A N 1
ATOM 3411 C CA . LEU A 1 420 ? 16.041 -3.238 -30.483 1.00 96.06 420 LEU A CA 1
ATOM 3412 C C . LEU A 1 420 ? 15.032 -2.670 -29.470 1.00 96.06 420 LEU A C 1
ATOM 3414 O O . LEU A 1 420 ? 13.824 -2.763 -29.676 1.00 96.06 420 LEU A O 1
ATOM 3418 N N . LEU A 1 421 ? 15.522 -2.023 -28.407 1.00 96.00 421 LEU A N 1
ATOM 3419 C CA . LEU A 1 421 ? 14.678 -1.346 -27.419 1.00 96.00 421 LEU A CA 1
ATOM 3420 C C . LEU A 1 421 ? 13.858 -0.209 -28.049 1.00 96.00 421 LEU A C 1
ATOM 3422 O O . LEU A 1 421 ? 12.657 -0.117 -27.817 1.00 96.00 421 LEU A O 1
ATOM 3426 N N . THR A 1 422 ? 14.488 0.660 -28.842 1.00 96.38 422 THR A N 1
ATOM 3427 C CA . THR A 1 422 ? 13.799 1.814 -29.444 1.00 96.38 422 THR A CA 1
ATOM 3428 C C . THR A 1 422 ? 12.736 1.386 -30.450 1.00 96.38 422 THR A C 1
ATOM 3430 O O . THR A 1 422 ? 11.684 2.011 -30.509 1.00 96.38 422 THR A O 1
ATOM 3433 N N . GLU A 1 423 ? 12.968 0.314 -31.209 1.00 97.31 423 GLU A N 1
ATOM 3434 C CA . GLU A 1 423 ? 11.974 -0.254 -32.121 1.00 97.31 423 GLU A CA 1
ATOM 3435 C C . GLU A 1 423 ? 10.774 -0.828 -31.359 1.00 97.31 423 GLU A C 1
ATOM 3437 O O . GLU A 1 423 ? 9.631 -0.552 -31.715 1.00 97.31 423 GLU A O 1
ATOM 3442 N N . SER A 1 424 ? 11.017 -1.529 -30.247 1.00 97.56 424 SER A N 1
ATOM 3443 C CA . SER A 1 424 ? 9.952 -1.995 -29.351 1.00 97.56 424 SER A CA 1
ATOM 3444 C C . SER A 1 424 ? 9.098 -0.823 -28.835 1.00 97.56 424 SER A C 1
ATOM 3446 O O . SER A 1 424 ? 7.872 -0.828 -28.972 1.00 97.56 424 SER A O 1
ATOM 3448 N N . ILE A 1 425 ? 9.734 0.248 -28.348 1.00 96.81 425 ILE A N 1
ATOM 3449 C CA . ILE A 1 425 ? 9.028 1.454 -27.885 1.00 96.81 425 ILE A CA 1
ATOM 3450 C C . ILE A 1 425 ? 8.220 2.102 -29.020 1.00 96.81 425 ILE A C 1
ATOM 3452 O O . ILE A 1 425 ? 7.066 2.476 -28.810 1.00 96.81 425 ILE A O 1
ATOM 3456 N N . ARG A 1 426 ? 8.780 2.205 -30.234 1.00 96.44 426 ARG A N 1
ATOM 3457 C CA . ARG A 1 426 ? 8.084 2.777 -31.402 1.00 96.44 426 ARG A CA 1
ATOM 3458 C C . ARG A 1 426 ? 6.830 1.998 -31.770 1.00 96.44 426 ARG A C 1
ATOM 3460 O O . ARG A 1 426 ? 5.793 2.617 -32.005 1.00 96.44 426 ARG A O 1
ATOM 3467 N N . ARG A 1 427 ? 6.908 0.665 -31.808 1.00 97.06 427 ARG A N 1
ATOM 3468 C CA . ARG A 1 427 ? 5.757 -0.185 -32.146 1.00 97.06 427 ARG A CA 1
ATOM 3469 C C . ARG A 1 427 ? 4.636 -0.042 -31.130 1.00 97.06 427 ARG A C 1
ATOM 3471 O O . ARG A 1 427 ? 3.489 0.141 -31.532 1.00 97.06 427 ARG A O 1
ATOM 3478 N N . GLN A 1 428 ? 4.967 -0.030 -29.837 1.00 96.38 428 GLN A N 1
ATOM 3479 C CA . GLN A 1 428 ? 3.983 0.262 -28.794 1.00 96.38 428 GLN A CA 1
ATOM 3480 C C . GLN A 1 428 ? 3.358 1.643 -29.007 1.00 96.38 428 GLN A C 1
ATOM 3482 O O . GLN A 1 428 ? 2.139 1.772 -29.057 1.00 96.38 428 GLN A O 1
ATOM 3487 N N . TYR A 1 429 ? 4.194 2.673 -29.140 1.00 95.69 429 TYR A N 1
ATOM 3488 C CA . TYR A 1 429 ? 3.750 4.056 -29.257 1.00 95.69 429 TYR A CA 1
ATOM 3489 C C . TYR A 1 429 ? 2.800 4.265 -30.447 1.00 95.69 429 TYR A C 1
ATOM 3491 O O . TYR A 1 429 ? 1.763 4.910 -30.300 1.00 95.69 429 TYR A O 1
ATOM 3499 N N . ALA A 1 430 ? 3.124 3.685 -31.606 1.00 96.06 430 ALA A N 1
ATOM 3500 C CA . ALA A 1 430 ? 2.286 3.750 -32.799 1.00 96.06 430 ALA A CA 1
ATOM 3501 C C . ALA A 1 430 ? 0.947 3.022 -32.602 1.00 96.06 430 ALA A C 1
ATOM 3503 O O . ALA A 1 430 ? -0.104 3.555 -32.955 1.00 96.06 430 ALA A O 1
ATOM 3504 N N . HIS A 1 431 ? 0.973 1.833 -31.994 1.00 95.00 431 HIS A N 1
ATOM 3505 C CA . HIS A 1 431 ? -0.231 1.053 -31.702 1.00 95.00 431 HIS A CA 1
ATOM 3506 C C . HIS A 1 431 ? -1.161 1.758 -30.697 1.00 95.00 431 HIS A C 1
ATOM 3508 O O . HIS A 1 431 ? -2.385 1.719 -30.817 1.00 95.00 431 HIS A O 1
ATOM 3514 N N . GLU A 1 432 ? -0.583 2.461 -29.725 1.00 93.69 432 GLU A N 1
ATOM 3515 C CA . GLU A 1 432 ? -1.302 3.128 -28.638 1.00 93.69 432 GLU A CA 1
ATOM 3516 C C . GLU A 1 432 ? -1.580 4.611 -28.913 1.00 93.69 432 GLU A C 1
ATOM 3518 O O . GLU A 1 432 ? -1.986 5.324 -28.001 1.00 93.69 432 GLU A O 1
ATOM 3523 N N . GLY A 1 433 ? -1.409 5.104 -30.146 1.00 87.69 433 GLY A N 1
ATOM 3524 C CA . GLY A 1 433 ? -1.490 6.538 -30.471 1.00 87.69 433 GLY A CA 1
ATOM 3525 C C . GLY A 1 433 ? -2.759 7.255 -29.977 1.00 87.69 433 GLY A C 1
ATOM 3526 O O . GLY A 1 433 ? -2.712 8.440 -29.661 1.00 87.69 433 GLY A O 1
ATOM 3527 N N . HIS A 1 434 ? -3.866 6.523 -29.825 1.00 89.94 434 HIS A N 1
ATOM 3528 C CA . HIS A 1 434 ? -5.155 7.014 -29.332 1.00 89.94 434 HIS A CA 1
ATOM 3529 C C . HIS A 1 434 ? -5.292 7.065 -27.795 1.00 89.94 434 HIS A C 1
ATOM 3531 O O . HIS A 1 434 ? -6.317 7.525 -27.296 1.00 89.94 434 HIS A O 1
ATOM 3537 N N . ILE A 1 435 ? -4.314 6.567 -27.033 1.00 92.19 435 ILE A N 1
ATOM 3538 C CA . ILE A 1 435 ? -4.361 6.451 -25.570 1.00 92.19 435 ILE A CA 1
ATOM 3539 C C . ILE A 1 435 ? -3.517 7.579 -24.948 1.00 92.19 435 ILE A C 1
ATOM 3541 O O . ILE A 1 435 ? -2.286 7.532 -25.023 1.00 92.19 435 ILE A O 1
ATOM 3545 N N . PRO A 1 436 ? -4.128 8.581 -24.285 1.00 89.56 436 PRO A N 1
ATOM 3546 C CA . PRO A 1 436 ? -3.381 9.693 -23.688 1.00 89.56 436 PRO A CA 1
ATOM 3547 C C . PRO A 1 436 ? -2.484 9.273 -22.519 1.00 89.56 436 PRO A C 1
ATOM 3549 O O . PRO A 1 436 ? -1.459 9.896 -22.274 1.00 89.56 436 PRO A O 1
ATOM 3552 N N . THR A 1 437 ? -2.846 8.205 -21.803 1.00 91.81 437 THR A N 1
ATOM 3553 C CA . THR A 1 437 ? -2.117 7.695 -20.628 1.00 91.81 437 THR A CA 1
ATOM 3554 C C . THR A 1 437 ? -1.140 6.565 -20.961 1.00 91.81 437 THR A C 1
ATOM 3556 O O . THR A 1 437 ? -0.632 5.903 -20.051 1.00 91.81 437 THR A O 1
ATOM 3559 N N . LYS A 1 438 ? -0.865 6.329 -22.254 1.00 94.44 438 LYS A N 1
ATOM 3560 C CA . LYS A 1 438 ? 0.053 5.282 -22.717 1.00 94.44 438 LYS A CA 1
ATOM 3561 C C . LYS A 1 438 ? 1.419 5.392 -22.059 1.00 94.44 438 LYS A C 1
ATOM 3563 O O . LYS A 1 438 ? 1.880 6.491 -21.739 1.00 94.44 438 LYS A O 1
ATOM 3568 N N . GLY A 1 439 ? 2.079 4.261 -21.863 1.00 95.75 439 GLY A N 1
ATOM 3569 C CA . GLY A 1 439 ? 3.410 4.269 -21.288 1.00 95.75 439 GLY A CA 1
ATOM 3570 C C . GLY A 1 439 ? 4.005 2.913 -20.992 1.00 95.75 439 GLY A C 1
ATOM 3571 O O . GLY A 1 439 ? 3.426 1.861 -21.272 1.00 95.75 439 GLY A O 1
ATOM 3572 N N . GLY A 1 440 ? 5.203 2.969 -20.428 1.00 96.38 440 GLY A N 1
ATOM 3573 C CA . GLY A 1 440 ? 6.028 1.805 -20.161 1.00 96.38 440 GLY A CA 1
ATOM 3574 C C . GLY A 1 440 ? 6.514 1.761 -18.722 1.00 96.38 440 GLY A C 1
ATOM 3575 O O . GLY A 1 440 ? 6.702 2.802 -18.084 1.00 96.38 440 GLY A O 1
ATOM 3576 N N . ILE A 1 441 ? 6.732 0.544 -18.231 1.00 95.75 441 ILE A N 1
ATOM 3577 C CA . ILE A 1 441 ? 7.478 0.282 -17.000 1.00 95.75 441 ILE A CA 1
ATOM 3578 C C . ILE A 1 441 ? 8.700 -0.557 -17.364 1.00 95.75 441 ILE A C 1
ATOM 3580 O O . ILE A 1 441 ? 8.543 -1.647 -17.903 1.00 95.75 441 ILE A O 1
ATOM 3584 N N . TRP A 1 442 ? 9.902 -0.087 -17.048 1.00 94.88 442 TRP A N 1
ATOM 3585 C CA . TRP A 1 442 ? 11.143 -0.841 -17.216 1.00 94.88 442 TRP A CA 1
ATOM 3586 C C . TRP A 1 442 ? 11.627 -1.329 -15.857 1.00 94.88 442 TRP A C 1
ATOM 3588 O O . TRP A 1 442 ? 11.779 -0.527 -14.932 1.00 94.88 442 TRP A O 1
ATOM 3598 N N . ILE A 1 443 ? 11.872 -2.634 -15.746 1.00 89.44 443 ILE A N 1
ATOM 3599 C CA . ILE A 1 443 ? 12.413 -3.262 -14.538 1.00 89.44 443 ILE A CA 1
ATOM 3600 C C . ILE A 1 443 ? 13.869 -3.618 -14.801 1.00 89.44 443 ILE A C 1
ATOM 3602 O O . ILE A 1 443 ? 14.165 -4.488 -15.618 1.00 89.44 443 ILE A O 1
ATOM 3606 N N . ILE A 1 444 ? 14.785 -2.927 -14.129 1.00 89.44 444 ILE A N 1
ATOM 3607 C CA . ILE A 1 444 ? 16.226 -3.087 -14.336 1.00 89.44 444 ILE A CA 1
ATOM 3608 C C . ILE A 1 444 ? 16.853 -3.636 -13.064 1.00 89.44 444 ILE A C 1
ATOM 3610 O O . ILE A 1 444 ? 16.688 -3.046 -11.999 1.00 89.44 444 ILE A O 1
ATOM 3614 N N . GLN A 1 445 ? 17.600 -4.734 -13.167 1.00 86.31 445 GLN A N 1
ATOM 3615 C CA . GLN A 1 445 ? 18.375 -5.248 -12.037 1.00 86.31 445 GLN A CA 1
ATOM 3616 C C . GLN A 1 445 ? 19.480 -4.256 -11.667 1.00 86.31 445 GLN A C 1
ATOM 3618 O O . GLN A 1 445 ? 20.161 -3.710 -12.540 1.00 86.31 445 GLN A O 1
ATOM 3623 N N . ALA A 1 446 ? 19.646 -4.002 -10.372 1.00 87.69 446 ALA A N 1
ATOM 3624 C CA . ALA A 1 446 ? 20.575 -2.992 -9.881 1.00 87.69 446 ALA A CA 1
ATOM 3625 C C . ALA A 1 446 ? 22.045 -3.356 -10.146 1.00 87.69 446 ALA A C 1
ATOM 3627 O O . ALA A 1 446 ? 22.881 -2.459 -10.216 1.00 87.69 446 ALA A O 1
ATOM 3628 N N . ASP A 1 447 ? 22.360 -4.639 -10.333 1.00 83.62 447 ASP A N 1
ATOM 3629 C CA . ASP A 1 447 ? 23.687 -5.137 -10.711 1.00 83.62 447 ASP A CA 1
ATOM 3630 C C . ASP A 1 447 ? 23.990 -5.006 -12.219 1.00 83.62 447 ASP A C 1
ATOM 3632 O O . ASP A 1 447 ? 25.153 -5.067 -12.628 1.00 83.62 447 ASP A O 1
ATOM 3636 N N . SER A 1 448 ? 22.983 -4.715 -13.052 1.00 85.50 448 SER A N 1
ATOM 3637 C CA . SER A 1 448 ? 23.137 -4.462 -14.489 1.00 85.50 448 SER A CA 1
ATOM 3638 C C . SER A 1 448 ? 23.646 -3.041 -14.758 1.00 85.50 448 SER A C 1
ATOM 3640 O O . SER A 1 448 ? 22.967 -2.196 -15.351 1.00 85.50 448 SER A O 1
ATOM 3642 N N . MET A 1 449 ? 24.879 -2.757 -14.324 1.00 87.62 449 MET A N 1
ATOM 3643 C CA . MET A 1 449 ? 25.486 -1.419 -14.381 1.00 87.62 449 MET A CA 1
ATOM 3644 C C . MET A 1 449 ? 25.401 -0.738 -15.758 1.00 87.62 449 MET A C 1
ATOM 3646 O O . MET A 1 449 ? 25.064 0.448 -15.793 1.00 87.62 449 MET A O 1
ATOM 3650 N N . PRO A 1 450 ? 25.630 -1.424 -16.901 1.00 88.06 450 PRO A N 1
ATOM 3651 C CA . PRO A 1 450 ? 25.475 -0.794 -18.212 1.00 88.06 450 PRO A CA 1
ATOM 3652 C C . PRO A 1 450 ? 24.052 -0.282 -18.472 1.00 88.06 450 PRO A C 1
ATOM 3654 O O . PRO A 1 450 ? 23.880 0.810 -19.016 1.00 88.06 450 PRO A O 1
ATOM 3657 N N . MET A 1 451 ? 23.031 -1.043 -18.065 1.00 88.62 451 MET A N 1
ATOM 3658 C CA . MET A 1 451 ? 21.633 -0.659 -18.256 1.00 88.62 451 MET A CA 1
ATOM 365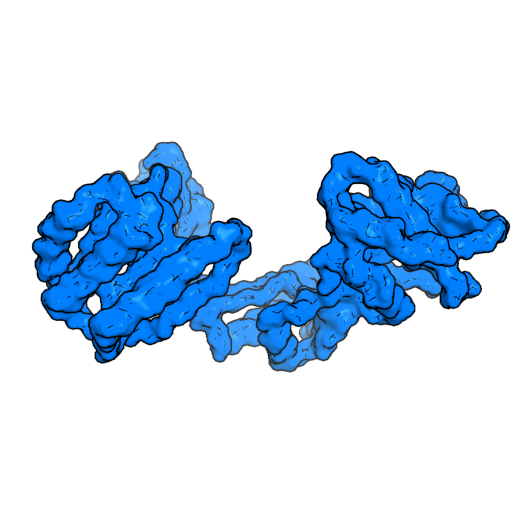9 C C . MET A 1 451 ? 21.211 0.423 -17.260 1.00 88.62 451 MET A C 1
ATOM 3661 O O . MET A 1 451 ? 20.550 1.384 -17.647 1.00 88.62 451 MET A O 1
ATOM 3665 N N . VAL A 1 452 ? 21.666 0.341 -16.005 1.00 91.31 452 VAL A N 1
ATOM 3666 C CA . VAL A 1 452 ? 21.457 1.395 -14.997 1.00 91.31 452 VAL A CA 1
ATOM 3667 C C . VAL A 1 452 ? 22.027 2.732 -15.484 1.00 91.31 452 VAL A C 1
ATOM 3669 O O . VAL A 1 452 ? 21.342 3.754 -15.438 1.00 91.31 452 VAL A O 1
ATOM 3672 N N . GLN A 1 453 ? 23.253 2.735 -16.016 1.00 92.56 453 GLN A N 1
ATOM 3673 C CA . GLN A 1 453 ? 23.875 3.935 -16.587 1.00 92.56 453 GLN A CA 1
ATOM 3674 C C . GLN A 1 453 ? 23.123 4.445 -17.821 1.00 92.56 453 GLN A C 1
ATOM 3676 O O . GLN A 1 453 ? 22.958 5.655 -17.979 1.00 92.56 453 GLN A O 1
ATOM 3681 N N . PHE A 1 454 ? 22.654 3.543 -18.689 1.00 92.12 454 PHE A N 1
ATOM 3682 C CA . PHE A 1 454 ? 21.839 3.903 -19.848 1.00 92.12 454 PHE A CA 1
ATOM 3683 C C . PHE A 1 454 ? 20.541 4.604 -19.427 1.00 92.12 454 PHE A C 1
ATOM 3685 O O . PHE A 1 454 ? 20.258 5.688 -19.941 1.00 92.12 454 PHE A O 1
ATOM 3692 N N . ILE A 1 455 ? 19.798 4.034 -18.469 1.00 92.81 455 ILE A N 1
ATOM 3693 C CA . ILE A 1 455 ? 18.566 4.631 -17.938 1.00 92.81 455 ILE A CA 1
ATOM 3694 C C . ILE A 1 455 ? 18.850 6.025 -17.394 1.00 92.81 455 ILE A C 1
ATOM 3696 O O . ILE A 1 455 ? 18.238 6.983 -17.862 1.00 92.81 455 ILE A O 1
ATOM 3700 N N . ARG A 1 456 ? 19.805 6.151 -16.465 1.00 93.62 456 ARG A N 1
ATOM 3701 C CA . ARG A 1 456 ? 20.113 7.436 -15.819 1.00 93.62 456 ARG A CA 1
ATOM 3702 C C . ARG A 1 456 ? 20.532 8.504 -16.822 1.00 93.62 456 ARG A C 1
ATOM 3704 O O . ARG A 1 456 ? 20.114 9.651 -16.750 1.00 93.62 456 ARG A O 1
ATOM 3711 N N . LYS A 1 457 ? 21.337 8.125 -17.816 1.00 93.12 457 LYS A N 1
ATOM 3712 C CA . LYS A 1 457 ? 21.845 9.074 -18.809 1.00 93.12 457 LYS A CA 1
ATOM 3713 C C . LYS A 1 457 ? 20.802 9.485 -19.851 1.00 93.12 457 LYS A C 1
ATOM 3715 O O . LYS A 1 457 ? 20.915 10.580 -20.394 1.00 93.12 457 LYS A O 1
ATOM 3720 N N . ARG A 1 458 ? 19.866 8.602 -20.219 1.00 92.62 458 ARG A N 1
ATOM 3721 C CA . ARG A 1 458 ? 19.043 8.784 -21.433 1.00 92.62 458 ARG A CA 1
ATOM 3722 C C . ARG A 1 458 ? 17.548 8.730 -21.207 1.00 92.62 458 ARG A C 1
ATOM 3724 O O . ARG A 1 458 ? 16.827 9.436 -21.898 1.00 92.62 458 ARG A O 1
ATOM 3731 N N . MET A 1 459 ? 17.083 7.889 -20.290 1.00 94.88 459 MET A N 1
ATOM 3732 C CA . MET A 1 459 ? 15.653 7.721 -20.042 1.00 94.88 459 MET A CA 1
ATOM 3733 C C . MET A 1 459 ? 15.169 8.580 -18.882 1.00 94.88 459 MET A C 1
ATOM 3735 O O . MET A 1 459 ? 14.065 9.094 -18.976 1.00 94.88 459 MET A O 1
ATOM 3739 N N . GLU A 1 460 ? 15.984 8.788 -17.843 1.00 95.50 460 GLU A N 1
ATOM 3740 C CA . GLU A 1 460 ? 15.614 9.528 -16.624 1.00 95.50 460 GLU A CA 1
ATOM 3741 C C . GLU A 1 460 ? 14.950 10.897 -16.873 1.00 95.50 460 GLU A C 1
ATOM 3743 O O . GLU A 1 460 ? 13.915 11.138 -16.254 1.00 95.50 460 GLU A O 1
ATOM 3748 N N . PRO A 1 461 ? 15.405 11.744 -17.826 1.00 96.00 461 PRO A N 1
ATOM 3749 C CA . PRO A 1 461 ? 14.728 13.010 -18.144 1.00 96.00 461 PRO A CA 1
ATOM 3750 C C . PRO A 1 461 ? 13.285 12.867 -18.655 1.00 96.00 461 PRO A C 1
ATOM 3752 O O . PRO A 1 461 ? 12.552 13.853 -18.721 1.00 96.00 461 PRO A O 1
ATOM 3755 N N . TYR A 1 462 ? 12.894 11.656 -19.048 1.00 96.50 462 TYR A N 1
ATOM 3756 C CA . TYR A 1 462 ? 11.596 11.307 -19.619 1.00 96.50 462 TYR A CA 1
ATOM 3757 C C . TYR A 1 462 ? 10.855 10.258 -18.779 1.00 96.50 462 TYR A C 1
ATOM 3759 O O . TYR A 1 462 ? 9.915 9.622 -19.262 1.00 96.50 462 TYR A O 1
ATOM 3767 N N . LEU A 1 463 ? 11.288 10.022 -17.538 1.00 96.62 463 LEU A N 1
ATOM 3768 C CA . LEU A 1 463 ? 10.568 9.169 -16.603 1.00 96.62 463 LEU A CA 1
ATOM 3769 C C . LEU A 1 463 ? 9.623 10.017 -15.755 1.00 96.62 463 LEU A C 1
ATOM 3771 O O . LEU A 1 463 ? 10.032 10.973 -15.105 1.00 96.62 463 LEU A O 1
ATOM 3775 N N . THR A 1 464 ? 8.369 9.590 -15.686 1.00 96.88 464 THR A N 1
ATOM 3776 C CA . THR A 1 464 ? 7.388 10.084 -14.716 1.00 96.88 464 THR A CA 1
ATOM 3777 C C . THR A 1 464 ? 7.749 9.634 -13.297 1.00 96.88 464 THR A C 1
ATOM 3779 O O . THR A 1 464 ? 7.440 10.306 -12.316 1.00 96.88 464 THR A O 1
ATOM 3782 N N . SER A 1 465 ? 8.396 8.470 -13.161 1.00 95.44 465 SER A N 1
ATOM 3783 C CA . SER A 1 465 ? 8.884 7.975 -11.875 1.00 95.44 465 SER A CA 1
ATOM 3784 C C . SER A 1 465 ? 10.108 7.081 -12.039 1.00 95.44 465 SER A C 1
ATOM 3786 O O . SER A 1 465 ? 10.164 6.252 -12.947 1.00 95.44 465 SER A O 1
ATOM 3788 N N . LEU A 1 466 ? 11.064 7.216 -11.121 1.00 94.94 466 LEU A N 1
ATOM 3789 C CA . LEU A 1 466 ? 12.209 6.325 -10.976 1.00 94.94 466 LEU A CA 1
ATOM 3790 C C . LEU A 1 466 ? 12.277 5.864 -9.522 1.00 94.94 466 LEU A C 1
ATOM 3792 O O . LEU A 1 466 ? 12.523 6.661 -8.616 1.00 94.94 466 LEU A O 1
ATOM 3796 N N . ILE A 1 467 ? 12.023 4.579 -9.296 1.00 94.38 467 ILE A N 1
ATOM 3797 C CA . ILE A 1 467 ? 11.953 3.994 -7.959 1.00 94.38 467 ILE A CA 1
ATOM 3798 C C . ILE A 1 467 ? 13.054 2.952 -7.814 1.00 94.38 467 ILE A C 1
ATOM 3800 O O . ILE A 1 467 ? 13.144 2.032 -8.616 1.00 94.38 467 ILE A O 1
ATOM 3804 N N . GLU A 1 468 ? 13.859 3.054 -6.762 1.00 94.50 468 GLU A N 1
ATOM 3805 C CA . GLU A 1 468 ? 14.811 2.008 -6.390 1.00 94.50 468 GLU A CA 1
ATOM 3806 C C . GLU A 1 468 ? 14.203 1.110 -5.308 1.00 94.50 468 GLU A C 1
ATOM 3808 O O . GLU A 1 468 ? 13.579 1.584 -4.356 1.00 94.50 468 GLU A O 1
ATOM 3813 N N . THR A 1 469 ? 14.386 -0.198 -5.448 1.00 94.12 469 THR A N 1
ATOM 3814 C CA . THR A 1 469 ? 14.042 -1.190 -4.428 1.00 94.12 469 THR A CA 1
ATOM 3815 C C . THR A 1 469 ? 15.310 -1.781 -3.840 1.00 94.12 469 THR A C 1
ATOM 3817 O O . THR A 1 469 ? 16.296 -1.997 -4.549 1.00 94.12 469 THR A O 1
ATOM 3820 N N . LYS A 1 470 ? 15.280 -2.057 -2.540 1.00 95.44 470 LYS A N 1
ATOM 3821 C CA . LYS A 1 470 ? 16.315 -2.803 -1.833 1.00 95.44 470 LYS A CA 1
ATOM 3822 C C . LYS A 1 470 ? 15.752 -4.131 -1.365 1.00 95.44 470 LYS A C 1
ATOM 3824 O O . LYS A 1 470 ? 14.551 -4.254 -1.123 1.00 95.44 470 LYS A O 1
ATOM 3829 N N . GLN A 1 471 ? 16.643 -5.097 -1.208 1.00 94.56 471 GLN A N 1
ATOM 3830 C CA . GLN A 1 471 ? 16.343 -6.370 -0.576 1.00 94.56 471 GLN A CA 1
ATOM 3831 C C . GLN A 1 471 ? 17.306 -6.638 0.570 1.00 94.56 471 GLN A C 1
ATOM 3833 O O . GLN A 1 471 ? 18.479 -6.263 0.514 1.00 94.56 471 GLN A O 1
ATOM 3838 N N . SER A 1 472 ? 16.812 -7.316 1.591 1.00 96.31 472 SER A N 1
ATOM 3839 C CA . SER A 1 472 ? 17.615 -7.889 2.665 1.00 96.31 472 SER A CA 1
ATOM 3840 C C . SER A 1 472 ? 17.167 -9.326 2.894 1.00 96.31 472 SER A C 1
ATOM 3842 O O . SER A 1 472 ? 16.020 -9.664 2.610 1.00 96.31 472 SER A O 1
ATOM 3844 N N . PHE A 1 473 ? 18.082 -10.163 3.365 1.00 95.12 473 PHE A N 1
ATOM 3845 C CA . PHE A 1 473 ? 17.861 -11.585 3.598 1.00 95.12 473 PHE A CA 1
ATOM 3846 C C . PHE A 1 473 ? 18.479 -11.990 4.933 1.00 95.12 473 PHE A C 1
ATOM 3848 O O . PHE A 1 473 ? 19.499 -11.424 5.341 1.00 95.12 473 PHE A O 1
ATOM 3855 N N . LYS A 1 474 ? 17.893 -13.001 5.567 1.00 96.12 474 LYS A N 1
ATOM 3856 C CA . LYS A 1 474 ? 18.415 -13.679 6.745 1.00 96.12 474 LYS A CA 1
ATOM 3857 C C . LYS A 1 474 ? 18.249 -15.189 6.579 1.00 96.12 474 LYS A C 1
ATOM 3859 O O . LYS A 1 474 ? 17.167 -15.663 6.238 1.00 96.12 474 LYS A O 1
ATOM 3864 N N . SER A 1 475 ? 19.320 -15.932 6.844 1.00 95.38 475 SER A N 1
ATOM 3865 C CA . SER A 1 475 ? 19.236 -17.385 7.004 1.00 95.38 475 SER A CA 1
ATOM 3866 C C . SER A 1 475 ? 18.589 -17.701 8.346 1.00 95.38 475 SER A C 1
ATOM 3868 O O . SER A 1 475 ? 18.964 -17.117 9.365 1.00 95.38 475 SER A O 1
ATOM 3870 N N . LEU A 1 476 ? 17.636 -18.622 8.342 1.00 92.44 476 LEU A N 1
ATOM 3871 C CA . LEU A 1 476 ? 16.998 -19.136 9.545 1.00 92.44 476 LEU A CA 1
ATOM 3872 C C . LEU A 1 476 ? 17.722 -20.421 9.956 1.00 92.44 476 LEU A C 1
ATOM 3874 O O . LEU A 1 476 ? 18.046 -21.246 9.099 1.00 92.44 476 LEU A O 1
ATOM 3878 N N . GLN A 1 477 ? 18.036 -20.536 11.246 1.00 77.75 477 GLN A N 1
ATOM 3879 C CA . GLN A 1 477 ? 18.649 -21.730 11.835 1.00 77.75 477 GLN A CA 1
ATOM 3880 C C . GLN A 1 477 ? 17.590 -22.643 12.435 1.00 77.75 477 GLN A C 1
ATOM 3882 O O . GLN A 1 477 ? 16.572 -22.102 12.933 1.00 77.75 477 GLN A O 1
#

Radius of gyration: 31.56 Å; chains: 1; bounding box: 65×70×78 Å